Protein AF-0000000084717148 (afdb_homodimer)

Secondary structure (DSSP, 8-state):
-EEEE-TTSTHHHHHHHHHHHT---EEEE--GGGTGGGSHHHHTT-TTS-S-EEEETTEEEE-HHHHHHHHHHH-GGG-SS--TTSTTHHHHHHHHHIIIIIIHHHHHHHHHHHHS-TTTS-SS--S-HHHHHHHHHHHHHHHTT-SSSSSSS--HHHHHHHHHHHHHHHTT--TT-HHHHHHHHHHHTSHHHHHHHH-/-EEEE-TTSTHHHHHHHHHHHT---EEEE--GGGTGGGSHHHHTT-TTS-S-EEEETTEEEE-HHHHHHHHHHH-GGG-SS--TTSTTHHHHHHHHHIIIIIIHHHHHHHHHHHHS-TTTS-SS--S-HHHHHHHHHHHHHHHTT-SSSSSSS--HHHHHHHHHHHHHHHTT--TT-HHHHHHHHHHHTSHHHHHHHH-

pLDDT: mean 93.89, std 11.52, range [37.78, 98.94]

Nearest PDB structures (foldseek):
  6f05-assembly2_B  TM=8.463E-01  e=8.404E-11  Arabidopsis thaliana
  6f05-assembly2_A  TM=8.486E-01  e=1.798E-10  Arabidopsis thaliana
  6f05-assembly5_F  TM=8.360E-01  e=1.326E-10  Arabidopsis thaliana
  6tah-assembly2_B  TM=8.759E-01  e=1.174E-09  Pseudomonas aeruginosa
  4ecj-assembly1_B  TM=8.719E-01  e=1.174E-09  Pseudomonas aeruginosa PACS2

Structure (mmCIF, N/CA/C/O backbone):
data_AF-0000000084717148-model_v1
#
loop_
_entity.id
_entity.type
_entity.pdbx_description
1 polymer 'Glutathione S-transferase'
#
loop_
_atom_site.group_PDB
_atom_site.id
_atom_site.type_symbol
_atom_site.label_atom_id
_atom_site.label_alt_id
_atom_site.label_comp_id
_atom_site.label_asym_id
_atom_site.label_entity_id
_atom_site.label_seq_id
_atom_site.pdbx_PDB_ins_code
_atom_site.Cartn_x
_atom_site.Cartn_y
_atom_site.Cartn_z
_atom_site.occupancy
_atom_site.B_iso_or_equiv
_atom_site.auth_seq_id
_atom_site.auth_comp_id
_atom_site.auth_asym_id
_atom_site.auth_atom_id
_atom_site.pdbx_PDB_model_num
ATOM 1 N N . MET A 1 1 ? 19.219 -14.688 2.9 1 97.81 1 MET A N 1
ATOM 2 C CA . MET A 1 1 ? 18.516 -13.398 2.939 1 97.81 1 MET A CA 1
ATOM 3 C C . MET A 1 1 ? 19.078 -12.516 4.047 1 97.81 1 MET A C 1
ATOM 5 O O . MET A 1 1 ? 19.516 -13.008 5.086 1 97.81 1 MET A O 1
ATOM 9 N N . LYS A 1 2 ? 19.188 -11.242 3.748 1 98.62 2 LYS A N 1
ATOM 10 C CA . LYS A 1 2 ? 19.625 -10.234 4.707 1 98.62 2 LYS A CA 1
ATOM 11 C C . LYS A 1 2 ? 18.578 -9.148 4.895 1 98.62 2 LYS A C 1
ATOM 13 O O . LYS A 1 2 ? 18.031 -8.625 3.92 1 98.62 2 LYS A O 1
ATOM 18 N N . LEU A 1 3 ? 18.266 -8.867 6.133 1 98.81 3 LEU A N 1
ATOM 19 C CA . LEU A 1 3 ? 17.312 -7.809 6.445 1 98.81 3 LEU A CA 1
ATOM 20 C C . LEU A 1 3 ? 17.984 -6.66 7.184 1 98.81 3 LEU A C 1
ATOM 22 O O . LEU A 1 3 ? 18.531 -6.855 8.273 1 98.81 3 LEU A O 1
ATOM 26 N N . TYR A 1 4 ? 18.047 -5.516 6.582 1 98.88 4 TYR A N 1
ATOM 27 C CA . TYR A 1 4 ? 18.453 -4.289 7.262 1 98.88 4 TYR A CA 1
ATOM 28 C C . TYR A 1 4 ? 17.297 -3.727 8.094 1 98.88 4 TYR A C 1
ATOM 30 O O . TYR A 1 4 ? 16.203 -3.518 7.582 1 98.88 4 TYR A O 1
ATOM 38 N N . PHE A 1 5 ? 17.562 -3.518 9.367 1 98.44 5 PHE A N 1
ATOM 39 C CA . PHE A 1 5 ? 16.469 -3.15 10.266 1 98.44 5 PHE A CA 1
ATOM 40 C C . PHE A 1 5 ? 16.953 -2.191 11.344 1 98.44 5 PHE A C 1
ATOM 42 O O . PHE A 1 5 ? 18.156 -1.993 11.508 1 98.44 5 PHE A O 1
ATOM 49 N N . ALA A 1 6 ? 16.078 -1.514 11.961 1 97.62 6 ALA A N 1
ATOM 50 C C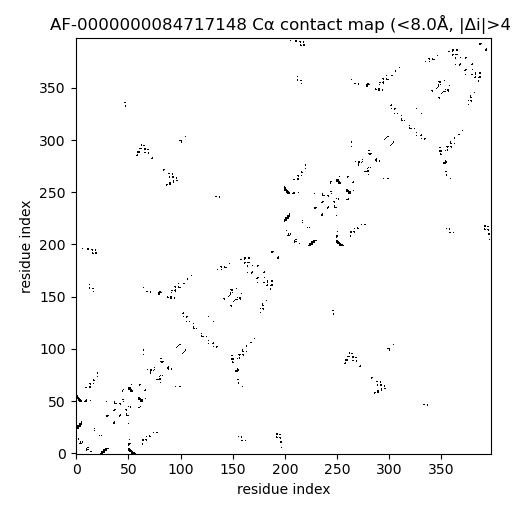A . ALA A 1 6 ? 16.234 -0.778 13.211 1 97.62 6 ALA A CA 1
ATOM 51 C C . ALA A 1 6 ? 15.078 -1.045 14.164 1 97.62 6 ALA A C 1
ATOM 53 O O . ALA A 1 6 ? 13.938 -1.224 13.727 1 97.62 6 ALA A O 1
ATOM 54 N N . PRO A 1 7 ? 15.297 -1.091 15.461 1 93.56 7 PRO A N 1
ATOM 55 C CA . PRO A 1 7 ? 14.211 -1.339 16.406 1 93.56 7 PRO A CA 1
ATOM 56 C C . PRO A 1 7 ? 13.141 -0.257 16.375 1 93.56 7 PRO A C 1
ATOM 58 O O . PRO A 1 7 ? 13.438 0.906 16.094 1 93.56 7 PRO A O 1
ATOM 61 N N . ARG A 1 8 ? 11.945 -0.657 16.609 1 91.62 8 ARG A N 1
ATOM 62 C CA . ARG A 1 8 ? 10.797 0.241 16.734 1 91.62 8 ARG A CA 1
ATOM 63 C C . ARG A 1 8 ? 10.508 0.957 15.422 1 91.62 8 ARG A C 1
ATOM 65 O O . ARG A 1 8 ? 10.266 2.166 15.406 1 91.62 8 ARG A O 1
ATOM 72 N N . THR A 1 9 ? 10.773 0.297 14.352 1 95.25 9 THR A N 1
ATOM 73 C CA . THR A 1 9 ? 10.414 0.751 13.008 1 95.25 9 THR A CA 1
ATOM 74 C C . THR A 1 9 ? 9.531 -0.273 12.312 1 95.25 9 THR A C 1
ATOM 76 O O . THR A 1 9 ? 9.25 -1.342 12.859 1 95.25 9 THR A O 1
ATOM 79 N N . ARG A 1 10 ? 9.109 0.016 11.141 1 96 10 ARG A N 1
ATOM 80 C CA . ARG A 1 10 ? 8.273 -0.882 10.352 1 96 10 ARG A CA 1
ATOM 81 C C . ARG A 1 10 ? 9.047 -2.129 9.938 1 96 10 ARG A C 1
ATOM 83 O O . ARG A 1 10 ? 8.453 -3.096 9.445 1 96 10 ARG A O 1
ATOM 90 N N . ALA A 1 11 ? 10.352 -2.102 10.195 1 98.06 11 ALA A N 1
ATOM 91 C CA . ALA A 1 11 ? 11.156 -3.281 9.883 1 98.06 11 ALA A CA 1
ATOM 92 C C . ALA A 1 11 ? 10.703 -4.484 10.711 1 98.06 11 ALA A C 1
ATOM 94 O O . ALA A 1 11 ? 11 -5.629 10.359 1 98.06 11 ALA A O 1
ATOM 95 N N . THR A 1 12 ? 10.039 -4.195 11.789 1 97.75 12 THR A N 1
ATOM 96 C CA . THR A 1 12 ? 9.5 -5.27 12.617 1 97.75 12 THR A CA 1
ATOM 97 C C . THR A 1 12 ? 8.555 -6.152 11.812 1 97.75 12 THR A C 1
ATOM 99 O O . THR A 1 12 ? 8.5 -7.367 12.016 1 97.75 12 THR A O 1
ATOM 102 N N . ARG A 1 13 ? 7.801 -5.633 10.898 1 98.44 13 ARG A N 1
ATOM 103 C CA . ARG A 1 13 ? 6.863 -6.387 10.078 1 98.44 13 ARG A CA 1
ATOM 104 C C . ARG A 1 13 ? 7.59 -7.426 9.227 1 98.44 13 ARG A C 1
ATOM 106 O O . ARG A 1 13 ? 7.199 -8.594 9.195 1 98.44 13 ARG A O 1
ATOM 113 N N . ALA A 1 14 ? 8.641 -6.938 8.547 1 98.75 14 ALA A N 1
ATOM 114 C CA . ALA A 1 14 ? 9.422 -7.836 7.707 1 98.75 14 ALA A CA 1
ATOM 115 C C . ALA A 1 14 ? 10.078 -8.938 8.539 1 98.75 14 ALA A C 1
ATOM 117 O O . ALA A 1 14 ? 10.07 -10.109 8.148 1 98.75 14 ALA A O 1
ATOM 118 N N . ARG A 1 15 ? 10.609 -8.531 9.641 1 98.69 15 ARG A N 1
ATOM 119 C CA . ARG A 1 15 ? 11.242 -9.516 10.508 1 98.69 15 ARG A CA 1
ATOM 120 C C . ARG A 1 15 ? 10.219 -10.508 11.047 1 98.69 15 ARG A C 1
ATOM 122 O O . ARG A 1 15 ? 10.484 -11.711 11.109 1 98.69 15 ARG A O 1
ATOM 129 N N . TRP A 1 16 ? 9.062 -10.008 11.531 1 98.75 16 TRP A N 1
ATOM 130 C CA . TRP A 1 16 ? 7.961 -10.852 11.984 1 98.75 16 TRP A CA 1
ATOM 131 C C . TRP A 1 16 ? 7.605 -11.898 10.93 1 98.75 16 TRP A C 1
ATOM 133 O O . TRP A 1 16 ? 7.496 -13.086 11.242 1 98.75 16 TRP A O 1
ATOM 143 N N . LEU A 1 17 ? 7.492 -11.484 9.672 1 98.88 17 LEU A N 1
ATOM 144 C CA . LEU A 1 17 ? 7.125 -12.414 8.609 1 98.88 17 LEU A CA 1
ATOM 145 C C . LEU A 1 17 ? 8.227 -13.445 8.391 1 98.88 17 LEU A C 1
ATOM 147 O O . LEU A 1 17 ? 7.938 -14.625 8.172 1 98.88 17 LEU A O 1
ATOM 151 N N . LEU A 1 18 ? 9.469 -13 8.414 1 98.81 18 LEU A N 1
ATOM 152 C CA . LEU A 1 18 ? 10.578 -13.93 8.273 1 98.81 18 LEU A CA 1
ATOM 153 C C . LEU A 1 18 ? 10.547 -14.984 9.367 1 98.81 18 LEU A C 1
ATOM 155 O O . LEU A 1 18 ? 10.82 -16.156 9.117 1 98.81 18 LEU A O 1
ATOM 159 N N . GLU A 1 19 ? 10.219 -14.531 10.555 1 98.75 19 GLU A N 1
ATOM 160 C CA . GLU A 1 19 ? 10.117 -15.469 11.672 1 98.75 19 GLU A CA 1
ATOM 161 C C . GLU A 1 19 ? 8.961 -16.438 11.477 1 98.75 19 GLU A C 1
ATOM 163 O O . GLU A 1 19 ? 9.055 -17.609 11.836 1 98.75 19 GLU A O 1
ATOM 168 N N . GLU A 1 20 ? 7.836 -15.961 10.969 1 98.81 20 GLU A N 1
ATOM 169 C CA . GLU A 1 20 ? 6.723 -16.844 10.641 1 98.81 20 GLU A CA 1
ATOM 170 C C . GLU A 1 20 ? 7.133 -17.891 9.609 1 98.81 20 GLU A C 1
ATOM 172 O O . GLU A 1 20 ? 6.652 -19.016 9.641 1 98.81 20 GLU A O 1
ATOM 177 N N . LEU A 1 21 ? 7.957 -17.484 8.688 1 98.69 21 LEU A N 1
ATOM 178 C CA . LEU A 1 21 ? 8.391 -18.359 7.602 1 98.69 21 LEU A CA 1
ATOM 179 C C . LEU A 1 21 ? 9.359 -19.422 8.109 1 98.69 21 LEU A C 1
ATOM 181 O O . LEU A 1 21 ? 9.508 -20.469 7.488 1 98.69 21 LEU A O 1
ATOM 185 N N . GLU A 1 22 ? 10.031 -19.141 9.164 1 98.12 22 GLU A N 1
ATOM 186 C CA . GLU A 1 22 ? 11.016 -20.047 9.734 1 98.12 22 GLU A CA 1
ATOM 187 C C . GLU A 1 22 ? 12.109 -20.391 8.719 1 98.12 22 GLU A C 1
ATOM 189 O O . GLU A 1 22 ? 12.453 -21.562 8.539 1 98.12 22 GLU A O 1
ATOM 194 N N . VAL A 1 23 ? 12.578 -19.438 8.07 1 97.56 23 VAL A N 1
ATOM 195 C CA . VAL A 1 23 ? 13.688 -19.578 7.133 1 97.56 23 VAL A CA 1
ATOM 196 C C . VAL A 1 23 ? 14.914 -18.859 7.676 1 97.56 23 VAL A C 1
ATOM 198 O O . VAL A 1 23 ? 14.789 -17.891 8.438 1 97.56 23 VAL A O 1
ATOM 201 N N . PRO A 1 24 ? 16.062 -19.328 7.305 1 97.44 24 PRO A N 1
ATOM 202 C CA . PRO A 1 24 ? 17.266 -18.641 7.758 1 97.44 24 PRO A CA 1
ATOM 203 C C . PRO A 1 24 ? 17.422 -17.25 7.129 1 97.44 24 PRO A C 1
ATOM 205 O O . PRO A 1 24 ? 17.109 -17.062 5.949 1 97.44 24 PRO A O 1
ATOM 208 N N . TYR A 1 25 ? 17.828 -16.328 7.914 1 98.19 25 TYR A N 1
ATOM 209 C CA . TYR A 1 25 ? 18.156 -14.984 7.453 1 98.19 25 TYR A CA 1
ATOM 210 C C . TYR A 1 25 ? 19.156 -14.32 8.391 1 98.19 25 TYR A C 1
ATOM 212 O O . TYR A 1 25 ? 19.344 -14.766 9.531 1 98.19 25 TYR A O 1
ATOM 220 N N . THR A 1 26 ? 19.812 -13.336 7.906 1 98.25 26 THR A N 1
ATOM 221 C CA . THR A 1 26 ? 20.734 -12.539 8.719 1 98.25 26 THR A CA 1
ATOM 222 C C . THR A 1 26 ? 20.188 -11.133 8.938 1 98.25 26 THR A C 1
ATOM 224 O O . THR A 1 26 ? 19.422 -10.617 8.109 1 98.25 26 THR A O 1
ATOM 227 N N . LEU A 1 27 ? 20.547 -10.547 10.078 1 97.94 27 LEU A N 1
ATOM 228 C CA . LEU A 1 27 ? 20.109 -9.195 10.43 1 97.94 27 LEU A CA 1
ATOM 229 C C . LEU A 1 27 ? 21.266 -8.211 10.336 1 97.94 27 LEU A C 1
ATOM 231 O O . LEU A 1 27 ? 22.391 -8.531 10.727 1 97.94 27 LEU A O 1
ATOM 235 N N . VAL A 1 28 ? 21.031 -7.09 9.758 1 98.25 28 VAL A N 1
ATOM 236 C CA . VAL A 1 28 ? 21.953 -5.957 9.789 1 98.25 28 VAL A CA 1
ATOM 237 C C . VAL A 1 28 ? 21.266 -4.754 10.438 1 98.25 28 VAL A C 1
ATOM 239 O O . VAL A 1 28 ? 20.375 -4.137 9.836 1 98.25 28 VAL A O 1
ATOM 242 N N . GLN A 1 29 ? 21.688 -4.43 11.586 1 97.69 29 GLN A N 1
ATOM 243 C CA . GLN A 1 29 ? 21.078 -3.307 12.281 1 97.69 29 GLN A CA 1
ATOM 244 C C . GLN A 1 29 ? 21.594 -1.976 11.742 1 97.69 29 GLN A C 1
ATOM 246 O O . GLN A 1 29 ? 22.797 -1.811 11.531 1 97.69 29 GLN A O 1
ATOM 251 N N . VAL A 1 30 ? 20.734 -1.085 11.43 1 98.19 30 VAL A N 1
ATOM 252 C CA . VAL A 1 30 ? 21.047 0.284 11.031 1 98.19 30 VAL A CA 1
ATOM 253 C C . VAL A 1 30 ? 20.734 1.241 12.18 1 98.19 30 VAL A C 1
ATOM 255 O O . VAL A 1 30 ? 19.594 1.364 12.609 1 98.19 30 VAL A O 1
ATOM 258 N N . ASP A 1 31 ? 21.734 1.918 12.742 1 97.62 31 ASP A N 1
ATOM 259 C CA . ASP A 1 31 ? 21.531 2.895 13.812 1 97.62 31 ASP A CA 1
ATOM 260 C C . ASP A 1 31 ? 21.094 4.242 13.25 1 97.62 31 ASP A C 1
ATOM 262 O O . ASP A 1 31 ? 21.938 5.078 12.898 1 97.62 31 ASP A O 1
ATOM 266 N N . LEU A 1 32 ? 19.859 4.48 13.234 1 95.38 32 LEU A N 1
ATOM 267 C CA . LEU A 1 32 ? 19.297 5.691 12.641 1 95.38 32 LEU A CA 1
ATOM 268 C C . LEU A 1 32 ? 19.672 6.922 13.461 1 95.38 32 LEU A C 1
ATOM 270 O O . LEU A 1 32 ? 19.844 8.016 12.914 1 95.38 32 LEU A O 1
ATOM 274 N N . ALA A 1 33 ? 19.812 6.738 14.742 1 94.31 33 ALA A N 1
ATOM 275 C CA . ALA A 1 33 ? 20.219 7.836 15.617 1 94.31 33 ALA A CA 1
ATOM 276 C C . ALA A 1 33 ? 21.625 8.312 15.297 1 94.31 33 ALA A C 1
ATOM 278 O O . ALA A 1 33 ? 21.938 9.5 15.422 1 94.31 33 ALA A O 1
ATOM 279 N N . LYS A 1 34 ? 22.453 7.434 14.875 1 96.38 34 LYS A N 1
ATOM 280 C CA . LYS A 1 34 ? 23.828 7.766 14.508 1 96.38 34 LYS A CA 1
ATOM 281 C C . LYS A 1 34 ? 23.938 8.086 13.023 1 96.38 34 LYS A C 1
ATOM 283 O O . LYS A 1 34 ? 25.047 8.086 12.461 1 96.38 34 LYS A O 1
ATOM 288 N N . GLN A 1 35 ? 22.891 8.125 12.328 1 95.75 35 GLN A N 1
ATOM 289 C CA . GLN A 1 35 ? 22.766 8.555 10.938 1 95.75 35 GLN A CA 1
ATOM 290 C C . GLN A 1 35 ? 23.359 7.516 9.992 1 95.75 35 GLN A C 1
ATOM 292 O O . GLN A 1 35 ? 23.828 7.855 8.906 1 95.75 35 GLN A O 1
ATOM 297 N N . GLU A 1 36 ? 23.328 6.312 10.445 1 97.19 36 GLU A N 1
ATOM 298 C CA . GLU A 1 36 ? 23.828 5.254 9.57 1 97.19 36 GLU A CA 1
ATOM 299 C C . GLU A 1 36 ? 22.938 5.086 8.344 1 97.19 36 GLU A C 1
ATOM 301 O O . GLU A 1 36 ? 23.359 4.516 7.336 1 97.19 36 GLU A O 1
ATOM 306 N N . GLY A 1 37 ? 21.672 5.508 8.461 1 96.69 37 GLY A N 1
ATOM 307 C CA . GLY A 1 37 ? 20.766 5.5 7.316 1 96.69 37 GLY A CA 1
ATOM 308 C C . GLY A 1 37 ? 21.188 6.465 6.223 1 96.69 37 GLY A C 1
ATOM 309 O O . GLY A 1 37 ? 20.719 6.363 5.09 1 96.69 37 GLY A O 1
ATOM 310 N N . ARG A 1 38 ? 22.125 7.305 6.504 1 97.06 38 ARG A N 1
ATOM 311 C CA . ARG A 1 38 ? 22.5 8.359 5.566 1 97.06 38 ARG A CA 1
ATOM 312 C C . ARG A 1 38 ? 23.844 8.07 4.922 1 97.06 38 ARG A C 1
ATOM 314 O O . ARG A 1 38 ? 24.328 8.852 4.098 1 97.06 38 ARG A O 1
ATOM 321 N N . THR A 1 39 ? 24.469 6.98 5.273 1 97.56 39 THR A N 1
ATOM 322 C CA . THR A 1 39 ? 25.719 6.602 4.633 1 97.56 39 THR A CA 1
ATOM 323 C C . THR A 1 39 ? 25.484 6.273 3.16 1 97.56 39 THR A C 1
ATOM 325 O O . THR A 1 39 ? 24.406 5.812 2.779 1 97.56 39 THR A O 1
ATOM 328 N N . PRO A 1 40 ? 26.516 6.453 2.322 1 97.5 40 PRO A N 1
ATOM 329 C CA . PRO A 1 40 ? 26.375 6.102 0.907 1 97.5 40 PRO A CA 1
ATOM 330 C C . PRO A 1 40 ? 26 4.641 0.695 1 97.5 40 PRO A C 1
ATOM 332 O O . PRO A 1 40 ? 25.203 4.328 -0.194 1 97.5 40 PRO A O 1
ATOM 335 N N . ALA A 1 41 ? 26.5 3.807 1.532 1 97.62 41 ALA A N 1
ATOM 336 C CA . ALA A 1 41 ? 26.234 2.377 1.408 1 97.62 41 ALA A CA 1
ATOM 337 C C . ALA A 1 41 ? 24.75 2.072 1.65 1 97.62 41 ALA A C 1
ATOM 339 O O . ALA A 1 41 ? 24.141 1.311 0.9 1 97.62 41 ALA A O 1
ATOM 340 N N . HIS A 1 42 ? 24.188 2.684 2.736 1 98.31 42 HIS A N 1
ATOM 341 C CA . HIS A 1 42 ? 22.781 2.42 3.021 1 98.31 42 HIS A CA 1
ATOM 342 C C . HIS A 1 42 ? 21.875 3.135 2.025 1 98.31 42 HIS A C 1
ATOM 344 O O . HIS A 1 42 ? 20.844 2.594 1.62 1 98.31 42 HIS A O 1
ATOM 350 N N . LEU A 1 43 ? 22.266 4.309 1.56 1 97.75 43 LEU A N 1
ATOM 351 C CA . LEU A 1 43 ? 21.484 5.074 0.601 1 97.75 43 LEU A CA 1
ATOM 352 C C . LEU A 1 43 ? 21.438 4.367 -0.749 1 97.75 43 LEU A C 1
ATOM 354 O O . LEU A 1 43 ? 20.484 4.555 -1.519 1 97.75 43 LEU A O 1
ATOM 358 N N . ALA A 1 44 ? 22.375 3.527 -1.033 1 97.06 44 ALA A N 1
ATOM 359 C CA . ALA A 1 44 ? 22.375 2.729 -2.256 1 97.06 44 ALA A CA 1
ATOM 360 C C . ALA A 1 44 ? 21.297 1.643 -2.195 1 97.06 44 ALA A C 1
ATOM 362 O O . ALA A 1 44 ? 20.812 1.181 -3.23 1 97.06 44 ALA A O 1
ATOM 363 N N . LEU A 1 45 ? 20.906 1.288 -0.929 1 97.44 45 LEU A N 1
ATOM 364 C CA . LEU A 1 45 ? 19.891 0.256 -0.718 1 97.44 45 LEU A CA 1
ATOM 365 C C . LEU A 1 45 ? 18.5 0.873 -0.574 1 97.44 45 LEU A C 1
ATOM 367 O O . LEU A 1 45 ? 17.531 0.334 -1.092 1 97.44 45 LEU A O 1
ATOM 371 N N . HIS A 1 46 ? 18.469 2.02 0.074 1 98.06 46 HIS A N 1
ATOM 372 C CA . HIS A 1 46 ? 17.234 2.752 0.327 1 98.06 46 HIS A CA 1
ATOM 373 C C . HIS A 1 46 ? 17.422 4.246 0.075 1 98.06 46 HIS A C 1
ATOM 375 O O . HIS A 1 46 ? 18 4.953 0.9 1 98.06 46 HIS A O 1
ATOM 381 N N . PRO A 1 47 ? 16.797 4.766 -0.918 1 97.56 47 PRO A N 1
ATOM 382 C CA . PRO A 1 47 ? 17.094 6.133 -1.356 1 97.56 47 PRO A CA 1
ATOM 383 C C . PRO A 1 47 ? 16.703 7.184 -0.324 1 97.56 47 PRO A C 1
ATOM 385 O O . PRO A 1 47 ? 17.172 8.32 -0.384 1 97.56 47 PRO A O 1
ATOM 388 N N . LEU A 1 48 ? 15.852 6.852 0.64 1 97.44 48 LEU A N 1
ATOM 389 C CA . LEU A 1 48 ? 15.453 7.801 1.67 1 97.44 48 LEU A CA 1
ATOM 390 C C . LEU A 1 48 ? 16.156 7.512 2.986 1 97.44 48 LEU A C 1
ATOM 392 O O . LEU A 1 48 ? 15.859 8.125 4.012 1 97.44 48 LEU A O 1
ATOM 396 N N . GLY A 1 49 ? 17.047 6.484 2.982 1 97.75 49 GLY A N 1
ATOM 397 C CA . GLY A 1 49 ? 17.844 6.172 4.156 1 97.75 49 GLY A CA 1
ATOM 398 C C . GLY A 1 49 ? 17.047 5.496 5.258 1 97.75 49 GLY A C 1
ATOM 399 O O . GLY A 1 49 ? 17.406 5.578 6.434 1 97.75 49 GLY A O 1
ATOM 400 N N . GLU A 1 50 ? 15.969 4.828 4.859 1 97.62 50 GLU A N 1
ATOM 401 C CA . GLU A 1 50 ? 15.078 4.215 5.836 1 97.62 50 GLU A CA 1
ATOM 402 C C . GLU A 1 50 ? 15.266 2.701 5.879 1 97.62 50 GLU A C 1
ATOM 404 O O . GLU A 1 50 ? 16.219 2.17 5.301 1 97.62 50 GLU A O 1
ATOM 409 N N . VAL A 1 51 ? 14.578 2.076 6.742 1 98.25 51 VAL A N 1
ATOM 410 C CA . VAL A 1 51 ? 14.469 0.627 6.871 1 98.25 51 VAL A CA 1
ATOM 411 C C . VAL A 1 51 ? 13 0.221 6.875 1 98.25 51 VAL A C 1
ATOM 413 O O . VAL A 1 51 ? 12.117 1.048 7.133 1 98.25 51 VAL A O 1
ATOM 416 N N . PRO A 1 52 ? 12.711 -1.024 6.516 1 98.69 52 PRO A N 1
ATOM 417 C CA . PRO A 1 52 ? 13.57 -2.174 6.234 1 98.69 52 PRO A CA 1
ATOM 418 C C . PRO A 1 52 ? 14.07 -2.199 4.793 1 98.69 52 PRO A C 1
ATOM 420 O O . PRO A 1 52 ? 13.492 -1.544 3.924 1 98.69 52 PRO A O 1
ATOM 423 N N . VAL A 1 53 ? 15.164 -2.902 4.555 1 98.88 53 VAL A N 1
ATOM 424 C CA . VAL A 1 53 ? 15.602 -3.367 3.244 1 98.88 53 VAL A CA 1
ATOM 425 C C . VAL A 1 53 ? 15.859 -4.871 3.289 1 98.88 53 VAL A C 1
ATOM 427 O O . VAL A 1 53 ? 16.531 -5.367 4.199 1 98.88 53 VAL A O 1
ATOM 430 N N . LEU A 1 54 ? 15.312 -5.594 2.41 1 98.88 54 LEU A N 1
ATOM 431 C CA . LEU A 1 54 ? 15.586 -7.02 2.25 1 98.88 54 LEU A CA 1
ATOM 432 C C . LEU A 1 54 ? 16.5 -7.266 1.053 1 98.88 54 LEU A C 1
ATOM 434 O O . LEU A 1 54 ? 16.25 -6.746 -0.038 1 98.88 54 LEU A O 1
ATOM 438 N N . VAL A 1 55 ? 17.547 -7.969 1.22 1 98.62 55 VAL A N 1
ATOM 439 C CA . VAL A 1 55 ? 18.406 -8.461 0.147 1 98.62 55 VAL A CA 1
ATOM 440 C C . VAL A 1 55 ? 18.266 -9.977 0.03 1 98.62 55 VAL A C 1
ATOM 442 O O . VAL A 1 55 ? 18.609 -10.711 0.962 1 98.62 55 VAL A O 1
ATOM 445 N N . ASP A 1 56 ? 17.719 -10.438 -1.006 1 98 56 ASP A N 1
ATOM 446 C CA . ASP A 1 56 ? 17.547 -11.852 -1.328 1 98 56 ASP A CA 1
ATOM 447 C C . ASP A 1 56 ? 18.25 -12.203 -2.639 1 98 56 ASP A C 1
ATOM 449 O O . ASP A 1 56 ? 17.609 -12.219 -3.699 1 98 56 ASP A O 1
ATOM 453 N N . GLY A 1 57 ? 19.516 -12.625 -2.564 1 95.88 57 GLY A N 1
ATOM 454 C CA . GLY A 1 57 ? 20.297 -12.812 -3.781 1 95.88 57 GLY A CA 1
ATOM 455 C C . GLY A 1 57 ? 20.406 -11.547 -4.609 1 95.88 57 GLY A C 1
ATOM 456 O O . GLY A 1 57 ? 20.891 -10.523 -4.121 1 95.88 57 GLY A O 1
ATOM 457 N N . ASP A 1 58 ? 19.875 -11.586 -5.758 1 93.94 58 ASP A N 1
ATOM 458 C CA . ASP A 1 58 ? 19.984 -10.453 -6.672 1 93.94 58 ASP A CA 1
ATOM 459 C C . ASP A 1 58 ? 18.766 -9.523 -6.535 1 93.94 58 ASP A C 1
ATOM 461 O O . ASP A 1 58 ? 18.688 -8.508 -7.223 1 93.94 58 ASP A O 1
ATOM 465 N N . VAL A 1 59 ? 17.938 -9.852 -5.629 1 96 59 VAL A N 1
ATOM 466 C CA . VAL A 1 59 ? 16.734 -9.039 -5.422 1 96 59 VAL A CA 1
ATOM 467 C C . VAL A 1 59 ? 16.906 -8.188 -4.164 1 96 59 VAL A C 1
ATOM 469 O O . VAL A 1 59 ? 17.234 -8.703 -3.094 1 96 59 VAL A O 1
ATOM 472 N N . THR A 1 60 ? 16.781 -6.926 -4.266 1 97.06 60 THR A N 1
ATOM 473 C CA . THR A 1 60 ? 16.75 -5.98 -3.156 1 97.06 60 THR A CA 1
ATOM 474 C C . THR A 1 60 ? 15.469 -5.16 -3.174 1 97.06 60 THR A C 1
ATOM 476 O O . THR A 1 60 ? 15.055 -4.668 -4.227 1 97.06 60 THR A O 1
ATOM 479 N N . LEU A 1 61 ? 14.812 -5.133 -2.078 1 97.25 61 LEU A N 1
ATOM 480 C CA . LEU A 1 61 ? 13.609 -4.301 -2.055 1 97.25 61 LEU A CA 1
ATOM 481 C C . LEU A 1 61 ? 13.391 -3.709 -0.666 1 97.25 61 LEU A C 1
ATOM 483 O O . LEU A 1 61 ? 13.859 -4.262 0.332 1 97.25 61 LEU A O 1
ATOM 487 N N . PHE A 1 62 ? 12.742 -2.592 -0.662 1 98.12 62 PHE A N 1
ATOM 488 C CA . PHE A 1 62 ? 12.297 -1.917 0.552 1 98.12 62 PHE A CA 1
ATOM 489 C C . PHE A 1 62 ? 10.789 -1.747 0.554 1 98.12 62 PHE A C 1
ATOM 491 O O . PHE A 1 62 ? 10.094 -2.301 -0.302 1 98.12 62 PHE A O 1
ATOM 498 N N . GLU A 1 63 ? 10.289 -1.006 1.546 1 98.06 63 GLU A N 1
ATOM 499 C CA . GLU A 1 63 ? 8.867 -0.958 1.893 1 98.06 63 GLU A CA 1
ATOM 500 C C . GLU A 1 63 ? 8.445 -2.217 2.641 1 98.06 63 GLU A C 1
ATOM 502 O O . GLU A 1 63 ? 8.43 -3.311 2.07 1 98.06 63 GLU A O 1
ATOM 507 N N . SER A 1 64 ? 8.055 -2.049 3.875 1 98.44 64 SER A N 1
ATOM 508 C CA . SER A 1 64 ? 7.805 -3.184 4.758 1 98.44 64 SER A CA 1
ATOM 509 C C . SER A 1 64 ? 6.707 -4.082 4.199 1 98.44 64 SER A C 1
ATOM 511 O O . SER A 1 64 ? 6.852 -5.305 4.168 1 98.44 64 SER A O 1
ATOM 513 N N . SER A 1 65 ? 5.637 -3.498 3.688 1 98.62 65 SER A N 1
ATOM 514 C CA . SER A 1 65 ? 4.527 -4.309 3.191 1 98.62 65 SER A CA 1
ATOM 515 C C . SER A 1 65 ? 4.875 -4.965 1.859 1 98.62 65 SER A C 1
ATOM 517 O O . SER A 1 65 ? 4.398 -6.059 1.559 1 98.62 65 SER A O 1
ATOM 519 N N . ALA A 1 66 ? 5.715 -4.305 1 1 98.75 66 ALA A N 1
ATOM 520 C CA . ALA A 1 66 ? 6.199 -4.934 -0.226 1 98.75 66 ALA A CA 1
ATOM 521 C C . ALA A 1 66 ? 7.039 -6.168 0.086 1 98.75 66 ALA A C 1
ATOM 523 O O . ALA A 1 66 ? 6.906 -7.203 -0.574 1 98.75 66 ALA A O 1
ATOM 524 N N . ILE A 1 67 ? 7.879 -6.023 1.114 1 98.88 67 ILE A N 1
ATOM 525 C CA . ILE A 1 67 ? 8.703 -7.145 1.546 1 98.88 67 ILE A CA 1
ATOM 526 C C . ILE A 1 67 ? 7.809 -8.289 2.016 1 98.88 67 ILE A C 1
ATOM 528 O O . ILE A 1 67 ? 8.047 -9.453 1.672 1 98.88 67 ILE A O 1
ATOM 532 N N . CYS A 1 68 ? 6.77 -7.961 2.758 1 98.88 68 CYS A N 1
ATOM 533 C CA . CYS A 1 68 ? 5.852 -8.984 3.252 1 98.88 68 CYS A CA 1
ATOM 534 C C . CYS A 1 68 ? 5.133 -9.672 2.102 1 98.88 68 CYS A C 1
ATOM 536 O O . CYS A 1 68 ? 5.012 -10.898 2.082 1 98.88 68 CYS A O 1
ATOM 538 N N . LEU A 1 69 ? 4.656 -8.914 1.122 1 98.75 69 LEU A N 1
ATOM 539 C CA . LEU A 1 69 ? 4.008 -9.492 -0.049 1 98.75 69 LEU A CA 1
ATOM 540 C C . LEU A 1 69 ? 4.965 -10.406 -0.802 1 98.75 69 LEU A C 1
ATOM 542 O O . LEU A 1 69 ? 4.594 -11.523 -1.178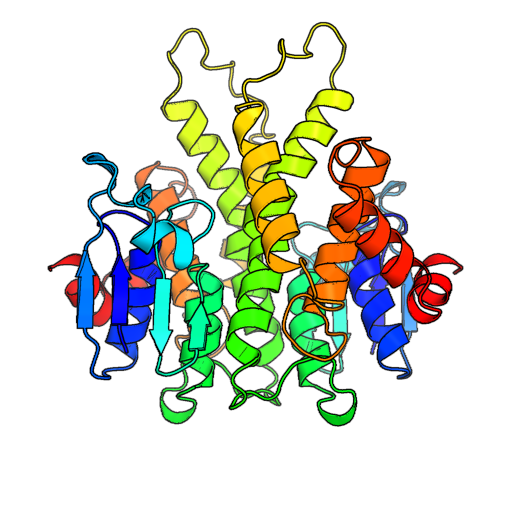 1 98.75 69 LEU A O 1
ATOM 546 N N . TYR A 1 70 ? 6.191 -9.938 -1.024 1 98.75 70 TYR A N 1
ATOM 547 C CA . TYR A 1 70 ? 7.215 -10.68 -1.753 1 98.75 70 TYR A CA 1
ATOM 548 C C . TYR A 1 70 ? 7.52 -12.008 -1.072 1 98.75 70 TYR A C 1
ATOM 550 O O . TYR A 1 70 ? 7.453 -13.062 -1.706 1 98.75 70 TYR A O 1
ATOM 558 N N . LEU A 1 71 ? 7.727 -11.953 0.236 1 98.69 71 LEU A N 1
ATOM 559 C CA . LEU A 1 71 ? 8.125 -13.133 0.996 1 98.69 71 LEU A CA 1
ATOM 560 C C . LEU A 1 71 ? 6.984 -14.141 1.092 1 98.69 71 LEU A C 1
ATOM 562 O O . LEU A 1 71 ? 7.199 -15.344 0.97 1 98.69 71 LEU A O 1
ATOM 566 N N . ALA A 1 72 ? 5.793 -13.656 1.341 1 98.69 72 ALA A N 1
ATOM 567 C CA . ALA A 1 72 ? 4.645 -14.547 1.486 1 98.69 72 ALA A CA 1
ATOM 568 C C . ALA A 1 72 ? 4.41 -15.352 0.211 1 98.69 72 ALA A C 1
ATOM 570 O O . ALA A 1 72 ? 4.039 -16.531 0.27 1 98.69 72 ALA A O 1
ATOM 571 N N . ASP A 1 73 ? 4.664 -14.734 -0.926 1 98.06 73 ASP A N 1
ATOM 572 C CA . ASP A 1 73 ? 4.449 -15.414 -2.199 1 98.06 73 ASP A CA 1
ATOM 573 C C . ASP A 1 73 ? 5.637 -16.312 -2.553 1 98.06 73 ASP A C 1
ATOM 575 O O . ASP A 1 73 ? 5.496 -17.25 -3.328 1 98.06 73 ASP A O 1
ATOM 579 N N . LEU A 1 74 ? 6.781 -15.992 -2.041 1 96.81 74 LEU A N 1
ATOM 580 C CA . LEU A 1 74 ? 7.984 -16.766 -2.324 1 96.81 74 LEU A CA 1
ATOM 581 C C . LEU A 1 74 ? 7.914 -18.141 -1.671 1 96.81 74 LEU A C 1
ATOM 583 O O . LEU A 1 74 ? 8.516 -19.094 -2.164 1 96.81 74 LEU A O 1
ATOM 587 N N . PHE A 1 75 ? 7.141 -18.266 -0.583 1 97.44 75 PHE A N 1
ATOM 588 C CA . PHE A 1 75 ? 7.004 -19.516 0.157 1 97.44 75 PHE A CA 1
ATOM 589 C C . PHE A 1 75 ? 5.539 -19.922 0.273 1 97.44 75 PHE A C 1
ATOM 591 O O . PHE A 1 75 ? 4.988 -19.969 1.375 1 97.44 75 PHE A O 1
ATOM 598 N N . PRO A 1 76 ? 5.004 -20.297 -0.87 1 96.75 76 PRO A N 1
ATOM 599 C CA . PRO A 1 76 ? 3.564 -20.562 -0.878 1 96.75 76 PRO A CA 1
ATOM 600 C C . PRO A 1 76 ? 3.17 -21.703 0.053 1 96.75 76 PRO A C 1
ATOM 602 O O . PRO A 1 76 ? 2.031 -21.766 0.525 1 96.75 76 PRO A O 1
ATOM 605 N N . GLU A 1 77 ? 4.098 -22.562 0.376 1 97.19 77 GLU A N 1
ATOM 606 C CA . GLU A 1 77 ? 3.816 -23.719 1.226 1 97.19 77 GLU A CA 1
ATOM 607 C C . GLU A 1 77 ? 3.555 -23.297 2.666 1 97.19 77 GLU A C 1
ATOM 609 O O . GLU A 1 77 ? 3.018 -24.062 3.461 1 97.19 77 GLU A O 1
ATOM 614 N N . LYS A 1 78 ? 3.873 -22.062 3.01 1 97.88 78 LYS A N 1
ATOM 615 C CA . LYS A 1 78 ? 3.701 -21.578 4.375 1 97.88 78 LYS A CA 1
ATOM 616 C C . LYS A 1 78 ? 2.338 -20.906 4.551 1 97.88 78 LYS A C 1
ATOM 618 O O . LYS A 1 78 ? 1.951 -20.562 5.672 1 97.88 78 LYS A O 1
ATOM 623 N N . HIS A 1 79 ? 1.578 -20.672 3.496 1 97.5 79 HIS A N 1
ATOM 624 C CA . HIS A 1 79 ? 0.193 -20.219 3.473 1 97.5 79 HIS A CA 1
ATOM 625 C C . HIS A 1 79 ? 0.053 -18.859 4.141 1 97.5 79 HIS A C 1
ATOM 627 O O . HIS A 1 79 ? -0.941 -18.594 4.82 1 97.5 79 HIS A O 1
ATOM 633 N N . LEU A 1 80 ? 1.106 -18.031 3.945 1 98.69 80 LEU A N 1
ATOM 634 C CA . LEU A 1 80 ? 1.051 -16.672 4.484 1 98.69 80 LEU A CA 1
ATOM 635 C C . LEU A 1 80 ? 0.449 -15.711 3.465 1 98.69 80 LEU A C 1
ATOM 637 O O . LEU A 1 80 ? 0.288 -14.523 3.75 1 98.69 80 LEU A O 1
ATOM 641 N N . ALA A 1 81 ? 0.199 -16.156 2.291 1 98.5 81 ALA A N 1
ATOM 642 C CA . ALA A 1 81 ? -0.628 -15.523 1.264 1 98.5 81 ALA A CA 1
ATOM 643 C C . ALA A 1 81 ? -1.57 -16.547 0.621 1 98.5 81 ALA A C 1
ATOM 645 O O . ALA A 1 81 ? -1.175 -17.672 0.342 1 98.5 81 ALA A O 1
ATOM 646 N N . PRO A 1 82 ? -2.82 -16.109 0.453 1 97.88 82 PRO A N 1
ATOM 647 C CA . PRO A 1 82 ? -3.676 -17 -0.327 1 97.88 82 PRO A CA 1
ATOM 648 C C . PRO A 1 82 ? -3.164 -17.219 -1.75 1 97.88 82 PRO A C 1
ATOM 650 O O . PRO A 1 82 ? -2.592 -16.297 -2.348 1 97.88 82 PRO A O 1
ATOM 653 N N . PRO A 1 83 ? -3.402 -18.469 -2.277 1 96.12 83 PRO A N 1
ATOM 654 C CA . PRO A 1 83 ? -3.029 -18.688 -3.676 1 96.12 83 PRO A CA 1
ATOM 655 C C . PRO A 1 83 ? -3.641 -17.672 -4.625 1 96.12 83 PRO A C 1
ATOM 657 O O . PRO A 1 83 ? -4.723 -17.141 -4.359 1 96.12 83 PRO A O 1
ATOM 660 N N . LEU A 1 84 ? -2.98 -17.453 -5.754 1 93.88 84 LEU A N 1
ATOM 661 C CA . LEU A 1 84 ? -3.381 -16.422 -6.707 1 93.88 84 LEU A CA 1
ATOM 662 C C . LEU A 1 84 ? -4.801 -16.672 -7.207 1 93.88 84 LEU A C 1
ATOM 664 O O . LEU A 1 84 ? -5.559 -15.719 -7.422 1 93.88 84 LEU A O 1
ATOM 668 N N . ALA A 1 85 ? -5.23 -17.891 -7.344 1 90.62 85 ALA A N 1
ATOM 669 C CA . ALA A 1 85 ? -6.516 -18.219 -7.953 1 90.62 85 ALA A CA 1
ATOM 670 C C . ALA A 1 85 ? -7.602 -18.375 -6.891 1 90.62 85 ALA A C 1
ATOM 672 O O . ALA A 1 85 ? -8.773 -18.594 -7.219 1 90.62 85 ALA A O 1
ATOM 673 N N . SER A 1 86 ? -7.195 -18.219 -5.648 1 94.94 86 SER A N 1
ATOM 674 C CA . SER A 1 86 ? -8.156 -18.391 -4.559 1 94.94 86 SER A CA 1
ATOM 675 C C . SER A 1 86 ? -9.055 -17.172 -4.41 1 94.94 86 SER A C 1
ATOM 677 O O . SER A 1 86 ? -8.633 -16.047 -4.668 1 94.94 86 SER A O 1
ATOM 679 N N . ALA A 1 87 ? -10.266 -17.406 -3.898 1 96 87 ALA A N 1
ATOM 680 C CA . ALA A 1 87 ? -11.227 -16.344 -3.65 1 96 87 ALA A CA 1
ATOM 681 C C . ALA A 1 87 ? -10.75 -15.422 -2.529 1 96 87 ALA A C 1
ATOM 683 O O . ALA A 1 87 ? -11.258 -14.312 -2.371 1 96 87 ALA A O 1
ATOM 684 N N . GLU A 1 88 ? -9.75 -15.859 -1.757 1 97.44 88 GLU A N 1
ATOM 685 C CA . GLU A 1 88 ? -9.273 -15.086 -0.615 1 97.44 88 GLU A CA 1
ATOM 686 C C . GLU A 1 88 ? -8.156 -14.133 -1.026 1 97.44 88 GLU A C 1
ATOM 688 O O . GLU A 1 88 ? -7.766 -13.258 -0.252 1 97.44 88 GLU A O 1
ATOM 693 N N . ARG A 1 89 ? -7.648 -14.273 -2.316 1 98 89 ARG A N 1
ATOM 694 C CA . ARG A 1 89 ? -6.523 -13.453 -2.756 1 98 89 ARG A CA 1
ATOM 695 C C . ARG A 1 89 ? -6.914 -11.977 -2.809 1 98 89 ARG A C 1
ATOM 697 O O . ARG A 1 89 ? -6.148 -11.109 -2.377 1 98 89 ARG A O 1
ATOM 704 N N . GLY A 1 90 ? -8.117 -11.711 -3.32 1 97.88 90 GLY A N 1
ATOM 705 C CA . GLY A 1 90 ? -8.617 -10.352 -3.383 1 97.88 90 GLY A CA 1
ATOM 706 C C . GLY A 1 90 ? -8.695 -9.68 -2.025 1 97.88 90 GLY A C 1
ATOM 707 O O . GLY A 1 90 ? -8.016 -8.68 -1.778 1 97.88 90 GLY A O 1
ATOM 708 N N . PRO A 1 91 ? -9.445 -10.305 -1.11 1 98 91 PRO A N 1
ATOM 709 C CA . PRO A 1 91 ? -9.531 -9.758 0.248 1 98 91 PRO A CA 1
ATOM 710 C C . PRO A 1 91 ? -8.164 -9.617 0.914 1 98 91 PRO A C 1
ATOM 712 O O . PRO A 1 91 ? -7.922 -8.633 1.623 1 98 91 PRO A O 1
ATOM 715 N N . TYR A 1 92 ? -7.336 -10.531 0.664 1 98.69 92 TYR A N 1
ATOM 716 C CA . TYR A 1 92 ? -5.98 -10.484 1.199 1 98.69 92 TYR A CA 1
ATOM 717 C C . TYR A 1 92 ? -5.27 -9.211 0.764 1 98.69 92 TYR A C 1
ATOM 719 O O . TYR A 1 92 ? -4.77 -8.453 1.6 1 98.69 92 TYR A O 1
ATOM 727 N N . LEU A 1 93 ? -5.273 -8.906 -0.512 1 98.75 93 LEU A N 1
ATOM 728 C CA . LEU A 1 93 ? -4.629 -7.715 -1.061 1 98.75 93 LEU A CA 1
ATOM 729 C C . LEU A 1 93 ? -5.336 -6.449 -0.597 1 98.75 93 LEU A C 1
ATOM 731 O O . LEU A 1 93 ? -4.688 -5.461 -0.243 1 98.75 93 LEU A O 1
ATOM 735 N N . GLN A 1 94 ? -6.617 -6.516 -0.544 1 98.69 94 GLN A N 1
ATOM 736 C CA . GLN A 1 94 ? -7.434 -5.375 -0.131 1 98.69 94 GLN A CA 1
ATOM 737 C C . GLN A 1 94 ? -7.07 -4.926 1.281 1 98.69 94 GLN A C 1
ATOM 739 O O . GLN A 1 94 ? -6.809 -3.744 1.514 1 98.69 94 GLN A O 1
ATOM 744 N N . TRP A 1 95 ? -7.047 -5.844 2.184 1 98.62 95 TRP A N 1
ATOM 745 C CA . TRP A 1 95 ? -6.887 -5.48 3.588 1 98.62 95 TRP A CA 1
ATOM 746 C C . TRP A 1 95 ? -5.43 -5.16 3.906 1 98.62 95 TRP A C 1
ATOM 748 O O . TRP A 1 95 ? -5.145 -4.367 4.805 1 98.62 95 TRP A O 1
ATOM 758 N N . MET A 1 96 ? -4.492 -5.754 3.109 1 98 96 MET A N 1
ATOM 759 C CA . MET A 1 96 ? -3.098 -5.328 3.168 1 98 96 MET A CA 1
ATOM 760 C C . MET A 1 96 ? -2.963 -3.854 2.809 1 98 96 MET A C 1
ATOM 762 O O . MET A 1 96 ? -2.344 -3.084 3.545 1 98 96 MET A O 1
ATOM 766 N N . LEU A 1 97 ? -3.576 -3.494 1.722 1 98.31 97 LEU A N 1
ATOM 767 C CA . LEU A 1 97 ? -3.465 -2.121 1.242 1 98.31 97 LEU A CA 1
ATOM 768 C C . LEU A 1 97 ? -4.309 -1.179 2.096 1 98.31 97 LEU A C 1
ATOM 770 O O . LEU A 1 97 ? -3.9 -0.046 2.363 1 98.31 97 LEU A O 1
ATOM 774 N N . PHE A 1 98 ? -5.512 -1.626 2.553 1 98.69 98 PHE A N 1
ATOM 775 C CA . PHE A 1 98 ? -6.355 -0.807 3.418 1 98.69 98 PHE A CA 1
ATOM 776 C C . PHE A 1 98 ? -5.602 -0.403 4.68 1 98.69 98 PHE A C 1
ATOM 778 O O . PHE A 1 98 ? -5.703 0.739 5.133 1 98.69 98 PHE A O 1
ATOM 785 N N . ALA A 1 99 ? -4.863 -1.347 5.254 1 98.56 99 ALA A N 1
ATOM 786 C CA . ALA A 1 99 ? -4.051 -1.065 6.434 1 98.56 99 ALA A CA 1
ATOM 787 C C . ALA A 1 99 ? -3.035 0.038 6.152 1 98.56 99 ALA A C 1
ATOM 789 O O . ALA A 1 99 ? -2.898 0.982 6.934 1 98.56 99 ALA A O 1
ATOM 790 N N . GLU A 1 100 ? -2.441 -0.004 4.992 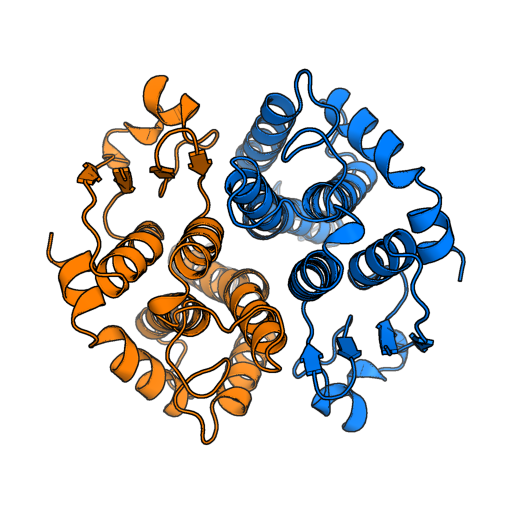1 97.19 100 GLU A N 1
ATOM 791 C CA . GLU A 1 100 ? -1.318 0.869 4.66 1 97.19 100 GLU A CA 1
ATOM 792 C C . GLU A 1 100 ? -1.803 2.234 4.188 1 97.19 100 GLU A C 1
ATOM 794 O O . GLU A 1 100 ? -1.234 3.264 4.555 1 97.19 100 GLU A O 1
ATOM 799 N N . VAL A 1 101 ? -2.871 2.232 3.396 1 96.5 101 VAL A N 1
ATOM 800 C CA . VAL A 1 101 ? -3.178 3.451 2.656 1 96.5 101 VAL A CA 1
ATOM 801 C C . VAL A 1 101 ? -4.359 4.168 3.309 1 96.5 101 VAL A C 1
ATOM 803 O O . VAL A 1 101 ? -4.562 5.363 3.092 1 96.5 101 VAL A O 1
ATOM 806 N N . THR A 1 102 ? -5.129 3.418 4.09 1 97.38 102 THR A N 1
ATOM 807 C CA . THR A 1 102 ? -6.324 3.998 4.691 1 97.38 102 THR A CA 1
ATOM 808 C C . THR A 1 102 ? -6.16 4.125 6.203 1 97.38 102 THR A C 1
ATOM 810 O O . THR A 1 102 ? -6.305 5.215 6.758 1 97.38 102 THR A O 1
ATOM 813 N N . LEU A 1 103 ? -5.723 3.096 6.891 1 98.19 103 LEU A N 1
ATOM 814 C CA . LEU A 1 103 ? -5.609 3.109 8.344 1 98.19 103 LEU A CA 1
ATOM 815 C C . LEU A 1 103 ? -4.375 3.887 8.789 1 98.19 103 LEU A C 1
ATOM 817 O O . LEU A 1 103 ? -4.465 4.766 9.648 1 98.19 103 LEU A O 1
ATOM 821 N N . GLU A 1 104 ? -3.242 3.629 8.18 1 97 104 GLU A N 1
ATOM 822 C CA . GLU A 1 104 ? -1.974 4.148 8.68 1 97 104 GLU A CA 1
ATOM 823 C C . GLU A 1 104 ? -1.953 5.676 8.648 1 97 104 GLU A C 1
ATOM 825 O O . GLU A 1 104 ? -1.551 6.316 9.617 1 97 104 GLU A O 1
ATOM 830 N N . PRO A 1 105 ? -2.4 6.316 7.543 1 93.81 105 PRO A N 1
ATOM 831 C CA . PRO A 1 105 ? -2.34 7.777 7.527 1 93.81 105 PRO A CA 1
ATOM 832 C C . PRO A 1 105 ? -3.121 8.414 8.68 1 93.81 105 PRO A C 1
ATOM 834 O O . PRO A 1 105 ? -2.674 9.406 9.258 1 93.81 105 PRO A O 1
ATOM 837 N N . VAL A 1 106 ? -4.25 7.848 9.062 1 94.12 106 VAL A N 1
ATOM 838 C CA . VAL A 1 106 ? -5.078 8.461 10.094 1 94.12 106 VAL A CA 1
ATOM 839 C C . VAL A 1 106 ? -4.465 8.195 11.469 1 94.12 106 VAL A C 1
ATOM 841 O O . VAL A 1 106 ? -4.527 9.047 12.359 1 94.12 106 VAL A O 1
ATOM 844 N N . VAL A 1 107 ? -3.873 7.043 11.641 1 95.69 107 VAL A N 1
ATOM 845 C CA . VAL A 1 107 ? -3.197 6.723 12.891 1 95.69 107 VAL A CA 1
ATOM 846 C C . VAL A 1 107 ? -1.97 7.613 13.062 1 95.69 107 VAL A C 1
ATOM 848 O O . VAL A 1 107 ? -1.735 8.164 14.141 1 95.69 107 VAL A O 1
ATOM 851 N N . LEU A 1 108 ? -1.187 7.812 11.992 1 91.88 108 LEU A N 1
ATOM 852 C CA . LEU A 1 108 ? 0.036 8.602 12.062 1 91.88 108 LEU A CA 1
ATOM 853 C C . LEU A 1 108 ? -0.285 10.078 12.273 1 91.88 108 LEU A C 1
ATOM 855 O O . LEU A 1 108 ? 0.482 10.805 12.914 1 91.88 108 LEU A O 1
ATOM 859 N N . GLU A 1 109 ? -1.354 10.516 11.648 1 88.75 109 GLU A N 1
ATOM 860 C CA . GLU A 1 109 ? -1.794 11.883 11.906 1 88.75 109 GLU A CA 1
ATOM 861 C C . GLU A 1 109 ? -2.045 12.109 13.391 1 88.75 109 GLU A C 1
ATOM 863 O O . GLU A 1 109 ? -1.668 13.148 13.938 1 88.75 109 GLU A O 1
ATOM 868 N N . HIS A 1 110 ? -2.66 11.141 14.031 1 89.94 110 HIS A N 1
ATOM 869 C CA . HIS A 1 110 ? -2.891 11.219 15.469 1 89.94 110 HIS A CA 1
ATOM 870 C C . HIS A 1 110 ? -1.574 11.195 16.234 1 89.94 110 HIS A C 1
ATOM 872 O O . HIS A 1 110 ? -1.387 11.969 17.188 1 89.94 110 HIS A O 1
ATOM 878 N N . LEU A 1 111 ? -0.708 10.32 15.812 1 89.56 111 LEU A N 1
ATOM 879 C CA . LEU A 1 111 ? 0.599 10.234 16.453 1 89.56 111 LEU A CA 1
ATOM 880 C C . LEU A 1 111 ? 1.333 11.57 16.375 1 89.56 111 LEU A C 1
ATOM 882 O O . LEU A 1 111 ? 1.903 12.023 17.375 1 89.56 111 LEU A O 1
ATOM 886 N N . ARG A 1 112 ? 1.332 12.227 15.234 1 86 112 ARG A N 1
ATOM 887 C CA . ARG A 1 112 ? 1.994 13.516 15.039 1 86 112 ARG A CA 1
ATOM 888 C C . ARG A 1 112 ? 1.395 14.578 15.953 1 86 112 ARG A C 1
ATOM 890 O O . ARG A 1 112 ? 2.119 15.414 16.5 1 86 112 ARG A O 1
ATOM 897 N N . GLN A 1 113 ? 0.122 14.523 16.062 1 82.69 113 GLN A N 1
ATOM 898 C CA . GLN A 1 113 ? -0.564 15.508 16.891 1 82.69 113 GLN A CA 1
ATOM 899 C C . GLN A 1 113 ? -0.16 15.359 18.359 1 82.69 113 GLN A C 1
ATOM 901 O O . GLN A 1 113 ? -0.059 16.344 19.078 1 82.69 113 GLN A O 1
ATOM 906 N N . THR A 1 114 ? 0.056 14.141 18.781 1 83.5 114 THR A N 1
ATOM 907 C CA . THR A 1 114 ? 0.444 13.898 20.156 1 83.5 114 THR A CA 1
ATOM 908 C C . THR A 1 114 ? 1.861 14.398 20.422 1 83.5 114 THR A C 1
ATOM 910 O O . THR A 1 114 ? 2.236 14.656 21.562 1 83.5 114 THR A O 1
ATOM 913 N N . GLN A 1 115 ? 2.645 14.531 19.375 1 81.44 115 GLN A N 1
ATOM 914 C CA . GLN A 1 115 ? 4.043 14.922 19.516 1 81.44 115 GLN A CA 1
ATOM 915 C C . GLN A 1 115 ? 4.203 16.438 19.422 1 81.44 115 GLN A C 1
ATOM 917 O O . GLN A 1 115 ? 5.277 16.969 19.719 1 81.44 115 GLN A O 1
ATOM 922 N N . LEU A 1 116 ? 3.189 17.109 18.953 1 77.44 116 LEU A N 1
ATOM 923 C CA . LEU A 1 116 ? 3.24 18.562 18.859 1 77.44 116 LEU A CA 1
ATOM 924 C C . LEU A 1 116 ? 3.121 19.203 20.234 1 77.44 116 LEU A C 1
ATOM 926 O O . LEU A 1 116 ? 2.443 18.672 21.109 1 77.44 116 LEU A O 1
ATOM 930 N N . PRO A 1 117 ? 3.988 20.344 20.312 1 73.44 117 PRO A N 1
ATOM 931 C CA . PRO A 1 117 ? 3.781 21.125 21.547 1 73.44 117 PRO A CA 1
ATOM 932 C C . PRO A 1 117 ? 2.33 21.562 21.719 1 73.44 117 PRO A C 1
ATOM 934 O O . PRO A 1 117 ? 1.598 21.719 20.734 1 73.44 117 PRO A O 1
ATOM 937 N N . ASP A 1 118 ? 1.975 21.625 22.984 1 67.56 118 ASP A N 1
ATOM 938 C CA . ASP A 1 118 ? 0.589 21.906 23.344 1 67.56 118 ASP A CA 1
ATOM 939 C C . ASP A 1 118 ? 0.057 23.109 22.578 1 67.56 118 ASP A C 1
ATOM 941 O O . ASP A 1 118 ? -1.104 23.125 22.156 1 67.56 118 ASP A O 1
ATOM 945 N N . GLU A 1 119 ? 0.896 24.156 22.312 1 67.62 119 GLU A N 1
ATOM 946 C CA . GLU A 1 119 ? 0.497 25.391 21.641 1 67.62 119 GLU A CA 1
ATOM 947 C C . GLU A 1 119 ? 0.176 25.141 20.172 1 67.62 119 GLU A C 1
ATOM 949 O O . GLU A 1 119 ? -0.533 25.922 19.531 1 67.62 119 GLU A O 1
ATOM 954 N N . GLN A 1 120 ? 0.8 24.156 19.688 1 64.81 120 GLN A N 1
ATOM 955 C CA . GLN A 1 120 ? 0.67 23.875 18.266 1 64.81 120 GLN A CA 1
ATOM 956 C C . GLN A 1 120 ? -0.354 22.781 18.016 1 64.81 120 GLN A C 1
ATOM 958 O O . GLN A 1 120 ? -0.731 22.531 16.859 1 64.81 120 GLN A O 1
ATOM 963 N N . LYS A 1 121 ? -0.422 22.312 19.234 1 60.03 121 LYS A N 1
ATOM 964 C CA . LYS A 1 121 ? -1.433 21.266 19.094 1 60.03 121 LYS A CA 1
ATOM 965 C C . LYS A 1 121 ? -2.752 21.828 18.578 1 60.03 121 LYS A C 1
ATOM 967 O O . LYS A 1 121 ? -3.191 22.891 19.031 1 60.03 121 LYS A O 1
ATOM 972 N N . LYS A 1 122 ? -2.604 21.906 17.203 1 55.28 122 LYS A N 1
ATOM 973 C CA . LYS A 1 122 ? -3.879 22.391 16.688 1 55.28 122 LYS A CA 1
ATOM 974 C C . LYS A 1 122 ? -5.043 21.875 17.516 1 55.28 122 LYS A C 1
ATOM 976 O O . LYS A 1 122 ? -4.969 20.781 18.094 1 55.28 122 LYS A O 1
ATOM 981 N N . ALA A 1 123 ? -5.84 22.75 17.922 1 47.22 123 ALA A N 1
ATOM 982 C CA . ALA A 1 123 ? -7.094 22.156 18.391 1 47.22 123 ALA A CA 1
ATOM 983 C C . ALA A 1 123 ? -7.391 20.844 17.672 1 47.22 123 ALA A C 1
ATOM 985 O O . ALA A 1 123 ? -6.898 20.609 16.562 1 47.22 123 ALA A O 1
ATOM 986 N N . GLU A 1 124 ? -7.949 19.953 18.094 1 44.53 124 GLU A N 1
ATOM 987 C CA . GLU A 1 124 ? -8.156 18.656 17.453 1 44.53 124 GLU A CA 1
ATOM 988 C C . GLU A 1 124 ? -8.039 18.781 15.938 1 44.53 124 GLU A C 1
ATOM 990 O O . GLU A 1 124 ? -8.844 19.469 15.297 1 44.53 124 GLU A O 1
ATOM 995 N N . PRO A 1 125 ? -6.926 19.203 15.383 1 42.84 125 PRO A N 1
ATOM 996 C CA . PRO A 1 125 ? -6.984 19.172 13.914 1 42.84 125 PRO A CA 1
ATOM 997 C C . PRO A 1 125 ? -8.055 18.219 13.391 1 42.84 125 PRO A C 1
ATOM 999 O O . PRO A 1 125 ? -8.266 17.141 13.961 1 42.84 125 PRO A O 1
ATOM 1002 N 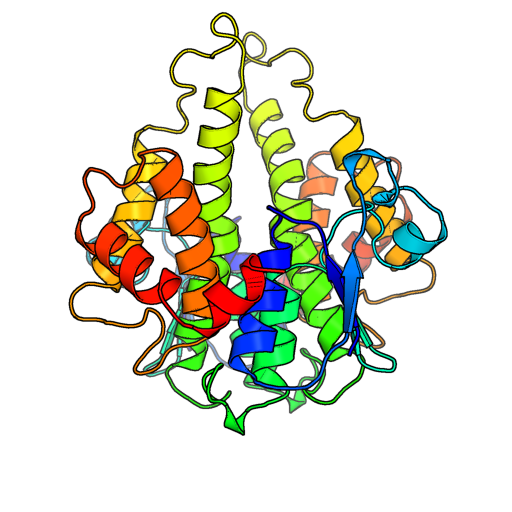N . ALA A 1 126 ? -9.016 18.812 12.805 1 37.97 126 ALA A N 1
ATOM 1003 C CA . ALA A 1 126 ? -10.203 18.094 12.352 1 37.97 126 ALA A CA 1
ATOM 1004 C C . ALA A 1 126 ? -9.82 16.875 11.523 1 37.97 126 ALA A C 1
ATOM 1006 O O . ALA A 1 126 ? -9.656 16.953 10.305 1 37.97 126 ALA A O 1
ATOM 1007 N N . ALA A 1 127 ? -8.617 16.328 11.484 1 45.5 127 ALA A N 1
ATOM 1008 C CA . ALA A 1 127 ? -9.031 15.023 10.969 1 45.5 127 ALA A CA 1
ATOM 1009 C C . ALA A 1 127 ? -10.406 14.633 11.508 1 45.5 127 ALA A C 1
ATOM 1011 O O . ALA A 1 127 ? -10.648 14.695 12.711 1 45.5 127 ALA A O 1
ATOM 1012 N N . ARG A 1 128 ? -11.359 14.812 10.773 1 48.53 128 ARG A N 1
ATOM 1013 C CA . ARG A 1 128 ? -12.742 14.695 11.242 1 48.53 128 ARG A CA 1
ATOM 1014 C C . ARG A 1 128 ? -12.875 13.57 12.266 1 48.53 128 ARG A C 1
ATOM 1016 O O . ARG A 1 128 ? -12.602 12.406 11.953 1 48.53 128 ARG A O 1
ATOM 1023 N N . PRO A 1 129 ? -12.555 13.797 13.742 1 55.81 129 PRO A N 1
ATOM 1024 C CA . PRO A 1 129 ? -12.891 12.734 14.695 1 55.81 129 PRO A CA 1
ATOM 1025 C C . PRO A 1 129 ? -13.742 11.633 14.078 1 55.81 129 PRO A C 1
ATOM 1027 O O . PRO A 1 129 ? -13.602 10.461 14.43 1 55.81 129 PRO A O 1
ATOM 1030 N N . GLY A 1 130 ? -13.984 11.961 12.898 1 84.38 130 GLY A N 1
ATOM 1031 C CA . GLY A 1 130 ? -14.961 11.094 12.25 1 84.38 130 GLY A CA 1
ATOM 1032 C C . GLY A 1 130 ? -14.328 10.086 11.305 1 84.38 130 GLY A C 1
ATOM 1033 O O . GLY A 1 130 ? -14.758 8.938 11.242 1 84.38 130 GLY A O 1
ATOM 1034 N N . ARG A 1 131 ? -12.977 10.453 10.852 1 92 131 ARG A N 1
ATOM 1035 C CA . ARG A 1 131 ? -12.453 9.539 9.852 1 92 131 ARG A CA 1
ATOM 1036 C C . ARG A 1 131 ? -11.836 8.305 10.5 1 92 131 ARG A C 1
ATOM 1038 O O . ARG A 1 131 ? -12.023 7.184 10.016 1 92 131 ARG A O 1
ATOM 1045 N N . LEU A 1 132 ? -11.07 8.57 11.609 1 95.38 132 LEU A N 1
ATOM 1046 C CA . LEU A 1 132 ? -10.477 7.449 12.328 1 95.38 132 LEU A CA 1
ATOM 1047 C C . LEU A 1 132 ? -11.555 6.465 12.781 1 95.38 132 LEU A C 1
ATOM 1049 O O . LEU A 1 132 ? -11.414 5.254 12.602 1 95.38 132 LEU A O 1
ATOM 1053 N N . ASP A 1 133 ? -12.617 7.012 13.32 1 96.44 133 ASP A N 1
ATOM 1054 C CA . ASP A 1 133 ? -13.703 6.156 13.789 1 96.44 133 ASP A CA 1
ATOM 1055 C C . ASP A 1 133 ? -14.328 5.375 12.633 1 96.44 133 ASP A C 1
ATOM 1057 O O . ASP A 1 133 ? -14.641 4.191 12.773 1 96.44 133 ASP A O 1
ATOM 1061 N N . ASP A 1 134 ? -14.523 6.023 11.5 1 97.31 134 ASP A N 1
ATOM 1062 C CA . ASP A 1 134 ? -15.055 5.352 10.312 1 97.31 134 ASP A CA 1
ATOM 1063 C C . ASP A 1 134 ? -14.164 4.188 9.891 1 97.31 134 ASP A C 1
ATOM 1065 O O . ASP A 1 134 ? -14.656 3.104 9.578 1 97.31 134 ASP A O 1
ATOM 1069 N N . VAL A 1 135 ? -12.883 4.426 9.906 1 98.44 135 VAL A N 1
ATOM 1070 C CA . VAL A 1 135 ? -11.906 3.438 9.461 1 98.44 135 VAL A CA 1
ATOM 1071 C C . VAL A 1 135 ? -11.867 2.266 10.438 1 98.44 135 VAL A C 1
ATOM 1073 O O . VAL A 1 135 ? -11.906 1.104 10.023 1 98.44 135 VAL A O 1
ATOM 1076 N N . LEU A 1 136 ? -11.844 2.561 11.742 1 98.62 136 LEU A N 1
ATOM 1077 C CA . LEU A 1 136 ? -11.812 1.509 12.758 1 98.62 136 LEU A CA 1
ATOM 1078 C C . LEU A 1 136 ? -13.109 0.714 12.75 1 98.62 136 LEU A C 1
ATOM 1080 O O . LEU A 1 136 ? -13.102 -0.5 12.961 1 98.62 136 LEU A O 1
ATOM 1084 N N . THR A 1 137 ? -14.203 1.373 12.492 1 98.44 137 THR A N 1
ATOM 1085 C CA . THR A 1 137 ? -15.492 0.697 12.406 1 98.44 137 THR A CA 1
ATOM 1086 C C . THR A 1 137 ? -15.523 -0.268 11.227 1 98.44 137 THR A C 1
ATOM 1088 O O . THR A 1 137 ? -16.062 -1.373 11.336 1 98.44 137 THR A O 1
ATOM 1091 N N . ALA A 1 138 ? -14.969 0.149 10.133 1 98.5 138 ALA A N 1
ATOM 1092 C CA . ALA A 1 138 ? -14.891 -0.714 8.953 1 98.5 138 ALA A CA 1
ATOM 1093 C C . ALA A 1 138 ? -14.133 -2.002 9.273 1 98.5 138 ALA A C 1
ATOM 1095 O O . ALA A 1 138 ? -14.57 -3.094 8.898 1 98.5 138 ALA A O 1
ATOM 1096 N N . ILE A 1 139 ? -13.016 -1.878 9.953 1 98.81 139 ILE A N 1
ATOM 1097 C CA . ILE A 1 139 ? -12.203 -3.037 10.312 1 98.81 139 ILE A CA 1
ATOM 1098 C C . ILE A 1 139 ? -12.945 -3.898 11.328 1 98.81 139 ILE A C 1
ATOM 1100 O O . ILE A 1 139 ? -12.945 -5.129 11.227 1 98.81 139 ILE A O 1
ATOM 1104 N N . ASP A 1 140 ? -13.562 -3.242 12.297 1 98.75 140 ASP A N 1
ATOM 1105 C CA . ASP A 1 140 ? -14.336 -3.945 13.32 1 98.75 140 ASP A CA 1
ATOM 1106 C C . ASP A 1 140 ? -15.422 -4.805 12.68 1 98.75 140 ASP A C 1
ATOM 1108 O O . ASP A 1 140 ? -15.617 -5.961 13.062 1 98.75 140 ASP A O 1
ATOM 1112 N N . LYS A 1 141 ? -16.109 -4.242 11.703 1 98.12 141 LYS A N 1
ATOM 1113 C CA . LYS A 1 141 ? -17.156 -4.965 10.992 1 98.12 141 LYS A CA 1
ATOM 1114 C C . LYS A 1 141 ? -16.578 -6.152 10.219 1 98.12 141 LYS A C 1
ATOM 1116 O O . LYS A 1 141 ? -17.156 -7.242 10.227 1 98.12 141 LYS A O 1
ATOM 1121 N N . ARG A 1 142 ? -15.453 -5.965 9.57 1 98.19 142 ARG A N 1
ATOM 1122 C CA . ARG A 1 142 ? -14.797 -7.023 8.805 1 98.19 142 ARG A CA 1
ATOM 1123 C C . ARG A 1 142 ? -14.414 -8.195 9.703 1 98.19 142 ARG A C 1
ATOM 1125 O O . ARG A 1 142 ? -14.477 -9.352 9.281 1 98.19 142 ARG A O 1
ATOM 1132 N N . LEU A 1 143 ? -14.047 -7.906 10.914 1 98.5 143 LEU A N 1
ATOM 1133 C CA . LEU A 1 143 ? -13.492 -8.93 11.797 1 98.5 143 LEU A CA 1
ATOM 1134 C C . LEU A 1 143 ? -14.586 -9.586 12.625 1 98.5 143 LEU A C 1
ATOM 1136 O O . LEU A 1 143 ? -14.32 -10.516 13.398 1 98.5 143 LEU A O 1
ATOM 1140 N N . HIS A 1 144 ? -15.805 -9.055 12.492 1 97.75 144 HIS A N 1
ATOM 1141 C CA . HIS A 1 144 ? -16.906 -9.695 13.203 1 97.75 144 HIS A CA 1
ATOM 1142 C C . HIS A 1 144 ? -17.062 -11.148 12.773 1 97.75 144 HIS A C 1
ATOM 1144 O O . HIS A 1 144 ? -17.312 -11.43 11.602 1 97.75 144 HIS A O 1
ATOM 1150 N N . GLY A 1 145 ? -16.812 -12.086 13.711 1 97.06 145 GLY A N 1
ATOM 1151 C CA . GLY A 1 145 ? -16.953 -13.508 13.438 1 97.06 145 GLY A CA 1
ATOM 1152 C C . GLY A 1 145 ? -15.742 -14.094 12.719 1 97.06 145 GLY A C 1
ATOM 1153 O O . GLY A 1 145 ? -15.797 -15.219 12.219 1 97.06 145 GLY A O 1
ATOM 1154 N N . ARG A 1 146 ? -14.688 -13.297 12.617 1 97.56 146 ARG A N 1
ATOM 1155 C CA . ARG A 1 146 ? -13.5 -13.75 11.906 1 97.56 146 ARG A CA 1
ATOM 1156 C C . ARG A 1 146 ? -12.266 -13.664 12.797 1 97.56 146 ARG A C 1
ATOM 1158 O O . ARG A 1 146 ? -12.086 -12.68 13.523 1 97.56 146 ARG A O 1
ATOM 1165 N N . GLU A 1 147 ? -11.5 -14.664 12.711 1 97.75 147 GLU A N 1
ATOM 1166 C CA . GLU A 1 147 ? -10.219 -14.648 13.414 1 97.75 147 GLU A CA 1
ATOM 1167 C C . GLU A 1 147 ? -9.148 -13.938 12.594 1 97.75 147 GLU A C 1
ATOM 1169 O O . GLU A 1 147 ? -8.25 -13.305 13.148 1 97.75 147 GLU A O 1
ATOM 1174 N N . PHE A 1 148 ? -9.25 -14.086 11.297 1 98.69 148 PHE A N 1
ATOM 1175 C CA . PHE A 1 148 ? -8.289 -13.516 10.367 1 98.69 148 PHE A CA 1
ATOM 1176 C C . PHE A 1 148 ? -8.984 -12.602 9.359 1 98.69 148 PHE A C 1
ATOM 1178 O O . PHE A 1 148 ? -10.164 -12.789 9.055 1 98.69 148 PHE A O 1
ATOM 1185 N N . VAL A 1 149 ? -8.312 -11.617 8.836 1 98.62 149 VAL A N 1
ATOM 1186 C CA . VAL A 1 149 ? -8.953 -10.531 8.117 1 98.62 149 VAL A CA 1
ATOM 1187 C C . VAL A 1 149 ? -9.242 -10.961 6.676 1 98.62 149 VAL A C 1
ATOM 1189 O O . VAL A 1 149 ? -10.234 -10.539 6.082 1 98.62 149 VAL A O 1
ATOM 1192 N N . ALA A 1 150 ? -8.414 -11.789 6.074 1 96.94 150 ALA A N 1
ATOM 1193 C CA . ALA A 1 150 ? -8.539 -12.102 4.652 1 96.94 150 ALA A CA 1
ATOM 1194 C C . ALA A 1 150 ? -9.367 -13.359 4.434 1 96.94 150 ALA A C 1
ATOM 1196 O O . ALA A 1 150 ? -9.977 -13.539 3.375 1 96.94 150 ALA A O 1
ATOM 1197 N N . GLY A 1 151 ? -9.297 -14.305 5.367 1 94.88 151 GLY A N 1
ATOM 1198 C CA . GLY A 1 151 ? -9.945 -15.594 5.23 1 94.88 151 GLY A CA 1
ATOM 1199 C C . GLY A 1 151 ? -9.75 -16.5 6.434 1 94.88 151 GLY A C 1
ATOM 1200 O O . GLY A 1 151 ? -9.891 -16.047 7.578 1 94.88 151 GLY A O 1
ATOM 1201 N N . GLY A 1 152 ? -9.453 -17.75 6.055 1 95.44 152 GLY A N 1
ATOM 1202 C CA . GLY A 1 152 ? -9.5 -18.75 7.102 1 95.44 152 GLY A CA 1
ATOM 1203 C C . GLY A 1 152 ? -8.156 -18.969 7.777 1 95.44 152 GLY A C 1
ATOM 1204 O O . GLY A 1 152 ? -8.055 -19.75 8.727 1 95.44 152 GLY A O 1
ATOM 1205 N N . THR A 1 153 ? -7.141 -18.312 7.344 1 97.12 153 THR A N 1
ATOM 1206 C CA . THR A 1 153 ? -5.82 -18.531 7.93 1 97.12 153 THR A CA 1
ATOM 1207 C C . THR A 1 153 ? -5.105 -17.203 8.148 1 97.12 153 THR A C 1
ATOM 1209 O O . THR A 1 153 ? -5.508 -16.172 7.602 1 97.12 153 THR A O 1
ATOM 1212 N N . PHE A 1 154 ? -4.094 -17.25 9.031 1 98.62 154 PHE A N 1
ATOM 1213 C CA . PHE A 1 154 ? -3.219 -16.094 9.25 1 98.62 154 PHE A CA 1
ATOM 1214 C C . PHE A 1 154 ? -2.395 -15.797 8.008 1 98.62 154 PHE A C 1
ATOM 1216 O O . PHE A 1 154 ? -1.815 -16.703 7.406 1 98.62 154 PHE A O 1
ATOM 1223 N N . THR A 1 155 ? -2.391 -14.602 7.586 1 98.81 155 THR A N 1
ATOM 1224 C CA . THR A 1 155 ? -1.605 -14.203 6.426 1 98.81 155 THR A CA 1
ATOM 1225 C C . THR A 1 155 ? -0.812 -12.938 6.719 1 98.81 155 THR A C 1
ATOM 1227 O O . THR A 1 155 ? -0.934 -12.359 7.805 1 98.81 155 THR A O 1
ATOM 1230 N N . ALA A 1 156 ? -0.041 -12.477 5.758 1 98.88 156 ALA A N 1
ATOM 1231 C CA . ALA A 1 156 ? 0.704 -11.227 5.855 1 98.88 156 ALA A CA 1
ATOM 1232 C C . ALA A 1 156 ? -0.238 -10.039 6.055 1 98.88 156 ALA A C 1
ATOM 1234 O O . ALA A 1 156 ? 0.146 -9.023 6.641 1 98.88 156 ALA A O 1
ATOM 1235 N N . ALA A 1 157 ? -1.505 -10.141 5.574 1 98.88 157 ALA A N 1
ATOM 1236 C CA . ALA A 1 157 ? -2.475 -9.07 5.797 1 98.88 157 ALA A CA 1
ATOM 1237 C C . ALA A 1 157 ? -2.773 -8.898 7.281 1 98.88 157 ALA A C 1
ATOM 1239 O O . ALA A 1 157 ? -2.879 -7.77 7.773 1 98.88 157 ALA A O 1
ATOM 1240 N N . ASP A 1 158 ? -2.914 -10.023 7.973 1 98.94 158 ASP A N 1
ATOM 1241 C CA . ASP A 1 158 ? -3.121 -9.961 9.414 1 98.94 158 ASP A CA 1
ATOM 1242 C C . ASP A 1 158 ? -1.914 -9.344 10.117 1 98.94 158 ASP A C 1
ATOM 1244 O O . ASP A 1 158 ? -2.068 -8.562 11.062 1 98.94 158 ASP A O 1
ATOM 1248 N N . LEU A 1 159 ? -0.78 -9.742 9.695 1 98.81 159 LEU A N 1
ATOM 1249 C CA . LEU A 1 159 ? 0.465 -9.258 10.281 1 98.81 159 LEU A CA 1
ATOM 1250 C C . LEU A 1 159 ? 0.561 -7.738 10.188 1 98.81 159 LEU A C 1
ATOM 1252 O O . LEU A 1 159 ? 0.788 -7.059 11.188 1 98.81 159 LEU A O 1
ATOM 1256 N N . VAL A 1 160 ? 0.38 -7.164 9.031 1 98.75 160 VAL A N 1
ATOM 1257 C CA . VAL A 1 160 ? 0.492 -5.727 8.805 1 98.75 160 VAL A CA 1
ATOM 1258 C C . VAL A 1 160 ? -0.626 -4.996 9.547 1 98.75 160 VAL A C 1
ATOM 1260 O O . VAL A 1 160 ? -0.381 -3.994 10.219 1 98.75 160 VAL A O 1
ATOM 1263 N N . LEU A 1 161 ? -1.854 -5.547 9.453 1 98.88 161 LEU A N 1
ATOM 1264 C CA . LEU A 1 161 ? -2.996 -4.926 10.117 1 98.88 161 LEU A CA 1
ATOM 1265 C C . LEU A 1 161 ? -2.816 -4.926 11.625 1 98.88 161 LEU A C 1
ATOM 1267 O O . LEU A 1 161 ? -3.023 -3.902 12.281 1 98.88 161 LEU A O 1
ATOM 1271 N N . ALA A 1 162 ? -2.398 -6.043 12.18 1 98.81 162 ALA A N 1
ATOM 1272 C CA . ALA A 1 162 ? -2.197 -6.148 13.617 1 98.81 162 ALA A CA 1
ATOM 1273 C C . ALA A 1 162 ? -1.096 -5.203 14.094 1 98.81 162 ALA A C 1
ATOM 1275 O O . ALA A 1 162 ? -1.195 -4.613 15.172 1 98.81 162 ALA A O 1
ATOM 1276 N N . SER A 1 163 ? -0.052 -5.109 13.312 1 98.38 163 SER A N 1
ATOM 1277 C CA . SER A 1 163 ? 1.042 -4.207 13.656 1 98.38 163 SER A CA 1
ATOM 1278 C C . SER A 1 163 ? 0.558 -2.764 13.758 1 98.38 163 SER A C 1
ATOM 1280 O O . SER A 1 163 ? 0.9 -2.059 14.711 1 98.38 163 SER A O 1
ATOM 1282 N N . LEU A 1 164 ? -0.254 -2.334 12.852 1 98.25 164 LEU A N 1
ATOM 1283 C CA . LEU A 1 164 ? -0.753 -0.962 12.828 1 98.25 164 LEU A CA 1
ATOM 1284 C C . LEU A 1 164 ? -1.782 -0.742 13.93 1 98.25 164 LEU A C 1
ATOM 1286 O O . LEU A 1 164 ? -1.786 0.305 14.586 1 98.25 164 LEU A O 1
ATOM 1290 N N . LEU A 1 165 ? -2.648 -1.736 14.102 1 98.75 165 LEU A N 1
ATOM 1291 C CA . LEU A 1 165 ? -3.639 -1.632 15.172 1 98.75 165 LEU A CA 1
ATOM 1292 C C . LEU A 1 165 ? -2.967 -1.641 16.547 1 98.75 165 LEU A C 1
ATOM 1294 O O . LEU A 1 165 ? -3.455 -1.012 17.484 1 98.75 165 LEU A O 1
ATOM 1298 N N . HIS A 1 166 ? -1.861 -2.34 16.625 1 98.31 166 HIS A N 1
ATOM 1299 C CA . HIS A 1 166 ? -1.091 -2.299 17.859 1 98.31 166 HIS A CA 1
ATOM 1300 C C . HIS A 1 166 ? -0.615 -0.882 18.172 1 98.31 166 HIS A C 1
ATOM 1302 O O . HIS A 1 166 ? -0.72 -0.419 19.312 1 98.31 166 HIS A O 1
ATOM 1308 N N . LEU A 1 167 ? -0.077 -0.204 17.172 1 97.12 167 LEU A N 1
ATOM 1309 C CA . LEU A 1 167 ? 0.301 1.194 17.344 1 97.12 167 LEU A CA 1
ATOM 1310 C C . LEU A 1 167 ? -0.897 2.033 17.781 1 97.12 167 LEU A C 1
ATOM 1312 O O . LEU A 1 167 ? -0.797 2.83 18.703 1 97.12 167 LEU A O 1
ATOM 1316 N N . ALA A 1 168 ? -2.023 1.827 17.109 1 98.06 168 ALA A N 1
ATOM 1317 C CA . ALA A 1 168 ? -3.244 2.547 17.469 1 98.06 168 ALA A CA 1
ATOM 1318 C C . ALA A 1 168 ? -3.627 2.293 18.922 1 98.06 168 ALA A C 1
ATOM 1320 O O . ALA A 1 168 ? -4.062 3.207 19.625 1 98.06 168 ALA A O 1
ATOM 1321 N N . ASN A 1 169 ? -3.461 1.072 19.312 1 98 169 ASN A N 1
ATOM 1322 C CA . ASN A 1 169 ? -3.777 0.703 20.688 1 98 169 ASN A CA 1
ATOM 1323 C C . ASN A 1 169 ? -2.855 1.404 21.688 1 98 169 ASN A C 1
ATOM 1325 O O . ASN A 1 169 ? -3.307 1.874 22.734 1 98 169 ASN A O 1
ATOM 1329 N N . THR A 1 170 ? -1.601 1.482 21.375 1 96 170 THR A N 1
ATOM 1330 C CA . THR A 1 170 ? -0.641 2.164 22.234 1 96 170 THR A CA 1
ATOM 1331 C C . THR A 1 170 ? -0.983 3.646 22.359 1 96 170 THR A C 1
ATOM 1333 O O . THR A 1 170 ? -0.683 4.277 23.375 1 96 170 THR A O 1
ATOM 1336 N N . LEU A 1 171 ? -1.661 4.207 21.359 1 95.25 171 LEU A N 1
ATOM 1337 C CA . LEU A 1 171 ? -2.076 5.605 21.344 1 95.25 171 LEU A CA 1
ATOM 1338 C C . LEU A 1 171 ? -3.461 5.77 21.953 1 95.25 171 LEU A C 1
ATOM 1340 O O . LEU A 1 171 ? -4.059 6.844 21.875 1 95.25 171 LEU A O 1
ATOM 1344 N N . LYS A 1 172 ? -4.043 4.629 22.438 1 96.19 172 LYS A N 1
ATOM 1345 C CA . LYS A 1 172 ? -5.328 4.602 23.125 1 96.19 172 LYS A CA 1
ATOM 1346 C C . LYS A 1 172 ? -6.473 4.941 22.172 1 96.19 172 LYS A C 1
ATOM 1348 O O . LYS A 1 172 ? -7.477 5.527 22.578 1 96.19 172 LYS A O 1
ATOM 1353 N N . LEU A 1 173 ? -6.305 4.547 20.938 1 97.12 173 LEU A N 1
ATOM 1354 C CA . LEU A 1 173 ? -7.301 4.875 19.922 1 97.12 173 LEU A CA 1
ATOM 1355 C C . LEU A 1 173 ? -8.336 3.758 19.797 1 97.12 173 LEU A C 1
ATOM 1357 O O . LEU A 1 173 ? -9.359 3.924 19.141 1 97.12 173 LEU A O 1
ATOM 1361 N N . LEU A 1 174 ? -8.102 2.58 20.469 1 98.25 174 LEU A N 1
ATOM 1362 C CA . LEU A 1 174 ? -8.961 1.423 20.25 1 98.25 174 LEU A CA 1
ATOM 1363 C C . LEU A 1 174 ? -9.906 1.206 21.422 1 98.25 174 LEU A C 1
ATOM 1365 O O . LEU A 1 174 ? -10.555 0.164 21.516 1 98.25 174 LEU A O 1
ATOM 1369 N N . GLU A 1 175 ? -10.023 2.102 22.328 1 97.19 175 GLU A N 1
ATOM 1370 C CA . GLU A 1 175 ? -10.758 1.956 23.578 1 97.19 175 GLU A CA 1
ATOM 1371 C C . GLU A 1 175 ? -12.219 1.579 23.312 1 97.19 175 GLU A C 1
ATOM 1373 O O . GLU A 1 175 ? -12.812 0.822 24.094 1 97.19 175 GLU A O 1
ATOM 1378 N N . ARG A 1 176 ? -12.82 2.043 22.266 1 97.31 176 ARG A N 1
ATOM 1379 C CA . ARG A 1 176 ? -14.227 1.78 21.953 1 97.31 176 ARG A CA 1
ATOM 1380 C C . ARG A 1 176 ? -14.367 0.565 21.031 1 97.31 176 ARG A C 1
ATOM 1382 O O . ARG A 1 176 ? -15.461 0.257 20.578 1 97.31 176 ARG A O 1
ATOM 1389 N N . TYR A 1 177 ? -13.289 -0.138 20.797 1 98.44 177 TYR A N 1
ATOM 1390 C CA . TYR A 1 177 ? -13.281 -1.256 19.859 1 98.44 177 TYR A CA 1
ATOM 1391 C C . TYR A 1 177 ? -12.664 -2.496 20.5 1 98.44 177 TYR A C 1
ATOM 1393 O O . TYR A 1 177 ? -11.594 -2.943 20.078 1 98.44 177 TYR A O 1
ATOM 1401 N N . PRO A 1 178 ? -13.375 -3.164 21.406 1 98.44 178 PRO A N 1
ATOM 1402 C CA . PRO A 1 178 ? -12.82 -4.312 22.125 1 98.44 178 PRO A CA 1
ATOM 1403 C C . PRO A 1 178 ? -12.414 -5.453 21.188 1 98.44 178 PRO A C 1
ATOM 1405 O O . PRO A 1 178 ? -11.438 -6.16 21.453 1 98.44 178 PRO A O 1
ATOM 1408 N N . ARG A 1 179 ? -13.141 -5.645 20.109 1 98.69 179 ARG A N 1
ATOM 1409 C CA . ARG A 1 179 ? -12.812 -6.703 19.172 1 98.69 179 ARG A CA 1
ATOM 1410 C C . ARG A 1 179 ? -11.445 -6.453 18.531 1 98.69 179 ARG A C 1
ATOM 1412 O O . ARG A 1 179 ? -10.688 -7.395 18.281 1 98.69 179 ARG A O 1
ATOM 1419 N N . LEU A 1 180 ? -11.164 -5.195 18.234 1 98.88 180 LEU A N 1
ATOM 1420 C CA . LEU A 1 180 ? -9.875 -4.863 17.641 1 98.88 180 LEU A CA 1
ATOM 1421 C C . LEU A 1 180 ? -8.75 -5.059 18.641 1 98.88 180 LEU A C 1
ATOM 1423 O O . LEU A 1 180 ? -7.648 -5.48 18.281 1 98.88 180 LEU A O 1
ATOM 1427 N N . VAL A 1 181 ? -8.992 -4.707 19.891 1 98.75 181 VAL A N 1
ATOM 1428 C CA . VAL A 1 181 ? -8.008 -4.953 20.938 1 98.75 181 VAL A CA 1
ATOM 1429 C C . VAL A 1 181 ? -7.719 -6.449 21.047 1 98.75 181 VAL A C 1
ATOM 1431 O O . VAL A 1 181 ? -6.559 -6.859 21.094 1 98.75 181 VAL A O 1
ATOM 1434 N N . GLU A 1 182 ? -8.742 -7.234 21.031 1 98.69 182 GLU A N 1
ATOM 1435 C CA . GLU A 1 182 ? -8.578 -8.68 21.094 1 98.69 182 GLU A CA 1
ATOM 1436 C C . GLU A 1 182 ? -7.777 -9.195 19.891 1 98.69 182 GLU A C 1
ATOM 1438 O O . GLU A 1 182 ? -6.926 -10.07 20.031 1 98.69 182 GLU A O 1
ATOM 1443 N N . TYR A 1 183 ? -8.117 -8.68 18.734 1 98.81 183 TYR A N 1
ATOM 1444 C CA . TYR A 1 183 ? -7.406 -9.023 17.516 1 98.81 183 TYR A CA 1
ATOM 1445 C C . TYR A 1 183 ? -5.918 -8.727 17.641 1 98.81 183 TYR A C 1
ATOM 1447 O O . TYR A 1 183 ? -5.078 -9.555 17.281 1 98.81 183 TYR A O 1
ATOM 1455 N N . VAL A 1 184 ? -5.586 -7.555 18.188 1 98.62 184 VAL A N 1
ATOM 1456 C CA . VAL A 1 184 ? -4.203 -7.129 18.375 1 98.62 184 VAL A CA 1
ATOM 1457 C C . VAL A 1 184 ? -3.51 -8.062 19.375 1 98.62 184 VAL A C 1
ATOM 1459 O O . VAL A 1 184 ? -2.424 -8.578 19.094 1 98.62 184 VAL A O 1
ATOM 1462 N N . VAL A 1 185 ? -4.133 -8.328 20.469 1 98.19 185 VAL A N 1
ATOM 1463 C CA . VAL A 1 185 ? -3.551 -9.164 21.516 1 98.19 185 VAL A CA 1
ATOM 1464 C C . VAL A 1 185 ? -3.301 -10.57 20.984 1 98.19 185 VAL A C 1
ATOM 1466 O O . VAL A 1 185 ? -2.229 -11.141 21.203 1 98.19 185 VAL A O 1
ATOM 1469 N N . ARG A 1 186 ? -4.227 -11.094 20.266 1 98.06 186 ARG A N 1
ATOM 1470 C CA . ARG A 1 186 ? -4.129 -12.438 19.703 1 98.06 186 ARG A CA 1
ATOM 1471 C C . ARG A 1 186 ? -2.926 -12.562 18.781 1 98.06 186 ARG A C 1
ATOM 1473 O O . ARG A 1 186 ? -2.131 -13.492 18.906 1 98.06 186 ARG A O 1
ATOM 1480 N N . HIS A 1 187 ? -2.768 -11.594 17.922 1 98.31 187 HIS A N 1
ATOM 1481 C CA . HIS A 1 187 ? -1.76 -11.742 16.875 1 98.31 187 HIS A CA 1
ATOM 1482 C C . HIS A 1 187 ? -0.385 -11.305 17.375 1 98.31 187 HIS A C 1
ATOM 1484 O O . HIS A 1 187 ? 0.636 -11.828 16.922 1 98.31 187 HIS A O 1
ATOM 1490 N N . THR A 1 188 ? -0.357 -10.359 18.344 1 96.81 188 THR A N 1
ATOM 1491 C CA . THR A 1 188 ? 0.935 -9.891 18.844 1 96.81 188 THR A CA 1
ATOM 1492 C C . THR A 1 188 ? 1.508 -10.875 19.859 1 96.81 188 THR A C 1
ATOM 1494 O O . THR A 1 188 ? 2.65 -10.727 20.297 1 96.81 188 THR A O 1
ATOM 1497 N N . ARG A 1 189 ? 0.775 -11.883 20.219 1 97.25 189 ARG A N 1
ATOM 1498 C CA . ARG A 1 189 ? 1.257 -12.922 21.125 1 97.25 189 ARG A CA 1
ATOM 1499 C C . ARG A 1 189 ? 1.875 -14.078 20.359 1 97.25 189 ARG A C 1
ATOM 1501 O O . ARG A 1 189 ? 2.42 -15.008 20.953 1 97.25 189 ARG A O 1
ATOM 1508 N N . ARG A 1 190 ? 1.806 -14.062 19.094 1 98.06 190 ARG A N 1
ATOM 1509 C CA . ARG A 1 190 ? 2.408 -15.117 18.297 1 98.06 190 ARG A CA 1
ATOM 1510 C C . ARG A 1 190 ? 3.902 -15.242 18.578 1 98.06 190 ARG A C 1
ATOM 1512 O O . ARG A 1 190 ? 4.605 -14.234 18.656 1 98.06 190 ARG A O 1
ATOM 1519 N N . PRO A 1 191 ? 4.422 -16.438 18.641 1 98.06 191 PRO A N 1
ATOM 1520 C CA . PRO A 1 191 ? 5.836 -16.656 18.969 1 98.06 191 PRO A CA 1
ATOM 1521 C C . PRO A 1 191 ? 6.777 -15.984 17.969 1 98.06 191 PRO A C 1
ATOM 1523 O O . PRO A 1 191 ? 7.848 -15.5 18.359 1 98.06 191 PRO A O 1
ATOM 1526 N N . ALA A 1 192 ? 6.387 -15.953 16.781 1 98.44 192 ALA A N 1
ATOM 1527 C CA . ALA A 1 192 ? 7.223 -15.359 15.742 1 98.44 192 ALA A CA 1
ATOM 1528 C C . ALA A 1 192 ? 7.48 -13.883 16.016 1 98.44 192 ALA A C 1
ATOM 1530 O O . ALA A 1 192 ? 8.594 -13.391 15.82 1 98.44 192 ALA A O 1
ATOM 1531 N N . LEU A 1 193 ? 6.434 -13.125 16.438 1 98.12 193 LEU A N 1
ATOM 1532 C CA . LEU A 1 193 ? 6.633 -11.719 16.75 1 98.12 193 LEU A CA 1
ATOM 1533 C C . LEU A 1 193 ? 7.543 -11.547 17.969 1 98.12 193 LEU A C 1
ATOM 1535 O O . LEU A 1 193 ? 8.391 -10.656 17.984 1 98.12 193 LEU A O 1
ATOM 1539 N N . LYS A 1 194 ? 7.379 -12.375 18.938 1 96.62 194 LYS A N 1
ATOM 1540 C CA . LYS A 1 194 ? 8.258 -12.328 20.094 1 96.62 194 LYS A CA 1
ATOM 1541 C C . LYS A 1 194 ? 9.719 -12.477 19.688 1 96.62 194 LYS A C 1
ATOM 1543 O O . LYS A 1 194 ? 10.578 -11.734 20.172 1 96.62 194 LYS A O 1
ATOM 1548 N N . ARG A 1 195 ? 9.977 -13.398 18.812 1 96.56 195 ARG A N 1
ATOM 1549 C CA . ARG A 1 195 ? 11.336 -13.602 18.328 1 96.56 195 ARG A CA 1
ATOM 1550 C C . ARG A 1 195 ? 11.82 -12.383 17.547 1 96.56 195 ARG A C 1
ATOM 1552 O O . ARG A 1 195 ? 12.992 -12.023 17.609 1 96.56 195 ARG A O 1
ATOM 1559 N N . ALA A 1 196 ? 10.883 -11.742 16.828 1 96.81 196 ALA A N 1
ATOM 1560 C CA . ALA A 1 196 ? 11.227 -10.625 15.969 1 96.81 196 ALA A CA 1
ATOM 1561 C C . ALA A 1 196 ? 11.609 -9.391 16.781 1 96.81 196 ALA A C 1
ATOM 1563 O O . ALA A 1 196 ? 12.414 -8.57 16.344 1 96.81 196 ALA A O 1
ATOM 1564 N N . VAL A 1 197 ? 11.047 -9.258 18.031 1 93.69 197 VAL A N 1
ATOM 1565 C CA . VAL A 1 197 ? 11.258 -8.031 18.781 1 93.69 197 VAL A CA 1
ATOM 1566 C C . VAL A 1 197 ? 12.258 -8.289 19.906 1 93.69 197 VAL A C 1
ATOM 1568 O O . VAL A 1 197 ? 12.648 -7.363 20.625 1 93.69 197 VAL A O 1
ATOM 1571 N N . SER A 1 198 ? 12.586 -9.531 20.406 1 82.12 198 SER A N 1
ATOM 1572 C CA . SER A 1 198 ? 13.5 -9.867 21.484 1 82.12 198 SER A CA 1
ATOM 1573 C C . SER A 1 198 ? 14.953 -9.625 21.078 1 82.12 198 SER A C 1
ATOM 1575 O O . SER A 1 198 ? 15.82 -9.414 21.938 1 82.12 198 SER A O 1
ATOM 1577 N N . GLY A 1 199 ? 15.375 -9.492 19.844 1 59.81 199 GLY A N 1
ATOM 1578 C CA . GLY A 1 199 ? 16.781 -9.383 19.5 1 59.81 199 GLY A CA 1
ATOM 1579 C C . GLY A 1 199 ? 17.156 -8.016 18.969 1 59.81 199 GLY A C 1
ATOM 1580 O O . GLY A 1 199 ? 16.297 -7.258 18.516 1 59.81 199 GLY A O 1
ATOM 1581 N N . MET B 1 1 ? -16.781 -9.172 -15.031 1 97.81 1 MET B N 1
ATOM 1582 C CA . MET B 1 1 ? -16.297 -8.266 -13.992 1 97.81 1 MET B CA 1
ATOM 1583 C C . MET B 1 1 ? -17.062 -6.949 -14.016 1 97.81 1 MET B C 1
ATOM 1585 O O . MET B 1 1 ? -17.484 -6.496 -15.078 1 97.81 1 MET B O 1
ATOM 1589 N N . LYS B 1 2 ? -17.312 -6.441 -12.844 1 98.62 2 LYS B N 1
ATOM 1590 C CA . LYS B 1 2 ? -17.984 -5.152 -12.672 1 98.62 2 LYS B CA 1
ATOM 1591 C C . LYS B 1 2 ? -17.125 -4.195 -11.859 1 98.62 2 LYS B C 1
ATOM 1593 O O . LYS B 1 2 ? -16.594 -4.566 -10.805 1 98.62 2 LYS B O 1
ATOM 1598 N N . LEU B 1 3 ? -16.953 -3.006 -12.375 1 98.81 3 LEU B N 1
ATOM 1599 C CA . LEU B 1 3 ? -16.188 -1.986 -11.664 1 98.81 3 LEU B CA 1
ATOM 1600 C C . LEU B 1 3 ? -17.078 -0.816 -11.266 1 98.81 3 LEU B C 1
ATOM 1602 O O . LEU B 1 3 ? -17.672 -0.161 -12.125 1 98.81 3 LEU B O 1
ATOM 1606 N N . TYR B 1 4 ? -17.266 -0.609 -10 1 98.88 4 TYR B N 1
ATOM 1607 C CA . TYR B 1 4 ? -17.891 0.602 -9.484 1 98.88 4 TYR B CA 1
ATOM 1608 C C . TYR B 1 4 ? -16.891 1.762 -9.469 1 98.88 4 TYR B C 1
ATOM 1610 O O . TYR B 1 4 ? -15.805 1.647 -8.906 1 98.88 4 TYR B O 1
ATOM 1618 N N . PHE B 1 5 ? -17.281 2.855 -10.102 1 98.44 5 PHE B N 1
ATOM 1619 C CA . PHE B 1 5 ? -16.328 3.939 -10.281 1 98.44 5 PHE B CA 1
ATOM 1620 C C . PHE B 1 5 ? -17.016 5.293 -10.219 1 98.44 5 PHE B C 1
ATOM 1622 O O . PHE B 1 5 ? -18.25 5.367 -10.25 1 98.44 5 PHE B O 1
ATOM 1629 N N . ALA B 1 6 ? -16.281 6.309 -10.008 1 97.69 6 ALA B N 1
ATOM 1630 C CA . ALA B 1 6 ? -16.656 7.711 -10.203 1 97.69 6 ALA B CA 1
ATOM 1631 C C . ALA B 1 6 ? -15.531 8.469 -10.914 1 97.69 6 ALA B C 1
ATOM 1633 O O . ALA B 1 6 ? -14.352 8.18 -10.719 1 97.69 6 ALA B O 1
ATOM 1634 N N . PRO B 1 7 ? -15.852 9.43 -11.758 1 93.62 7 PRO B N 1
ATOM 1635 C CA . PRO B 1 7 ? -14.812 10.188 -12.453 1 93.62 7 PRO B CA 1
ATOM 1636 C C . PRO B 1 7 ? -13.906 10.961 -11.5 1 93.62 7 PRO B C 1
ATOM 1638 O O . PRO B 1 7 ? -14.344 11.383 -10.43 1 93.62 7 PRO B O 1
ATOM 1641 N N . ARG B 1 8 ? -12.68 11.086 -11.883 1 91.69 8 ARG B N 1
ATOM 1642 C CA . ARG B 1 8 ? -11.695 11.898 -11.164 1 91.69 8 ARG B CA 1
ATOM 1643 C C . ARG B 1 8 ? -11.43 11.328 -9.781 1 91.69 8 ARG B C 1
ATOM 1645 O O . ARG B 1 8 ? -11.367 12.078 -8.797 1 91.69 8 ARG B O 1
ATOM 1652 N N . THR B 1 9 ? -11.508 10.055 -9.656 1 95.31 9 THR B N 1
ATOM 1653 C CA . THR B 1 9 ? -11.125 9.328 -8.453 1 95.31 9 THR B CA 1
ATOM 1654 C C . THR B 1 9 ? -10.047 8.297 -8.766 1 95.31 9 THR B C 1
ATOM 1656 O O . THR B 1 9 ? -9.656 8.125 -9.922 1 95.31 9 THR B O 1
ATOM 1659 N N . ARG B 1 10 ? -9.594 7.605 -7.789 1 96.12 10 ARG B N 1
ATOM 1660 C CA . ARG B 1 10 ? -8.578 6.57 -7.953 1 96.12 10 ARG B CA 1
ATOM 1661 C C . ARG B 1 10 ? -9.125 5.383 -8.734 1 96.12 10 ARG B C 1
ATOM 1663 O O . ARG B 1 10 ? -8.367 4.504 -9.148 1 96.12 10 ARG B O 1
ATOM 1670 N N . ALA B 1 11 ? -10.438 5.414 -8.969 1 98.06 11 ALA B N 1
ATOM 1671 C CA . ALA B 1 11 ? -11.031 4.348 -9.766 1 98.06 11 ALA B CA 1
ATOM 1672 C C . ALA B 1 11 ? -10.469 4.344 -11.18 1 98.06 11 ALA B C 1
ATOM 1674 O O . ALA B 1 11 ? -10.562 3.34 -11.891 1 98.06 11 ALA B O 1
ATOM 1675 N N . THR B 1 12 ? -9.93 5.457 -11.57 1 97.75 12 THR B N 1
ATOM 1676 C CA . THR B 1 12 ? -9.305 5.551 -12.875 1 97.75 12 THR B CA 1
ATOM 1677 C C . THR B 1 12 ? -8.18 4.527 -13.008 1 97.75 12 THR B C 1
ATOM 1679 O O . THR B 1 12 ? -7.961 3.973 -14.086 1 97.75 12 THR B O 1
ATOM 1682 N N . ARG B 1 13 ? -7.445 4.234 -11.992 1 98.5 13 ARG B N 1
ATOM 1683 C CA . ARG B 1 13 ? -6.352 3.273 -12.016 1 98.5 13 ARG B CA 1
ATOM 1684 C C . ARG B 1 13 ? -6.855 1.877 -12.359 1 98.5 13 ARG B C 1
ATOM 1686 O O . ARG B 1 13 ? -6.293 1.21 -13.234 1 98.5 13 ARG B O 1
ATOM 1693 N N . ALA B 1 14 ? -7.902 1.474 -11.641 1 98.75 14 ALA B N 1
ATOM 1694 C CA . ALA B 1 14 ? -8.477 0.154 -11.891 1 98.75 14 ALA B CA 1
ATOM 1695 C C . ALA B 1 14 ? -9.023 0.05 -13.312 1 98.75 14 ALA B C 1
ATOM 1697 O O . ALA B 1 14 ? -8.812 -0.957 -13.992 1 98.75 14 ALA B O 1
ATOM 1698 N N . ARG B 1 15 ? -9.688 1.091 -13.711 1 98.69 15 ARG B N 1
ATOM 1699 C CA . ARG B 1 15 ? -10.234 1.084 -15.062 1 98.69 15 ARG B CA 1
ATOM 1700 C C . ARG B 1 15 ? -9.117 1.063 -16.094 1 98.69 15 ARG B C 1
ATOM 1702 O O . ARG B 1 15 ? -9.203 0.352 -17.109 1 98.69 15 ARG B O 1
ATOM 1709 N N . TRP B 1 16 ? -8.086 1.907 -15.922 1 98.75 16 TRP B N 1
ATOM 1710 C CA . TRP B 1 16 ? -6.91 1.923 -16.781 1 98.75 16 TRP B CA 1
ATOM 1711 C C . TRP B 1 16 ? -6.328 0.522 -16.938 1 98.75 16 TRP B C 1
ATOM 1713 O O . TRP B 1 16 ? -6.066 0.066 -18.047 1 98.75 16 TRP B O 1
ATOM 1723 N N . LEU B 1 17 ? -6.184 -0.197 -15.82 1 98.88 17 LEU B N 1
ATOM 1724 C CA . LEU B 1 17 ? -5.605 -1.536 -15.875 1 98.88 17 LEU B CA 1
ATOM 1725 C C . LEU B 1 17 ? -6.52 -2.49 -16.641 1 98.88 17 LEU B C 1
ATOM 1727 O O . LEU B 1 17 ? -6.047 -3.326 -17.406 1 98.88 17 LEU B O 1
ATOM 1731 N N . LEU B 1 18 ? -7.812 -2.387 -16.391 1 98.81 18 LEU B N 1
ATOM 1732 C CA . LEU B 1 18 ? -8.766 -3.219 -17.109 1 98.81 18 LEU B CA 1
ATOM 1733 C C . LEU B 1 18 ? -8.656 -2.984 -18.625 1 98.81 18 LEU B C 1
ATOM 1735 O O . LEU B 1 18 ? -8.727 -3.932 -19.406 1 98.81 18 LEU B O 1
ATOM 1739 N N . GLU B 1 19 ? -8.492 -1.738 -18.969 1 98.75 19 GLU B N 1
ATOM 1740 C CA . GLU B 1 19 ? -8.336 -1.402 -20.375 1 98.75 19 GLU B CA 1
ATOM 1741 C C . GLU B 1 19 ? -7.035 -1.971 -20.938 1 98.75 19 GLU B C 1
ATOM 1743 O O . GLU B 1 19 ? -6.984 -2.402 -22.094 1 98.75 19 GLU B O 1
ATOM 1748 N N . GLU B 1 20 ? -5.961 -1.913 -20.172 1 98.81 20 GLU B N 1
ATOM 1749 C CA . GLU B 1 20 ? -4.707 -2.537 -20.578 1 98.81 20 GLU B CA 1
ATOM 1750 C C . GLU B 1 20 ? -4.883 -4.035 -20.797 1 98.81 20 GLU B C 1
ATOM 1752 O O . GLU B 1 20 ? -4.238 -4.621 -21.672 1 98.81 20 GLU B O 1
ATOM 1757 N N . LEU B 1 21 ? -5.691 -4.637 -19.984 1 98.62 21 LEU B N 1
ATOM 1758 C CA . LEU B 1 21 ? -5.91 -6.078 -20.031 1 98.62 21 LEU B CA 1
ATOM 1759 C C . LEU B 1 21 ? -6.746 -6.461 -21.234 1 98.62 21 LEU B C 1
ATOM 1761 O O . LEU B 1 21 ? -6.699 -7.605 -21.703 1 98.62 21 LEU B O 1
ATOM 1765 N N . GLU B 1 22 ? -7.516 -5.57 -21.719 1 98.12 22 GLU B N 1
ATOM 1766 C CA . GLU B 1 22 ? -8.398 -5.812 -22.859 1 98.12 22 GLU B CA 1
ATOM 1767 C C . GLU B 1 22 ? -9.352 -6.973 -22.578 1 98.12 22 GLU B C 1
ATOM 1769 O O . GLU B 1 22 ? -9.5 -7.871 -23.406 1 98.12 22 GLU B O 1
ATOM 1774 N N . VAL B 1 23 ? -9.906 -6.98 -21.469 1 97.56 23 VAL B N 1
ATOM 1775 C CA . VAL B 1 23 ? -10.914 -7.969 -21.078 1 97.56 23 VAL B CA 1
ATOM 1776 C C . VAL B 1 23 ? -12.273 -7.285 -20.938 1 97.56 23 VAL B C 1
ATOM 1778 O O . VAL B 1 23 ? -12.344 -6.09 -20.641 1 97.56 23 VAL B O 1
ATOM 1781 N N . PRO B 1 24 ? -13.312 -8.039 -21.156 1 97.44 24 PRO B N 1
ATOM 1782 C CA . PRO B 1 24 ? -14.633 -7.445 -20.969 1 97.44 24 PRO B CA 1
ATOM 1783 C C . PRO B 1 24 ? -14.945 -7.133 -19.516 1 97.44 24 PRO B C 1
ATOM 1785 O O . PRO B 1 24 ? -14.57 -7.898 -18.625 1 97.44 24 PRO B O 1
ATOM 1788 N N . TYR B 1 25 ? -15.523 -6.016 -19.297 1 98.19 25 TYR B N 1
ATOM 1789 C CA . TYR B 1 25 ? -16.016 -5.617 -17.984 1 98.19 25 TYR B CA 1
ATOM 1790 C C . TYR B 1 25 ? -17.172 -4.633 -18.109 1 98.19 25 TYR B C 1
ATOM 1792 O O . TYR B 1 25 ? -17.375 -4.031 -19.172 1 98.19 25 TYR B O 1
ATOM 1800 N N . THR B 1 26 ? -17.938 -4.512 -17.078 1 98.25 26 THR B N 1
ATOM 1801 C CA . THR B 1 26 ? -19.016 -3.535 -17.031 1 98.25 26 THR B CA 1
ATOM 1802 C C . THR B 1 26 ? -18.703 -2.439 -16.016 1 98.25 26 THR B C 1
ATOM 1804 O O . THR B 1 26 ? -17.969 -2.672 -15.047 1 98.25 26 THR B O 1
ATOM 1807 N N . LEU B 1 27 ? -19.219 -1.247 -16.281 1 97.88 27 LEU B N 1
ATOM 1808 C CA . LEU B 1 27 ? -19.031 -0.098 -15.398 1 97.88 27 LEU B CA 1
ATOM 1809 C C . LEU B 1 27 ? -20.312 0.246 -14.648 1 97.88 27 LEU B C 1
ATOM 1811 O O . LEU B 1 27 ? -21.391 0.196 -15.219 1 97.88 27 LEU B O 1
ATOM 1815 N N . VAL B 1 28 ? -20.188 0.507 -13.398 1 98.25 28 VAL B N 1
ATOM 1816 C CA . VAL B 1 28 ? -21.266 1.074 -12.594 1 98.25 28 VAL B CA 1
ATOM 1817 C C . VAL B 1 28 ? -20.812 2.406 -11.992 1 98.25 28 VAL B C 1
ATOM 1819 O O . VAL B 1 28 ? -19.984 2.436 -11.078 1 98.25 28 VAL B O 1
ATOM 1822 N N . GLN B 1 29 ? -21.375 3.439 -12.477 1 97.75 29 GLN B N 1
ATOM 1823 C CA . GLN B 1 29 ? -20.984 4.754 -11.977 1 97.75 29 GLN B CA 1
ATOM 1824 C C . GLN B 1 29 ? -21.656 5.051 -10.641 1 97.75 29 GLN B C 1
ATOM 1826 O O . GLN B 1 29 ? -22.859 4.809 -10.469 1 97.75 29 GLN B O 1
ATOM 1831 N N . VAL B 1 30 ? -20.922 5.465 -9.688 1 98.19 30 VAL B N 1
ATOM 1832 C CA . VAL B 1 30 ? -21.391 5.926 -8.383 1 98.19 30 VAL B CA 1
ATOM 1833 C C . VAL B 1 30 ? -21.312 7.449 -8.312 1 98.19 30 VAL B C 1
ATOM 1835 O O . VAL B 1 30 ? -20.234 8.023 -8.398 1 98.19 30 VAL B O 1
ATOM 1838 N N . ASP B 1 31 ? -22.422 8.148 -8.195 1 97.62 31 ASP B N 1
ATOM 1839 C CA . ASP B 1 31 ? -22.453 9.609 -8.062 1 97.62 31 ASP B CA 1
ATOM 1840 C C . ASP B 1 31 ? -22.188 10.039 -6.625 1 97.62 31 ASP B C 1
ATOM 1842 O O . ASP B 1 31 ? -23.109 10.133 -5.816 1 97.62 31 ASP B O 1
ATOM 1846 N N . LEU B 1 32 ? -21 10.352 -6.344 1 95.44 32 LEU B N 1
ATOM 1847 C CA . LEU B 1 32 ? -20.594 10.688 -4.984 1 95.44 32 LEU B CA 1
ATOM 1848 C C . LEU B 1 32 ? -21.203 12.016 -4.551 1 95.44 32 LEU B C 1
ATOM 1850 O O . LEU B 1 32 ? -21.484 12.219 -3.367 1 95.44 32 LEU B O 1
ATOM 1854 N N . ALA B 1 33 ? -21.406 12.891 -5.484 1 94.38 33 ALA B N 1
ATOM 1855 C CA . ALA B 1 33 ? -22.016 14.18 -5.184 1 94.38 33 ALA B CA 1
ATOM 1856 C C . ALA B 1 33 ? -23.469 14 -4.715 1 94.38 33 ALA B C 1
ATOM 1858 O O . ALA B 1 33 ? -23.953 14.766 -3.881 1 94.38 33 ALA B O 1
ATOM 1859 N N . LYS B 1 34 ? -24.125 13.023 -5.207 1 96.44 34 LYS B N 1
ATOM 1860 C CA . LYS B 1 34 ? -25.5 12.727 -4.82 1 96.44 34 LYS B CA 1
ATOM 1861 C C . LYS B 1 34 ? -25.547 11.727 -3.668 1 96.44 34 LYS B C 1
ATOM 1863 O O . LYS B 1 34 ? -26.594 11.125 -3.406 1 96.44 34 LYS B O 1
ATOM 1868 N N . GLN B 1 35 ? -24.469 11.367 -3.135 1 95.81 35 GLN B N 1
ATOM 1869 C CA . GLN B 1 35 ? -24.312 10.539 -1.941 1 95.81 35 GLN B CA 1
ATOM 1870 C C . GLN B 1 35 ? -24.672 9.086 -2.225 1 95.81 35 GLN B C 1
ATOM 1872 O O . GLN B 1 35 ? -25.125 8.367 -1.328 1 95.81 35 GLN B O 1
ATOM 1877 N N . GLU B 1 36 ? -24.5 8.727 -3.443 1 97.19 36 GLU B N 1
ATOM 1878 C CA . GLU B 1 36 ? -24.766 7.332 -3.779 1 97.19 36 GLU B CA 1
ATOM 1879 C C . GLU B 1 36 ? -23.781 6.398 -3.096 1 97.19 36 GLU B C 1
ATOM 1881 O O . GLU B 1 36 ? -24.031 5.199 -2.959 1 97.19 36 GLU B O 1
ATOM 1886 N N . GLY B 1 37 ? -22.609 6.938 -2.742 1 96.75 37 GLY B N 1
ATOM 1887 C CA . GLY B 1 37 ? -21.625 6.168 -1.983 1 96.75 37 GLY B CA 1
ATOM 1888 C C . GLY B 1 37 ? -22.109 5.82 -0.584 1 96.75 37 GLY B C 1
ATOM 1889 O O . GLY B 1 37 ? -21.547 4.938 0.067 1 96.75 37 GLY B O 1
ATOM 1890 N N . ARG B 1 38 ? -23.172 6.395 -0.151 1 97.12 38 ARG B N 1
ATOM 1891 C CA . ARG B 1 38 ? -23.625 6.234 1.227 1 97.12 38 ARG B CA 1
ATOM 1892 C C . ARG B 1 38 ? -24.875 5.352 1.295 1 97.12 38 ARG B C 1
ATOM 1894 O O . ARG B 1 38 ? -25.391 5.094 2.379 1 97.12 38 ARG B O 1
ATOM 1901 N N . THR B 1 39 ? -25.344 4.895 0.173 1 97.56 39 THR B N 1
ATOM 1902 C CA . THR B 1 39 ? -26.469 3.977 0.179 1 97.56 39 THR B CA 1
ATOM 1903 C C . THR B 1 39 ? -26.094 2.654 0.841 1 97.56 39 THR B C 1
ATOM 1905 O O . THR B 1 39 ? -24.938 2.242 0.795 1 97.56 39 THR B O 1
ATOM 1908 N N . PRO B 1 40 ? -27.078 1.946 1.419 1 97.56 40 PRO B N 1
ATOM 1909 C CA . PRO B 1 40 ? -26.797 0.642 2.02 1 97.56 40 PRO B CA 1
ATOM 1910 C C . PRO B 1 40 ? -26.172 -0.343 1.025 1 97.56 40 PRO B C 1
ATOM 1912 O O . PRO B 1 40 ? -25.281 -1.109 1.384 1 97.56 40 PRO B O 1
ATOM 1915 N N . ALA B 1 41 ? -26.609 -0.25 -0.174 1 97.62 41 ALA B N 1
ATOM 1916 C CA . ALA B 1 41 ? -26.109 -1.163 -1.204 1 97.62 41 ALA B CA 1
ATOM 1917 C C . ALA B 1 41 ? -24.625 -0.936 -1.482 1 97.62 41 ALA B C 1
ATOM 1919 O O . ALA B 1 41 ? -23.859 -1.891 -1.575 1 97.62 41 ALA B O 1
ATOM 1920 N N . HIS B 1 42 ? -24.25 0.365 -1.629 1 98.31 42 HIS B N 1
ATOM 1921 C CA . HIS B 1 42 ? -22.844 0.64 -1.908 1 98.31 42 HIS B CA 1
ATOM 1922 C C . HIS B 1 42 ? -21.984 0.417 -0.67 1 98.31 42 HIS B C 1
ATOM 1924 O O . HIS B 1 42 ? -20.844 -0.071 -0.773 1 98.31 42 HIS B O 1
ATOM 1930 N N . LEU B 1 43 ? -22.516 0.699 0.506 1 97.81 43 LEU B N 1
ATOM 1931 C CA . LEU B 1 43 ? -21.781 0.519 1.753 1 97.81 43 LEU B CA 1
ATOM 1932 C C . LEU B 1 43 ? -21.531 -0.96 2.025 1 97.81 43 LEU B C 1
ATOM 1934 O O . LEU B 1 43 ? -20.562 -1.313 2.715 1 97.81 43 LEU B O 1
ATOM 1938 N N . ALA B 1 44 ? -22.312 -1.825 1.475 1 97.12 44 ALA B N 1
ATOM 1939 C CA . ALA B 1 44 ? -22.094 -3.266 1.593 1 97.12 44 ALA B CA 1
ATOM 1940 C C . ALA B 1 44 ? -20.891 -3.709 0.778 1 97.12 44 ALA B C 1
ATOM 1942 O O . ALA B 1 44 ? -20.266 -4.727 1.085 1 97.12 44 ALA B O 1
ATOM 1943 N N . LEU B 1 45 ? -20.531 -2.865 -0.256 1 97.5 45 LEU B N 1
ATOM 1944 C CA . LEU B 1 45 ? -19.406 -3.17 -1.126 1 97.5 45 LEU B CA 1
ATOM 1945 C C . LEU B 1 45 ? -18.141 -2.482 -0.63 1 97.5 45 LEU B C 1
ATOM 1947 O O . LEU B 1 45 ? -17.062 -3.066 -0.669 1 97.5 45 LEU B O 1
ATOM 1951 N N . HIS B 1 46 ? -18.312 -1.277 -0.111 1 98.12 46 HIS B N 1
ATOM 1952 C CA . HIS B 1 46 ? -17.234 -0.458 0.403 1 98.12 46 HIS B CA 1
ATOM 1953 C C . HIS B 1 46 ? -17.609 0.206 1.721 1 98.12 46 HIS B C 1
ATOM 1955 O O . HIS B 1 46 ? -18.359 1.19 1.732 1 98.12 46 HIS B O 1
ATOM 1961 N N . PRO B 1 47 ? -17 -0.178 2.775 1 97.62 47 PRO B N 1
ATOM 1962 C CA . PRO B 1 47 ? -17.469 0.247 4.098 1 97.62 47 PRO B CA 1
ATOM 1963 C C . PRO B 1 47 ? -17.297 1.749 4.324 1 97.62 47 PRO B C 1
ATOM 1965 O O . PRO B 1 47 ? -17.938 2.311 5.223 1 97.62 47 PRO B O 1
ATOM 1968 N N . LEU B 1 48 ? -16.5 2.434 3.541 1 97.44 48 LEU B N 1
ATOM 1969 C CA . LEU B 1 48 ? -16.328 3.873 3.689 1 97.44 48 LEU B CA 1
ATOM 1970 C C . LEU B 1 48 ? -17.078 4.629 2.602 1 97.44 48 LEU B C 1
ATOM 1972 O O . LEU B 1 48 ? -16.953 5.852 2.484 1 97.44 48 LEU B O 1
ATOM 1976 N N . GLY B 1 49 ? -17.781 3.883 1.72 1 97.75 49 GLY B N 1
ATOM 1977 C CA . GLY B 1 49 ? -18.609 4.5 0.695 1 97.75 49 GLY B CA 1
ATOM 1978 C C . GLY B 1 49 ? -17.812 5.082 -0.452 1 97.75 49 GLY B C 1
ATOM 1979 O O . GLY B 1 49 ? -18.266 6.004 -1.13 1 97.75 49 GLY B O 1
ATOM 1980 N N . GLU B 1 50 ? -16.609 4.527 -0.653 1 97.62 50 GLU B N 1
ATOM 1981 C CA . GLU B 1 50 ? -15.719 5.062 -1.67 1 97.62 50 GLU B CA 1
ATOM 1982 C C . GLU B 1 50 ? -15.68 4.164 -2.902 1 97.62 50 GLU B C 1
ATOM 1984 O O . GLU B 1 50 ? -16.5 3.25 -3.035 1 97.62 50 GLU B O 1
ATOM 1989 N N . VAL B 1 51 ? -14.977 4.578 -3.869 1 98.25 51 VAL B N 1
ATOM 1990 C CA . VAL B 1 51 ? -14.656 3.828 -5.078 1 98.25 51 VAL B CA 1
ATOM 1991 C C . VAL B 1 51 ? -13.148 3.812 -5.297 1 98.25 51 VAL B C 1
ATOM 1993 O O . VAL B 1 51 ? -12.43 4.648 -4.746 1 98.25 51 VAL B O 1
ATOM 1996 N N . PRO B 1 52 ? -12.656 2.822 -6.035 1 98.69 52 PRO B N 1
ATOM 1997 C CA . PRO B 1 52 ? -13.312 1.783 -6.832 1 98.69 52 PRO B CA 1
ATOM 1998 C C . PRO B 1 52 ? -13.695 0.561 -6 1 98.69 52 PRO B C 1
ATOM 2000 O O . PRO B 1 52 ? -13.164 0.36 -4.906 1 98.69 52 PRO B O 1
ATOM 2003 N N . VAL B 1 53 ? -14.656 -0.217 -6.492 1 98.88 53 VAL B N 1
ATOM 2004 C CA . VAL B 1 53 ? -14.93 -1.592 -6.086 1 98.88 53 VAL B CA 1
ATOM 2005 C C . VAL B 1 53 ? -14.969 -2.498 -7.312 1 98.88 53 VAL B C 1
ATOM 2007 O O . VAL B 1 53 ? -15.617 -2.176 -8.312 1 98.88 53 VAL B O 1
ATOM 2010 N N . LEU B 1 54 ? -14.258 -3.541 -7.305 1 98.88 54 LEU B N 1
ATOM 2011 C CA . LEU B 1 54 ? -14.305 -4.559 -8.352 1 98.88 54 LEU B CA 1
ATOM 2012 C C . LEU B 1 54 ? -15.078 -5.785 -7.875 1 98.88 54 LEU B C 1
ATOM 2014 O O . LEU B 1 54 ? -14.836 -6.297 -6.781 1 98.88 54 LEU B O 1
ATOM 2018 N N . VAL B 1 55 ? -16.016 -6.23 -8.609 1 98.62 55 VAL B N 1
ATOM 2019 C CA . VAL B 1 55 ? -16.719 -7.496 -8.398 1 98.62 55 VAL B CA 1
ATOM 2020 C C . VAL B 1 55 ? -16.344 -8.477 -9.508 1 98.62 55 VAL B C 1
ATOM 2022 O O . VAL B 1 55 ? -16.641 -8.234 -10.68 1 98.62 55 VAL B O 1
ATOM 2025 N N . ASP B 1 56 ? -15.664 -9.484 -9.195 1 98 56 ASP B N 1
ATOM 2026 C CA . ASP B 1 56 ? -15.25 -10.562 -10.094 1 98 56 ASP B CA 1
ATOM 2027 C C . ASP B 1 56 ? -15.797 -11.906 -9.625 1 98 56 ASP B C 1
ATOM 2029 O O . ASP B 1 56 ? -15.102 -12.656 -8.938 1 98 56 ASP B O 1
ATOM 2033 N N . GLY B 1 57 ? -17 -12.297 -10.086 1 95.88 57 GLY B N 1
ATOM 2034 C CA . GLY B 1 57 ? -17.656 -13.477 -9.539 1 95.88 57 GLY B CA 1
ATOM 2035 C C . GLY B 1 57 ? -17.891 -13.391 -8.047 1 95.88 57 GLY B C 1
ATOM 2036 O O . GLY B 1 57 ? -18.547 -12.461 -7.57 1 95.88 57 GLY B O 1
ATOM 2037 N N . ASP B 1 58 ? -17.266 -14.242 -7.348 1 93.94 58 ASP B N 1
ATOM 2038 C CA . ASP B 1 58 ? -17.469 -14.297 -5.902 1 93.94 58 ASP B CA 1
ATOM 2039 C C . ASP B 1 58 ? -16.422 -13.453 -5.172 1 93.94 58 ASP B C 1
ATOM 2041 O O . ASP B 1 58 ? -16.453 -13.359 -3.941 1 93.94 58 ASP B O 1
ATOM 2045 N N . VAL B 1 59 ? -15.617 -12.812 -5.918 1 96 59 VAL B N 1
ATOM 2046 C CA . VAL B 1 59 ? -14.57 -11.984 -5.32 1 96 59 VAL B CA 1
ATOM 2047 C C . VAL B 1 59 ? -14.961 -10.508 -5.434 1 96 59 VAL B C 1
ATOM 2049 O O . VAL B 1 59 ? -15.289 -10.023 -6.52 1 96 59 VAL B O 1
ATOM 2052 N N . THR B 1 60 ? -15.023 -9.82 -4.359 1 97.12 60 THR B N 1
ATOM 2053 C CA . THR B 1 60 ? -15.219 -8.375 -4.293 1 97.12 60 THR B CA 1
ATOM 2054 C C . THR B 1 60 ? -14.07 -7.703 -3.545 1 97.12 60 THR B C 1
ATOM 2056 O O . THR B 1 60 ? -13.656 -8.172 -2.484 1 97.12 60 THR B O 1
ATOM 2059 N N . LEU B 1 61 ? -13.5 -6.727 -4.152 1 97.31 61 LEU B N 1
ATOM 2060 C CA . LEU B 1 61 ? -12.445 -6.035 -3.426 1 97.31 61 LEU B CA 1
ATOM 2061 C C . LEU B 1 61 ? -12.406 -4.555 -3.795 1 97.31 61 LEU B C 1
ATOM 2063 O O . LEU B 1 61 ? -12.867 -4.168 -4.871 1 97.31 61 LEU B O 1
ATOM 2067 N N . PHE B 1 62 ? -11.938 -3.779 -2.875 1 98.12 62 PHE B N 1
ATOM 2068 C CA . PHE B 1 62 ? -11.695 -2.354 -3.053 1 98.12 62 PHE B CA 1
ATOM 2069 C C . PHE B 1 62 ? -10.227 -2.02 -2.82 1 98.12 62 PHE B C 1
ATOM 2071 O O . PHE B 1 62 ? -9.398 -2.92 -2.689 1 98.12 62 PHE B O 1
ATOM 2078 N N . GLU B 1 63 ? -9.914 -0.728 -2.799 1 98.06 63 GLU B N 1
ATOM 2079 C CA . GLU B 1 63 ? -8.555 -0.216 -2.873 1 98.06 63 GLU B CA 1
ATOM 2080 C C . GLU B 1 63 ? -8 -0.317 -4.293 1 98.06 63 GLU B C 1
ATOM 2082 O O . GLU B 1 63 ? -7.785 -1.419 -4.805 1 98.06 63 GLU B O 1
ATOM 2087 N N . SER B 1 64 ? -7.719 0.811 -4.891 1 98.44 64 SER B N 1
ATOM 2088 C CA . SER B 1 64 ? -7.363 0.866 -6.305 1 98.44 64 SER B CA 1
ATOM 2089 C C . SER B 1 64 ? -6.105 0.051 -6.59 1 98.44 64 SER B C 1
ATOM 2091 O O . SER B 1 64 ? -6.066 -0.723 -7.547 1 98.44 64 SER B O 1
ATOM 2093 N N . SER B 1 65 ? -5.105 0.155 -5.734 1 98.62 65 SER B N 1
ATOM 2094 C CA . SER B 1 65 ? -3.855 -0.557 -5.984 1 98.62 65 SER B CA 1
ATOM 2095 C C . SER B 1 65 ? -4.004 -2.051 -5.711 1 98.62 65 SER B C 1
ATOM 2097 O O . SER B 1 65 ? -3.355 -2.873 -6.359 1 98.62 65 SER B O 1
ATOM 2099 N N . ALA B 1 66 ? -4.871 -2.463 -4.727 1 98.75 66 ALA B N 1
ATOM 2100 C CA . ALA B 1 66 ? -5.164 -3.875 -4.512 1 98.75 66 ALA B CA 1
ATOM 2101 C C . ALA B 1 66 ? -5.832 -4.492 -5.738 1 98.75 66 ALA B C 1
ATOM 2103 O O . ALA B 1 66 ? -5.5 -5.609 -6.137 1 98.75 66 ALA B O 1
ATOM 2104 N N . ILE B 1 67 ? -6.762 -3.723 -6.309 1 98.88 67 ILE B N 1
ATOM 2105 C CA . ILE B 1 67 ? -7.441 -4.176 -7.516 1 98.88 67 ILE B CA 1
ATOM 2106 C C . ILE B 1 67 ? -6.426 -4.359 -8.641 1 98.88 67 ILE B C 1
ATOM 2108 O O . ILE B 1 67 ? -6.461 -5.359 -9.359 1 98.88 67 ILE B O 1
ATOM 2112 N N . CYS B 1 68 ? -5.496 -3.424 -8.766 1 98.88 68 CYS B N 1
ATOM 2113 C CA . CYS B 1 68 ? -4.48 -3.51 -9.805 1 98.88 68 CYS B CA 1
ATOM 2114 C C . CYS B 1 68 ? -3.582 -4.723 -9.594 1 98.88 68 CYS B C 1
ATOM 2116 O O . CYS B 1 68 ? -3.281 -5.453 -10.539 1 98.88 68 CYS B O 1
ATOM 2118 N N . LEU B 1 69 ? -3.156 -4.961 -8.344 1 98.75 69 LEU B N 1
ATOM 2119 C CA . LEU B 1 69 ? -2.346 -6.133 -8.039 1 98.75 69 LEU B CA 1
ATOM 2120 C C . LEU B 1 69 ? -3.098 -7.418 -8.375 1 98.75 69 LEU B C 1
ATOM 2122 O O . LEU B 1 69 ? -2.541 -8.328 -8.992 1 98.75 69 LEU B O 1
ATOM 2126 N N . TYR B 1 70 ? -4.355 -7.492 -7.965 1 98.75 70 TYR B N 1
ATOM 2127 C CA . TYR B 1 70 ? -5.203 -8.664 -8.172 1 98.75 70 TYR B CA 1
ATOM 2128 C C . TYR B 1 70 ? -5.355 -8.969 -9.664 1 98.75 70 TYR B C 1
ATOM 2130 O O . TYR B 1 70 ? -5.09 -10.086 -10.102 1 98.75 70 TYR B O 1
ATOM 2138 N N . LEU B 1 71 ? -5.66 -7.938 -10.438 1 98.69 71 LEU B N 1
ATOM 2139 C CA . LEU B 1 71 ? -5.945 -8.102 -11.859 1 98.69 71 LEU B CA 1
ATOM 2140 C C . LEU B 1 71 ? -4.676 -8.461 -12.625 1 98.69 71 LEU B C 1
ATOM 2142 O O . LEU B 1 71 ? -4.703 -9.312 -13.516 1 98.69 71 LEU B O 1
ATOM 2146 N N . ALA B 1 72 ? -3.594 -7.801 -12.312 1 98.69 72 ALA B N 1
ATOM 2147 C CA . ALA B 1 72 ? -2.34 -8.047 -13.023 1 98.69 72 ALA B CA 1
ATOM 2148 C C . ALA B 1 72 ? -1.896 -9.5 -12.852 1 98.69 72 ALA B C 1
ATOM 2150 O O . ALA B 1 72 ? -1.363 -10.102 -13.789 1 98.69 72 ALA B O 1
ATOM 2151 N N . ASP B 1 73 ? -2.15 -10.055 -11.688 1 98.06 73 ASP B N 1
ATOM 2152 C CA . ASP B 1 73 ? -1.744 -11.438 -11.422 1 98.06 73 ASP B CA 1
ATOM 2153 C C . ASP B 1 73 ? -2.756 -12.422 -12 1 98.06 73 ASP B C 1
ATOM 2155 O O . ASP B 1 73 ? -2.422 -13.586 -12.258 1 98.06 73 ASP B O 1
ATOM 2159 N N . LEU B 1 74 ? -3.973 -12.008 -12.148 1 96.88 74 LEU B N 1
ATOM 2160 C CA . LEU B 1 74 ? -5.023 -12.867 -12.672 1 96.88 74 LEU B CA 1
ATOM 2161 C C . LEU B 1 74 ? -4.801 -13.172 -14.148 1 96.88 74 LEU B C 1
ATOM 2163 O O . LEU B 1 74 ? -5.215 -14.219 -14.641 1 96.88 74 LEU B O 1
ATOM 2167 N N . PHE B 1 75 ? -4.098 -12.273 -14.852 1 97.44 75 PHE B N 1
ATOM 2168 C CA . PHE B 1 75 ? -3.834 -12.422 -16.281 1 97.44 75 PHE B CA 1
ATOM 2169 C C . PHE B 1 75 ? -2.338 -12.352 -16.562 1 97.44 75 PHE B C 1
ATOM 2171 O O . PHE B 1 75 ? -1.868 -11.438 -17.234 1 97.44 75 PHE B O 1
ATOM 2178 N N . PRO B 1 76 ? -1.674 -13.406 -16.141 1 96.75 76 PRO B N 1
ATOM 2179 C CA . PRO B 1 76 ? -0.213 -13.359 -16.234 1 96.75 76 PRO B CA 1
ATOM 2180 C C . PRO B 1 76 ? 0.278 -13.25 -17.672 1 96.75 76 PRO B C 1
ATOM 2182 O O . PRO B 1 76 ? 1.376 -12.742 -17.922 1 96.75 76 PRO B O 1
ATOM 2185 N N . GLU B 1 77 ? -0.535 -13.641 -18.625 1 97.12 77 GLU B N 1
ATOM 2186 C CA . GLU B 1 77 ? -0.146 -13.625 -20.031 1 97.12 77 GLU B CA 1
ATOM 2187 C C . GLU B 1 77 ? -0.053 -12.195 -20.547 1 97.12 77 GLU B C 1
ATOM 2189 O O . GLU B 1 77 ? 0.535 -11.953 -21.609 1 97.12 77 GLU B O 1
ATOM 2194 N N . LYS B 1 78 ? -0.574 -11.242 -19.812 1 97.88 78 LYS B N 1
ATOM 2195 C CA . LYS B 1 78 ? -0.575 -9.844 -20.25 1 97.88 78 LYS B CA 1
ATOM 2196 C C . LYS B 1 78 ? 0.659 -9.109 -19.734 1 97.88 78 LYS B C 1
ATOM 2198 O O . LYS B 1 78 ? 0.908 -7.961 -20.109 1 97.88 78 LYS B O 1
ATOM 2203 N N . HIS B 1 79 ? 1.447 -9.688 -18.844 1 97.5 79 HIS B N 1
ATOM 2204 C CA . HIS B 1 79 ? 2.748 -9.227 -18.359 1 97.5 79 HIS B CA 1
ATOM 2205 C C . HIS B 1 79 ? 2.637 -7.863 -17.688 1 97.5 79 HIS B C 1
ATOM 2207 O O . HIS B 1 79 ? 3.529 -7.023 -17.812 1 97.5 79 HIS B O 1
ATOM 2213 N N . LEU B 1 80 ? 1.487 -7.68 -17 1 98.69 80 LEU B N 1
ATOM 2214 C CA . LEU B 1 80 ? 1.302 -6.438 -16.25 1 98.69 80 LEU B CA 1
ATOM 2215 C C . LEU B 1 80 ? 1.827 -6.57 -14.828 1 98.69 80 LEU B C 1
ATOM 2217 O O . LEU B 1 80 ? 1.794 -5.609 -14.055 1 98.69 80 LEU B O 1
ATOM 2221 N N . ALA B 1 81 ? 2.217 -7.727 -14.438 1 98.5 81 ALA B N 1
ATOM 2222 C CA . ALA B 1 81 ? 3.016 -8.031 -13.25 1 98.5 81 ALA B CA 1
ATOM 2223 C C . ALA B 1 81 ? 4.141 -9.008 -13.586 1 98.5 81 ALA B C 1
ATOM 2225 O O . ALA B 1 81 ? 3.936 -9.969 -14.328 1 98.5 81 ALA B O 1
ATOM 2226 N N . PRO B 1 82 ? 5.328 -8.695 -13.062 1 97.88 82 PRO B N 1
ATOM 2227 C CA . PRO B 1 82 ? 6.363 -9.719 -13.234 1 97.88 82 PRO B CA 1
ATOM 2228 C C . PRO B 1 82 ? 5.992 -11.039 -12.562 1 97.88 82 PRO B C 1
ATOM 2230 O O . PRO B 1 82 ? 5.344 -11.047 -11.516 1 97.88 82 PRO B O 1
ATOM 2233 N N . PRO B 1 83 ? 6.445 -12.172 -13.211 1 96.12 83 PRO B N 1
ATOM 2234 C CA . PRO B 1 83 ? 6.211 -13.461 -12.562 1 96.12 83 PRO B CA 1
ATOM 2235 C C . PRO B 1 83 ? 6.738 -13.516 -11.133 1 96.12 83 PRO B C 1
ATOM 2237 O O . PRO B 1 83 ? 7.711 -12.836 -10.805 1 96.12 83 PRO B O 1
ATOM 2240 N N . LEU B 1 84 ? 6.133 -14.383 -10.312 1 93.94 84 LEU B N 1
ATOM 2241 C CA . LEU B 1 84 ? 6.445 -14.461 -8.891 1 93.94 84 LEU B CA 1
ATOM 2242 C C . LEU B 1 84 ? 7.918 -14.789 -8.68 1 93.94 84 LEU B C 1
ATOM 2244 O O . LEU B 1 84 ? 8.539 -14.289 -7.738 1 93.94 84 LEU B O 1
ATOM 2248 N N . ALA B 1 85 ? 8.539 -15.555 -9.516 1 90.5 85 ALA B N 1
ATOM 2249 C CA . ALA B 1 85 ? 9.898 -16.047 -9.32 1 90.5 85 ALA B CA 1
ATOM 2250 C C . ALA B 1 85 ? 10.914 -15.148 -10.016 1 90.5 85 ALA B C 1
ATOM 2252 O O . ALA B 1 85 ? 12.125 -15.359 -9.898 1 90.5 85 ALA B O 1
ATOM 2253 N N . SER B 1 86 ? 10.406 -14.117 -10.672 1 95 86 SER B N 1
ATOM 2254 C CA . SER B 1 86 ? 11.297 -13.227 -11.406 1 95 86 SER B CA 1
ATOM 2255 C C . SER B 1 86 ? 12 -12.25 -10.477 1 95 86 SER B C 1
ATOM 2257 O O . SER B 1 86 ? 11.43 -11.844 -9.453 1 95 86 SER B O 1
ATOM 2259 N N . ALA B 1 87 ? 13.188 -11.805 -10.891 1 96.06 87 ALA B N 1
ATOM 2260 C CA . ALA B 1 87 ? 13.961 -10.828 -10.125 1 96.06 87 ALA B CA 1
ATOM 2261 C C . ALA B 1 87 ? 13.273 -9.461 -10.125 1 96.06 87 ALA B C 1
ATOM 2263 O O . ALA B 1 87 ? 13.594 -8.602 -9.305 1 96.06 87 ALA B O 1
ATOM 2264 N N . GLU B 1 88 ? 12.305 -9.258 -11.008 1 97.5 88 GLU B N 1
ATOM 2265 C CA . GLU B 1 88 ? 11.633 -7.969 -11.141 1 97.5 88 GLU B CA 1
ATOM 2266 C C . GLU B 1 88 ? 10.414 -7.887 -10.219 1 97.5 88 GLU B C 1
ATOM 2268 O O . GLU B 1 88 ? 9.844 -6.809 -10.023 1 97.5 88 GLU B O 1
ATOM 2273 N N . ARG B 1 89 ? 10.031 -9.062 -9.578 1 98 89 ARG B N 1
ATOM 2274 C CA . ARG B 1 89 ? 8.828 -9.086 -8.742 1 98 89 ARG B CA 1
ATOM 2275 C C . ARG B 1 89 ? 9 -8.188 -7.523 1 98 89 ARG B C 1
ATOM 2277 O O . ARG B 1 89 ? 8.086 -7.445 -7.16 1 98 89 ARG B O 1
ATOM 2284 N N . GLY B 1 90 ? 10.18 -8.266 -6.914 1 97.94 90 GLY B N 1
ATOM 2285 C CA . GLY B 1 90 ? 10.477 -7.426 -5.766 1 97.94 90 GLY B CA 1
ATOM 2286 C C . GLY B 1 90 ? 10.359 -5.941 -6.059 1 97.94 90 GLY B C 1
ATOM 2287 O O . GLY B 1 90 ? 9.523 -5.254 -5.473 1 97.94 90 GLY B O 1
ATOM 2288 N N . PRO B 1 91 ? 11.125 -5.48 -7.055 1 98 91 PRO B N 1
ATOM 2289 C CA . PRO B 1 91 ? 11.031 -4.07 -7.449 1 98 91 PRO B CA 1
ATOM 2290 C C . PRO B 1 91 ? 9.617 -3.66 -7.844 1 98 91 PRO B C 1
ATOM 2292 O O . PRO B 1 91 ? 9.18 -2.553 -7.52 1 98 91 PRO B O 1
ATOM 2295 N N . TYR B 1 92 ? 8.953 -4.527 -8.469 1 98.69 92 TYR B N 1
ATOM 2296 C CA . TYR B 1 92 ? 7.566 -4.273 -8.859 1 98.69 92 TYR B CA 1
ATOM 2297 C C . TYR B 1 92 ? 6.707 -3.961 -7.641 1 98.69 92 TYR B C 1
ATOM 2299 O O . TYR B 1 92 ? 6.039 -2.924 -7.594 1 98.69 92 TYR B O 1
ATOM 2307 N N . LEU B 1 93 ? 6.754 -4.781 -6.621 1 98.75 93 LEU B N 1
ATOM 2308 C CA . LEU B 1 93 ? 5.98 -4.598 -5.398 1 98.75 93 LEU B CA 1
ATOM 2309 C C . LEU B 1 93 ? 6.461 -3.369 -4.633 1 98.75 93 LEU B C 1
ATOM 2311 O O . LEU B 1 93 ? 5.648 -2.596 -4.121 1 98.75 93 LEU B O 1
ATOM 2315 N N . GLN B 1 94 ? 7.738 -3.18 -4.625 1 98.69 94 GLN B N 1
ATOM 2316 C CA . GLN B 1 94 ? 8.344 -2.051 -3.926 1 98.69 94 GLN B CA 1
ATOM 2317 C C . GLN B 1 94 ? 7.82 -0.724 -4.465 1 98.69 94 GLN B C 1
ATOM 2319 O O . GLN B 1 94 ? 7.367 0.128 -3.695 1 98.69 94 GLN B O 1
ATOM 2324 N N . TRP B 1 95 ? 7.863 -0.561 -5.738 1 98.62 95 TRP B N 1
ATOM 2325 C CA . TRP B 1 95 ? 7.547 0.739 -6.324 1 98.62 95 TRP B CA 1
ATOM 2326 C C . TRP B 1 95 ? 6.039 0.962 -6.375 1 98.62 95 TRP B C 1
ATOM 2328 O O . TRP B 1 95 ? 5.574 2.104 -6.32 1 98.62 95 TRP B O 1
ATOM 2338 N N . MET B 1 96 ? 5.262 -0.166 -6.422 1 98 96 MET B N 1
ATOM 2339 C CA . MET B 1 96 ? 3.818 -0.076 -6.227 1 98 96 MET B CA 1
ATOM 2340 C C . MET B 1 96 ? 3.49 0.506 -4.855 1 98 96 MET B C 1
ATOM 2342 O O . MET B 1 96 ? 2.713 1.456 -4.75 1 98 96 MET B O 1
ATOM 2346 N N . LEU B 1 97 ? 4.117 -0.038 -3.857 1 98.31 97 LEU B N 1
ATOM 2347 C CA . LEU B 1 97 ? 3.834 0.391 -2.492 1 98.31 97 LEU B CA 1
ATOM 2348 C C . LEU B 1 97 ? 4.465 1.75 -2.209 1 98.31 97 LEU B C 1
ATOM 2350 O O . LEU B 1 97 ? 3.875 2.576 -1.507 1 98.31 97 LEU B O 1
ATOM 2354 N N . PHE B 1 98 ? 5.691 2.018 -2.752 1 98.69 98 PHE B N 1
ATOM 2355 C CA . PHE B 1 98 ? 6.34 3.312 -2.574 1 98.69 98 PHE B CA 1
ATOM 2356 C C . PHE B 1 98 ? 5.445 4.438 -3.086 1 98.69 98 PHE B C 1
ATOM 2358 O O . PHE B 1 98 ? 5.344 5.492 -2.455 1 98.69 98 PHE B O 1
ATOM 2365 N N . ALA B 1 99 ? 4.809 4.219 -4.234 1 98.56 99 ALA B N 1
ATOM 2366 C CA . ALA B 1 99 ? 3.883 5.195 -4.797 1 98.56 99 ALA B CA 1
ATOM 2367 C C . ALA B 1 99 ? 2.738 5.484 -3.834 1 98.56 99 ALA B C 1
ATOM 2369 O O . ALA B 1 99 ? 2.406 6.648 -3.582 1 98.56 99 ALA B O 1
ATOM 2370 N N . GLU B 1 100 ? 2.236 4.461 -3.197 1 97.19 100 GLU B N 1
ATOM 2371 C CA . GLU B 1 100 ? 1.024 4.562 -2.393 1 97.19 100 GLU B CA 1
ATOM 2372 C C . GLU B 1 100 ? 1.334 5.074 -0.988 1 97.19 100 GLU B C 1
ATOM 2374 O O . GLU B 1 100 ? 0.593 5.895 -0.443 1 97.19 100 GLU B O 1
ATOM 2379 N N . VAL B 1 101 ? 2.447 4.609 -0.43 1 96.44 101 VAL B N 1
ATOM 2380 C CA . VAL B 1 101 ? 2.627 4.801 1.005 1 96.44 101 VAL B CA 1
ATOM 2381 C C . VAL B 1 101 ? 3.635 5.918 1.257 1 96.44 101 VAL B C 1
ATOM 2383 O O . VAL B 1 101 ? 3.664 6.508 2.34 1 96.44 101 VAL B O 1
ATOM 2386 N N . THR B 1 102 ? 4.453 6.191 0.251 1 97.38 102 THR B N 1
ATOM 2387 C CA . THR B 1 102 ? 5.5 7.191 0.425 1 97.38 102 THR B CA 1
ATOM 2388 C C . THR B 1 102 ? 5.211 8.43 -0.413 1 97.38 102 THR B C 1
ATOM 2390 O O . THR B 1 102 ? 5.156 9.547 0.115 1 97.38 102 THR B O 1
ATOM 2393 N N . LEU B 1 103 ? 4.883 8.289 -1.673 1 98.19 103 LEU B N 1
ATOM 2394 C CA . LEU B 1 103 ? 4.664 9.422 -2.562 1 98.19 103 LEU B CA 1
ATOM 2395 C C . LEU B 1 103 ? 3.301 10.055 -2.311 1 98.19 103 LEU B C 1
ATOM 2397 O O . LEU B 1 103 ? 3.201 11.273 -2.137 1 98.19 103 LEU B O 1
ATOM 2401 N N . GLU B 1 104 ? 2.266 9.266 -2.227 1 97 104 GLU B N 1
ATOM 2402 C CA . GLU B 1 104 ? 0.903 9.789 -2.221 1 97 104 GLU B CA 1
ATOM 2403 C C . GLU B 1 104 ? 0.657 10.68 -1.004 1 97 104 GLU B C 1
ATOM 2405 O O . GLU B 1 104 ? 0.095 11.766 -1.127 1 97 104 GLU B O 1
ATOM 2410 N N . PRO B 1 105 ? 1.077 10.258 0.204 1 93.81 105 PRO B N 1
ATOM 2411 C CA . PRO B 1 105 ? 0.803 11.109 1.36 1 93.81 105 PRO B CA 1
ATOM 2412 C C . PRO B 1 105 ? 1.4 12.508 1.214 1 93.81 105 PRO B C 1
ATOM 2414 O O . PRO B 1 105 ? 0.772 13.5 1.603 1 93.81 105 PRO B O 1
ATOM 2417 N N . VAL B 1 106 ? 2.568 12.633 0.624 1 94.12 106 VAL B N 1
ATOM 2418 C CA . VAL B 1 106 ? 3.223 13.938 0.527 1 94.12 106 VAL B CA 1
ATOM 2419 C C . VAL B 1 106 ? 2.559 14.766 -0.566 1 94.12 106 VAL B C 1
ATOM 2421 O O . VAL B 1 106 ? 2.432 15.992 -0.436 1 94.12 106 VAL B O 1
ATOM 2424 N N . VAL B 1 107 ? 2.139 14.125 -1.618 1 95.69 107 VAL B N 1
ATOM 2425 C CA . VAL B 1 107 ? 1.432 14.828 -2.689 1 95.69 107 VAL B CA 1
ATOM 2426 C C . VAL B 1 107 ? 0.077 15.312 -2.182 1 95.69 107 VAL B C 1
ATOM 2428 O O . VAL B 1 107 ? -0.309 16.453 -2.43 1 95.69 107 VAL B O 1
ATOM 2431 N N . LEU B 1 108 ? -0.647 14.477 -1.432 1 91.94 108 LEU B N 1
ATOM 2432 C CA . LEU B 1 108 ? -1.975 14.828 -0.941 1 91.94 108 LEU B CA 1
ATOM 2433 C C . LEU B 1 108 ? -1.89 15.93 0.114 1 91.94 108 LEU B C 1
ATOM 2435 O O . LEU B 1 108 ? -2.795 16.75 0.228 1 91.94 108 LEU B O 1
ATOM 2439 N N . GLU B 1 109 ? -0.854 15.852 0.919 1 88.69 109 GLU B N 1
ATOM 2440 C CA . GLU B 1 109 ? -0.64 16.938 1.872 1 88.69 109 GLU B CA 1
ATOM 2441 C C . GLU B 1 109 ? -0.527 18.281 1.159 1 88.69 109 GLU B C 1
ATOM 2443 O O . GLU B 1 109 ? -1.088 19.281 1.616 1 88.69 109 GLU B O 1
ATOM 2448 N N . HIS B 1 110 ? 0.18 18.297 0.048 1 89.81 110 HIS B N 1
ATOM 2449 C CA . HIS B 1 110 ? 0.295 19.5 -0.75 1 89.81 110 HIS B CA 1
ATOM 2450 C C . HIS B 1 110 ? -1.053 19.906 -1.339 1 89.81 110 HIS B C 1
ATOM 2452 O O . HIS B 1 110 ? -1.416 21.094 -1.322 1 89.81 110 HIS B O 1
ATOM 2458 N N . LEU B 1 111 ? -1.751 18.922 -1.829 1 89.5 111 LEU B N 1
ATOM 2459 C CA . LEU B 1 111 ? -3.072 19.188 -2.387 1 89.5 111 LEU B CA 1
ATOM 2460 C C . LEU B 1 111 ? -3.984 19.828 -1.343 1 89.5 111 LEU B C 1
ATOM 2462 O O . LEU B 1 111 ? -4.68 20.797 -1.631 1 89.5 111 LEU B O 1
ATOM 2466 N N . ARG B 1 112 ? -4 19.312 -0.12 1 86 112 ARG B N 1
ATOM 2467 C CA . ARG B 1 112 ? -4.824 19.844 0.964 1 86 112 ARG B CA 1
ATOM 2468 C C . ARG B 1 112 ? -4.453 21.281 1.287 1 86 112 ARG B C 1
ATOM 2470 O O . ARG B 1 112 ? -5.328 22.109 1.543 1 86 112 ARG B O 1
ATOM 2477 N N . GLN B 1 113 ? -3.195 21.516 1.268 1 82.69 113 GLN B N 1
ATOM 2478 C CA . GLN B 1 113 ? -2.719 22.859 1.575 1 82.69 113 GLN B CA 1
ATOM 2479 C C . GLN B 1 113 ? -3.201 23.859 0.534 1 82.69 113 GLN B C 1
ATOM 2481 O O . GLN B 1 113 ? -3.496 25.016 0.864 1 82.69 113 GLN B O 1
ATOM 2486 N N . THR B 1 114 ? -3.27 23.438 -0.694 1 83.38 114 THR B N 1
ATOM 2487 C CA . THR B 1 114 ? -3.715 24.328 -1.758 1 83.38 114 THR B CA 1
ATOM 2488 C C . THR B 1 114 ? -5.203 24.625 -1.622 1 83.38 114 THR B C 1
ATOM 2490 O O . THR B 1 114 ? -5.691 25.625 -2.162 1 83.38 114 THR B O 1
ATOM 2493 N N . GLN B 1 115 ? -5.926 23.75 -0.932 1 81.5 115 GLN B N 1
ATOM 2494 C CA . GLN B 1 115 ? -7.371 23.906 -0.812 1 81.5 115 GLN B CA 1
ATOM 2495 C C . GLN B 1 115 ? -7.746 24.719 0.421 1 81.5 115 GLN B C 1
ATOM 2497 O O . GLN B 1 115 ? -8.906 25.109 0.591 1 81.5 115 GLN B O 1
ATOM 2502 N N . LEU B 1 116 ? -6.797 24.8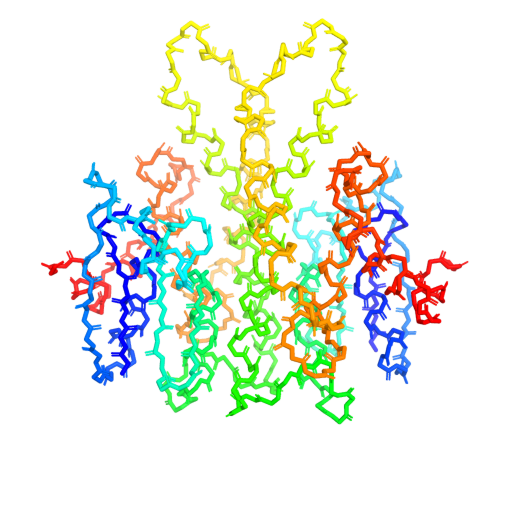91 1.305 1 77.25 116 LEU B N 1
ATOM 2503 C CA . LEU B 1 116 ? -7.051 25.688 2.51 1 77.25 116 LEU B CA 1
ATOM 2504 C C . LEU B 1 116 ? -7.125 27.172 2.186 1 77.25 116 LEU B C 1
ATOM 2506 O O . LEU B 1 116 ? -6.445 27.641 1.271 1 77.25 116 LEU B O 1
ATOM 2510 N N . PRO B 1 117 ? -8.156 27.797 2.961 1 73.69 117 PRO B N 1
ATOM 2511 C CA . PRO B 1 117 ? -8.148 29.25 2.848 1 73.69 117 PRO B CA 1
ATOM 2512 C C . PRO B 1 117 ? -6.793 29.859 3.191 1 73.69 117 PRO B C 1
ATOM 2514 O O . PRO B 1 117 ? -6.027 29.281 3.967 1 73.69 117 PRO B O 1
ATOM 2517 N N . ASP B 1 118 ? -6.539 30.938 2.49 1 67.62 118 ASP B N 1
ATOM 2518 C CA . ASP B 1 118 ? -5.238 31.594 2.6 1 67.62 118 ASP B CA 1
ATOM 2519 C C . ASP B 1 118 ? -4.84 31.781 4.062 1 67.62 118 ASP B C 1
ATOM 2521 O O . ASP B 1 118 ? -3.668 31.625 4.414 1 67.62 118 ASP B O 1
ATOM 2525 N N . GLU B 1 119 ? -5.809 32.094 4.988 1 67.75 119 GLU B N 1
ATOM 2526 C CA . GLU B 1 119 ? -5.547 32.344 6.398 1 67.75 119 GLU B CA 1
ATOM 2527 C C . GLU B 1 119 ? -5.09 31.078 7.121 1 67.75 119 GLU B C 1
ATOM 2529 O O . GLU B 1 119 ? -4.461 31.156 8.18 1 67.75 119 GLU B O 1
ATOM 2534 N N . GLN B 1 120 ? -5.531 30.031 6.57 1 65.19 120 GLN B N 1
ATOM 2535 C CA . GLN B 1 120 ? -5.266 28.75 7.238 1 65.19 120 GLN B CA 1
ATOM 2536 C C . GLN B 1 120 ? -4.07 28.047 6.605 1 65.19 120 GLN B C 1
ATOM 2538 O O . GLN B 1 120 ? -3.582 27.047 7.137 1 65.19 120 GLN B O 1
ATOM 2543 N N . LYS B 1 121 ? -4 28.75 5.496 1 60.31 121 LYS B N 1
ATOM 2544 C CA . LYS B 1 121 ? -2.842 28.156 4.824 1 60.31 121 LYS B CA 1
ATOM 2545 C C . LYS B 1 121 ? -1.587 28.281 5.684 1 60.31 121 LYS B C 1
ATOM 2547 O O . LYS B 1 121 ? -1.34 29.328 6.281 1 60.31 121 LYS B O 1
ATOM 2552 N N . LYS B 1 122 ? -1.621 27.172 6.559 1 55.38 122 LYS B N 1
ATOM 2553 C CA . LYS B 1 122 ? -0.397 27.25 7.352 1 55.38 122 LYS B CA 1
ATOM 2554 C C . LYS B 1 122 ? 0.757 27.828 6.527 1 55.38 122 LYS B C 1
ATOM 2556 O O . LYS B 1 122 ? 0.812 27.625 5.309 1 55.38 122 LYS B O 1
ATOM 2561 N N . ALA B 1 123 ? 1.366 28.797 7.047 1 47.25 123 ALA B N 1
ATOM 2562 C CA . ALA B 1 123 ? 2.646 29.047 6.387 1 47.25 123 ALA B CA 1
ATOM 2563 C C . ALA B 1 123 ? 3.213 27.766 5.789 1 47.25 123 ALA B C 1
ATOM 2565 O O . ALA B 1 123 ? 2.859 26.656 6.215 1 47.25 123 ALA B O 1
ATOM 2566 N N . GLU B 1 124 ? 3.932 27.688 4.891 1 44.41 124 GLU B N 1
ATOM 2567 C CA . GLU B 1 124 ? 4.395 26.438 4.27 1 44.41 124 GLU B CA 1
ATOM 2568 C C . GLU B 1 124 ? 4.336 25.281 5.254 1 44.41 124 GLU B C 1
ATOM 2570 O O . GLU B 1 124 ? 5.051 25.266 6.258 1 44.41 124 GLU B O 1
ATOM 2575 N N . PRO B 1 125 ? 3.197 24.922 5.785 1 42.59 125 PRO B N 1
ATOM 2576 C CA . PRO B 1 125 ? 3.316 23.734 6.645 1 42.59 125 PRO B CA 1
ATOM 2577 C C . PRO B 1 125 ? 4.562 22.906 6.336 1 42.59 125 PRO B C 1
ATOM 2579 O O . PRO B 1 125 ? 4.934 22.766 5.172 1 42.59 125 PRO B O 1
ATOM 2582 N N . ALA B 1 126 ? 5.414 22.906 7.27 1 37.78 126 ALA B N 1
ATOM 2583 C CA . ALA B 1 126 ? 6.711 22.25 7.125 1 37.78 126 ALA B CA 1
ATOM 2584 C C . ALA B 1 126 ? 6.551 20.828 6.602 1 37.78 126 ALA B C 1
ATOM 2586 O O . ALA B 1 126 ? 6.445 19.875 7.383 1 37.78 126 ALA B O 1
ATOM 2587 N N . ALA B 1 127 ? 5.457 20.328 6.094 1 45.12 127 ALA B N 1
ATOM 2588 C CA . ALA B 1 127 ? 6.047 19.188 5.387 1 45.12 127 ALA B CA 1
ATOM 2589 C C . ALA B 1 127 ? 7.43 19.547 4.848 1 45.12 127 ALA B C 1
ATOM 2591 O O . ALA B 1 127 ? 7.605 20.562 4.188 1 45.12 127 ALA B O 1
ATOM 2592 N N . ARG B 1 128 ? 8.398 19.219 5.531 1 48.22 128 ARG B N 1
ATOM 2593 C CA . ARG B 1 128 ? 9.75 19.688 5.258 1 48.22 128 ARG B CA 1
ATOM 2594 C C . ARG B 1 128 ? 9.992 19.844 3.76 1 48.22 128 ARG B C 1
ATOM 2596 O O . ARG B 1 128 ? 9.922 18.859 3.016 1 48.22 128 ARG B O 1
ATOM 2603 N N . PRO B 1 129 ? 9.539 21.078 2.992 1 56.09 129 PRO B N 1
ATOM 2604 C CA . PRO B 1 129 ? 9.977 21.234 1.601 1 56.09 129 PRO B CA 1
ATOM 2605 C C . PRO B 1 129 ? 11.031 20.219 1.194 1 56.09 129 PRO B C 1
ATOM 2607 O O . PRO B 1 129 ? 11.055 19.766 0.046 1 56.09 129 PRO B O 1
ATOM 2610 N N . GLY B 1 130 ? 11.305 19.531 2.209 1 84.38 130 GLY B N 1
ATOM 2611 C CA . GLY B 1 130 ? 12.445 18.641 2.002 1 84.38 130 GLY B CA 1
ATOM 2612 C C . GLY B 1 130 ? 12.047 17.203 1.747 1 84.38 130 GLY B C 1
ATOM 2613 O O . GLY B 1 130 ? 12.648 16.531 0.913 1 84.38 130 GLY B O 1
ATOM 2614 N N . ARG B 1 131 ? 10.688 16.875 2.211 1 91.94 131 ARG B N 1
ATOM 2615 C CA . ARG B 1 131 ? 10.375 15.461 2.07 1 91.94 131 ARG B CA 1
ATOM 2616 C C . ARG B 1 131 ? 9.898 15.148 0.656 1 91.94 131 ARG B C 1
ATOM 2618 O O . ARG B 1 131 ? 10.281 14.125 0.08 1 91.94 131 ARG B O 1
ATOM 2625 N N . LEU B 1 132 ? 9.023 16.062 0.134 1 95.38 132 LEU B N 1
ATOM 2626 C CA . LEU B 1 132 ? 8.555 15.875 -1.233 1 95.38 132 LEU B CA 1
ATOM 2627 C C . LEU B 1 132 ? 9.727 15.805 -2.207 1 95.38 132 LEU B C 1
ATOM 2629 O O . LEU B 1 132 ? 9.773 14.914 -3.062 1 95.38 132 LEU B O 1
ATOM 2633 N N . ASP B 1 133 ? 10.656 16.703 -2.029 1 96.38 133 ASP B N 1
ATOM 2634 C CA . ASP B 1 133 ? 11.82 16.719 -2.91 1 96.38 133 ASP B CA 1
ATOM 2635 C C . ASP B 1 133 ? 12.625 15.438 -2.775 1 96.38 133 ASP B C 1
ATOM 2637 O O . ASP B 1 133 ? 13.102 14.883 -3.771 1 96.38 133 ASP B O 1
ATOM 2641 N N . ASP B 1 134 ? 12.812 14.961 -1.55 1 97.25 134 ASP B N 1
ATOM 2642 C CA . ASP B 1 134 ? 13.523 13.703 -1.318 1 97.25 134 ASP B CA 1
ATOM 2643 C C . ASP B 1 134 ? 12.844 12.547 -2.039 1 97.25 134 ASP B C 1
ATOM 2645 O O . ASP B 1 134 ? 13.508 11.719 -2.666 1 97.25 134 ASP B O 1
ATOM 2649 N N . VAL B 1 135 ? 11.539 12.508 -1.954 1 98.44 135 VAL B N 1
ATOM 2650 C CA . VAL B 1 135 ? 10.75 11.422 -2.527 1 98.44 135 VAL B CA 1
ATOM 2651 C C . VAL B 1 135 ? 10.82 11.484 -4.051 1 98.44 135 VAL B C 1
ATOM 2653 O O . VAL B 1 135 ? 11.055 10.477 -4.711 1 98.44 135 VAL B O 1
ATOM 2656 N N . LEU B 1 136 ? 10.648 12.688 -4.621 1 98.62 136 LEU B N 1
ATOM 2657 C CA . LEU B 1 136 ? 10.703 12.852 -6.07 1 98.62 136 LEU B CA 1
ATOM 2658 C C . LEU B 1 136 ? 12.102 12.562 -6.602 1 98.62 136 LEU B C 1
ATOM 2660 O O . LEU B 1 136 ? 12.258 12 -7.688 1 98.62 136 LEU B O 1
ATOM 2664 N N . THR B 1 137 ? 13.102 12.922 -5.852 1 98.44 137 THR B N 1
ATOM 2665 C CA . THR B 1 137 ? 14.484 12.633 -6.242 1 98.44 137 THR B CA 1
ATOM 2666 C C . THR B 1 137 ? 14.734 11.133 -6.273 1 98.44 137 THR B C 1
ATOM 2668 O O . THR B 1 137 ? 15.422 10.633 -7.168 1 98.44 137 THR B O 1
ATOM 2671 N N . ALA B 1 138 ? 14.211 10.438 -5.309 1 98.5 138 ALA B N 1
ATOM 2672 C CA . ALA B 1 138 ? 14.344 8.984 -5.273 1 98.5 138 ALA B CA 1
ATOM 2673 C C . ALA B 1 138 ? 13.766 8.352 -6.535 1 98.5 138 ALA B C 1
ATOM 2675 O O . ALA B 1 138 ? 14.383 7.469 -7.133 1 98.5 138 ALA B O 1
ATOM 2676 N N . ILE B 1 139 ? 12.602 8.797 -6.941 1 98.81 139 ILE B N 1
ATOM 2677 C CA . ILE B 1 139 ? 11.945 8.266 -8.125 1 98.81 139 ILE B CA 1
ATOM 2678 C C . ILE B 1 139 ? 12.727 8.664 -9.375 1 98.81 139 ILE B C 1
ATOM 2680 O O . ILE B 1 139 ? 12.922 7.848 -10.281 1 98.81 139 ILE B O 1
ATOM 2684 N N . ASP B 1 140 ? 13.164 9.906 -9.406 1 98.75 140 ASP B N 1
ATOM 2685 C CA . ASP B 1 140 ? 13.953 10.398 -10.531 1 98.75 140 ASP B CA 1
ATOM 2686 C C . ASP B 1 140 ? 15.203 9.547 -10.742 1 98.75 140 ASP B C 1
ATOM 2688 O O . ASP B 1 140 ? 15.531 9.18 -11.875 1 98.75 140 ASP B O 1
ATOM 2692 N N . LYS B 1 141 ? 15.875 9.219 -9.648 1 98.12 141 LYS B N 1
ATOM 2693 C CA . LYS B 1 141 ? 17.062 8.375 -9.711 1 98.12 141 LYS B CA 1
ATOM 2694 C C . LYS B 1 141 ? 16.719 6.98 -10.219 1 98.12 141 LYS B C 1
ATOM 2696 O O . LYS B 1 141 ? 17.453 6.414 -11.039 1 98.12 141 LYS B O 1
ATOM 2701 N N . ARG B 1 142 ? 15.633 6.41 -9.742 1 98.25 142 ARG B N 1
ATOM 2702 C CA . ARG B 1 142 ? 15.195 5.082 -10.156 1 98.25 142 ARG B CA 1
ATOM 2703 C C . ARG B 1 142 ? 14.93 5.035 -11.656 1 98.25 142 ARG B C 1
ATOM 2705 O O . ARG B 1 142 ? 15.188 4.02 -12.305 1 98.25 142 ARG B O 1
ATOM 2712 N N . LEU B 1 143 ? 14.43 6.105 -12.203 1 98.5 143 LEU B N 1
ATOM 2713 C CA . LEU B 1 143 ? 13.969 6.109 -13.586 1 98.5 143 LEU B CA 1
ATOM 2714 C C . LEU B 1 143 ? 15.094 6.523 -14.539 1 98.5 143 LEU B C 1
ATOM 2716 O O . LEU B 1 143 ? 14.906 6.543 -15.758 1 98.5 143 LEU B O 1
ATOM 2720 N N . HIS B 1 144 ? 16.219 6.922 -13.953 1 97.81 144 HIS B N 1
ATOM 2721 C CA . HIS B 1 144 ? 17.344 7.258 -14.812 1 97.81 144 HIS B CA 1
ATOM 2722 C C . HIS B 1 144 ? 17.75 6.074 -15.688 1 97.81 144 HIS B C 1
ATOM 2724 O O . HIS B 1 144 ? 18.141 5.02 -15.172 1 97.81 144 HIS B O 1
ATOM 2730 N N . GLY B 1 145 ? 17.578 6.211 -17 1 97.06 145 GLY B N 1
ATOM 2731 C CA . GLY B 1 145 ? 17.938 5.164 -17.953 1 97.06 145 GLY B CA 1
ATOM 2732 C C . GLY B 1 145 ? 16.891 4.07 -18.062 1 97.06 145 GLY B C 1
ATOM 2733 O O . GLY B 1 145 ? 17.141 3.014 -18.641 1 97.06 145 GLY B O 1
ATOM 2734 N N . ARG B 1 146 ? 15.734 4.316 -17.453 1 97.56 146 ARG B N 1
ATOM 2735 C CA . ARG B 1 146 ? 14.68 3.311 -17.453 1 97.56 146 ARG B CA 1
ATOM 2736 C C . ARG B 1 146 ? 13.383 3.883 -18.016 1 97.56 146 ARG B C 1
ATOM 2738 O O . ARG B 1 146 ? 13.008 5.012 -17.703 1 97.56 146 ARG B O 1
ATOM 2745 N N . GLU B 1 147 ? 12.781 3.102 -18.797 1 97.75 147 GLU B N 1
ATOM 2746 C CA . GLU B 1 147 ? 11.469 3.477 -19.312 1 97.75 147 GLU B CA 1
ATOM 2747 C C . GLU B 1 147 ? 10.367 3.094 -18.328 1 97.75 147 GLU B C 1
ATOM 2749 O O . GLU B 1 147 ? 9.344 3.777 -18.234 1 97.75 147 GLU B O 1
ATOM 2754 N N . PHE B 1 148 ? 10.586 2.004 -17.641 1 98.69 148 PHE B N 1
ATOM 2755 C CA . PHE B 1 148 ? 9.625 1.465 -16.703 1 98.69 148 PHE B CA 1
ATOM 2756 C C . PHE B 1 148 ? 10.242 1.328 -15.312 1 98.69 148 PHE B C 1
ATOM 2758 O O . PHE B 1 148 ? 11.461 1.152 -15.188 1 98.69 148 PHE B O 1
ATOM 2765 N N . VAL B 1 149 ? 9.469 1.404 -14.273 1 98.62 149 VAL B N 1
ATOM 2766 C CA . VAL B 1 149 ? 10 1.583 -12.922 1 98.62 149 VAL B CA 1
ATOM 2767 C C . VAL B 1 149 ? 10.453 0.236 -12.359 1 98.62 149 VAL B C 1
ATOM 2769 O O . VAL B 1 149 ? 11.414 0.167 -11.594 1 98.62 149 VAL B O 1
ATOM 2772 N N . ALA B 1 150 ? 9.797 -0.861 -12.703 1 97 150 ALA B N 1
ATOM 2773 C CA . ALA B 1 150 ? 10.07 -2.146 -12.062 1 97 150 ALA B CA 1
ATOM 2774 C C . ALA B 1 150 ? 11.094 -2.945 -12.859 1 97 150 ALA B C 1
ATOM 2776 O O . ALA B 1 150 ? 11.812 -3.781 -12.305 1 97 150 ALA B O 1
ATOM 2777 N N . GLY B 1 151 ? 11.094 -2.801 -14.188 1 94.81 151 GLY B N 1
ATOM 2778 C CA . GLY B 1 151 ? 11.938 -3.588 -15.07 1 94.81 151 GLY B CA 1
ATOM 2779 C C . GLY B 1 151 ? 11.789 -3.205 -16.531 1 94.81 151 GLY B C 1
ATOM 2780 O O . GLY B 1 151 ? 11.773 -2.02 -16.875 1 94.81 151 GLY B O 1
ATOM 2781 N N . GLY B 1 152 ? 11.719 -4.285 -17.297 1 95.44 152 GLY B N 1
ATOM 2782 C CA . GLY B 1 152 ? 11.836 -4.062 -18.734 1 95.44 152 GLY B CA 1
ATOM 2783 C C . GLY B 1 152 ? 10.5 -3.863 -19.422 1 95.44 152 GLY B C 1
ATOM 2784 O O . GLY B 1 152 ? 10.445 -3.607 -20.625 1 95.44 152 GLY B O 1
ATOM 2785 N N . THR B 1 153 ? 9.43 -3.959 -18.703 1 97.12 153 THR B N 1
ATOM 2786 C CA . THR B 1 153 ? 8.117 -3.822 -19.328 1 97.12 153 THR B CA 1
ATOM 2787 C C . THR B 1 153 ? 7.195 -2.959 -18.469 1 97.12 153 THR B C 1
ATOM 2789 O O . THR B 1 153 ? 7.484 -2.711 -17.297 1 97.12 153 THR B O 1
ATOM 2792 N N . PHE B 1 154 ? 6.141 -2.436 -19.125 1 98.62 154 PHE B N 1
ATOM 2793 C CA . PHE B 1 154 ? 5.09 -1.708 -18.422 1 98.62 154 PHE B CA 1
ATOM 279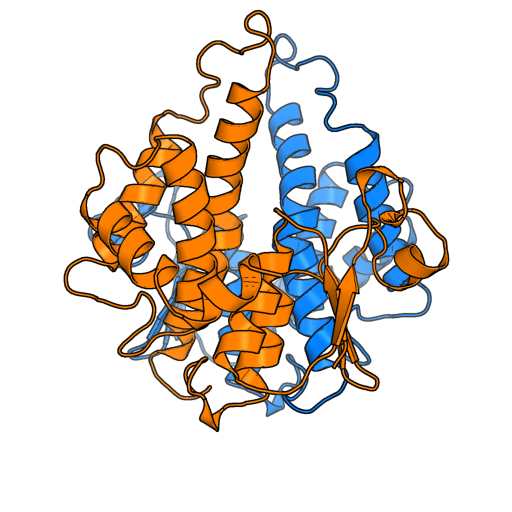4 C C . PHE B 1 154 ? 4.328 -2.635 -17.484 1 98.62 154 PHE B C 1
ATOM 2796 O O . PHE B 1 154 ? 3.934 -3.734 -17.859 1 98.62 154 PHE B O 1
ATOM 2803 N N . THR B 1 155 ? 4.172 -2.258 -16.281 1 98.81 155 THR B N 1
ATOM 2804 C CA . THR B 1 155 ? 3.422 -3.045 -15.312 1 98.81 155 THR B CA 1
ATOM 2805 C C . THR B 1 155 ? 2.432 -2.17 -14.555 1 98.81 155 THR B C 1
ATOM 2807 O O . THR B 1 155 ? 2.389 -0.954 -14.75 1 98.81 155 THR B O 1
ATOM 2810 N N . ALA B 1 156 ? 1.678 -2.762 -13.656 1 98.88 156 ALA B N 1
ATOM 2811 C CA . ALA B 1 156 ? 0.75 -2.045 -12.789 1 98.88 156 ALA B CA 1
ATOM 2812 C C . ALA B 1 156 ? 1.488 -1.038 -11.906 1 98.88 156 ALA B C 1
ATOM 2814 O O . ALA B 1 156 ? 0.916 -0.025 -11.5 1 98.88 156 ALA B O 1
ATOM 2815 N N . ALA B 1 157 ? 2.787 -1.288 -11.602 1 98.88 157 ALA B N 1
ATOM 2816 C CA . ALA B 1 157 ? 3.568 -0.329 -10.82 1 98.88 157 ALA B CA 1
ATOM 2817 C C . ALA B 1 157 ? 3.727 0.988 -11.578 1 98.88 157 ALA B C 1
ATOM 2819 O O . ALA B 1 157 ? 3.627 2.064 -10.984 1 98.88 157 ALA B O 1
ATOM 2820 N N . ASP B 1 158 ? 3.982 0.877 -12.875 1 98.94 158 ASP B N 1
ATOM 2821 C CA . ASP B 1 158 ? 4.074 2.082 -13.695 1 98.94 158 ASP B CA 1
ATOM 2822 C C . ASP B 1 158 ? 2.738 2.824 -13.727 1 98.94 158 ASP B C 1
ATOM 2824 O O . ASP B 1 158 ? 2.705 4.055 -13.68 1 98.94 158 ASP B O 1
ATOM 2828 N N . LEU B 1 159 ? 1.709 2.088 -13.859 1 98.81 159 LEU B N 1
ATOM 2829 C CA . LEU B 1 159 ? 0.366 2.654 -13.93 1 98.81 159 LEU B CA 1
ATOM 2830 C C . LEU B 1 159 ? 0.054 3.473 -12.688 1 98.81 159 LEU B C 1
ATOM 2832 O O . LEU B 1 159 ? -0.343 4.637 -12.781 1 98.81 159 LEU B O 1
ATOM 2836 N N . VAL B 1 160 ? 0.23 2.941 -11.508 1 98.75 160 VAL B N 1
ATOM 2837 C CA . VAL B 1 160 ? -0.078 3.607 -10.25 1 98.75 160 VAL B CA 1
ATOM 2838 C C . VAL B 1 160 ? 0.863 4.793 -10.047 1 98.75 160 VAL B C 1
ATOM 2840 O O . VAL B 1 160 ? 0.425 5.887 -9.688 1 98.75 160 VAL B O 1
ATOM 2843 N N . LEU B 1 161 ? 2.162 4.574 -10.32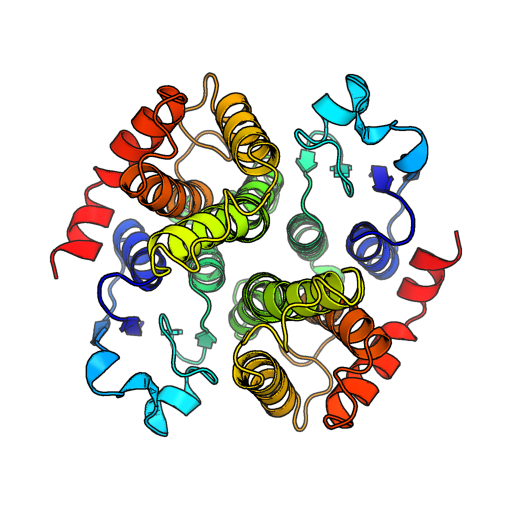8 1 98.88 161 LEU B N 1
ATOM 2844 C CA . LEU B 1 161 ? 3.148 5.633 -10.156 1 98.88 161 LEU B CA 1
ATOM 2845 C C . LEU B 1 161 ? 2.865 6.797 -11.102 1 98.88 161 LEU B C 1
ATOM 2847 O O . LEU B 1 161 ? 2.873 7.957 -10.68 1 98.88 161 LEU B O 1
ATOM 2851 N N . ALA B 1 162 ? 2.58 6.496 -12.352 1 98.81 162 ALA B N 1
ATOM 2852 C CA . ALA B 1 162 ? 2.295 7.539 -13.336 1 98.81 162 ALA B CA 1
ATOM 2853 C C . ALA B 1 162 ? 1.034 8.312 -12.961 1 98.81 162 ALA B C 1
ATOM 2855 O O . ALA B 1 162 ? 0.966 9.531 -13.156 1 98.81 162 ALA B O 1
ATOM 2856 N N . SER B 1 163 ? 0.047 7.602 -12.492 1 98.38 163 SER B N 1
ATOM 2857 C CA . SER B 1 163 ? -1.192 8.25 -12.07 1 98.38 163 SER B CA 1
ATOM 2858 C C . SER B 1 163 ? -0.937 9.273 -10.961 1 98.38 163 SER B C 1
ATOM 2860 O O . SER B 1 163 ? -1.448 10.391 -11.016 1 98.38 163 SER B O 1
ATOM 2862 N N . LEU B 1 164 ? -0.139 8.93 -10.008 1 98.31 164 LEU B N 1
ATOM 2863 C CA . LEU B 1 164 ? 0.151 9.805 -8.883 1 98.31 164 LEU B CA 1
ATOM 2864 C C . LEU B 1 164 ? 1.055 10.961 -9.305 1 98.31 164 LEU B C 1
ATOM 2866 O O . LEU B 1 164 ? 0.854 12.102 -8.883 1 98.31 164 LEU B O 1
ATOM 2870 N N . LEU B 1 165 ? 2.045 10.625 -10.125 1 98.75 165 LEU B N 1
ATOM 2871 C CA . LEU B 1 165 ? 2.93 11.672 -10.625 1 98.75 165 LEU B CA 1
ATOM 2872 C C . LEU B 1 165 ? 2.17 12.648 -11.516 1 98.75 165 LEU B C 1
ATOM 2874 O O . LEU B 1 165 ? 2.492 13.836 -11.562 1 98.75 165 LEU B O 1
ATOM 2878 N N . HIS B 1 166 ? 1.179 12.133 -12.203 1 98.31 166 HIS B N 1
ATOM 2879 C CA . HIS B 1 166 ? 0.322 13.023 -12.984 1 98.31 166 HIS B CA 1
ATOM 2880 C C . HIS B 1 166 ? -0.377 14.039 -12.094 1 98.31 166 HIS B C 1
ATOM 2882 O O . HIS B 1 166 ? -0.421 15.227 -12.422 1 98.31 166 HIS B O 1
ATOM 2888 N N . LEU B 1 167 ? -0.937 13.586 -10.992 1 97.12 167 LEU B N 1
ATOM 2889 C CA . LEU B 1 167 ? -1.53 14.5 -10.031 1 97.12 167 LEU B CA 1
ATOM 2890 C C . LEU B 1 167 ? -0.503 15.523 -9.539 1 97.12 167 LEU B C 1
ATOM 2892 O O . LEU B 1 167 ? -0.785 16.719 -9.492 1 97.12 167 LEU B O 1
ATOM 2896 N N . ALA B 1 168 ? 0.684 15.039 -9.211 1 98.06 168 ALA B N 1
ATOM 2897 C CA . ALA B 1 168 ? 1.755 15.93 -8.773 1 98.06 168 ALA B CA 1
ATOM 2898 C C . ALA B 1 168 ? 2.066 16.984 -9.836 1 98.06 168 ALA B C 1
ATOM 2900 O O . ALA B 1 168 ? 2.311 18.141 -9.516 1 98.06 168 ALA B O 1
ATOM 2901 N N . ASN B 1 169 ? 2.057 16.531 -11.047 1 98 169 ASN B N 1
ATOM 2902 C CA . ASN B 1 169 ? 2.324 17.453 -12.156 1 98 169 ASN B CA 1
ATOM 2903 C C . ASN B 1 169 ? 1.24 18.516 -12.281 1 98 169 ASN B C 1
ATOM 2905 O O . ASN B 1 169 ? 1.541 19.688 -12.523 1 98 169 ASN B O 1
ATOM 2909 N N . THR B 1 170 ? 0.011 18.141 -12.133 1 96 170 THR B N 1
ATOM 2910 C CA . THR B 1 170 ? -1.096 19.078 -12.188 1 96 170 THR B CA 1
ATOM 2911 C C . THR B 1 170 ? -0.985 20.109 -11.07 1 96 170 THR B C 1
ATOM 2913 O O . THR B 1 170 ? -1.446 21.25 -11.219 1 96 170 THR B O 1
ATOM 2916 N N . LEU B 1 171 ? -0.327 19.766 -9.969 1 95.25 171 LEU B N 1
ATOM 2917 C CA . LEU B 1 171 ? -0.119 20.641 -8.828 1 95.25 171 LEU B CA 1
ATOM 2918 C C . LEU B 1 171 ? 1.179 21.438 -8.984 1 95.25 171 LEU B C 1
ATOM 2920 O O . LEU B 1 171 ? 1.617 22.109 -8.047 1 95.25 171 LEU B O 1
ATOM 2924 N N . LYS B 1 172 ? 1.883 21.219 -10.125 1 96.12 172 LYS B N 1
ATOM 2925 C CA . LYS B 1 172 ? 3.107 21.922 -10.484 1 96.12 172 LYS B CA 1
ATOM 2926 C C . LYS B 1 172 ? 4.25 21.547 -9.547 1 96.12 172 LYS B C 1
ATOM 2928 O O . LYS B 1 172 ? 5.125 22.375 -9.258 1 96.12 172 LYS B O 1
ATOM 2933 N N . LEU B 1 173 ? 4.23 20.312 -9.117 1 97.06 173 LEU B N 1
ATOM 2934 C CA . LEU B 1 173 ? 5.242 19.859 -8.172 1 97.06 173 LEU B CA 1
ATOM 2935 C C . LEU B 1 173 ? 6.434 19.25 -8.891 1 97.06 173 LEU B C 1
ATOM 2937 O O . LEU B 1 173 ? 7.465 18.969 -8.281 1 97.06 173 LEU B O 1
ATOM 2941 N N . LEU B 1 174 ? 6.336 19.016 -10.242 1 98.31 174 LEU B N 1
ATOM 2942 C CA . LEU B 1 174 ? 7.371 18.281 -10.945 1 98.31 174 LEU B CA 1
ATOM 2943 C C . LEU B 1 174 ? 8.242 19.219 -11.781 1 98.31 174 LEU B C 1
ATOM 2945 O O . LEU B 1 174 ? 9.031 18.766 -12.609 1 98.31 174 LEU B O 1
ATOM 2949 N N . GLU B 1 175 ? 8.164 20.469 -11.625 1 97.19 175 GLU B N 1
ATOM 2950 C CA . GLU B 1 175 ? 8.82 21.484 -12.453 1 97.19 175 GLU B CA 1
ATOM 2951 C C . GLU B 1 175 ? 10.328 21.281 -12.484 1 97.19 175 GLU B C 1
ATOM 2953 O O . GLU B 1 175 ? 10.977 21.516 -13.508 1 97.19 175 GLU B O 1
ATOM 2958 N N . ARG B 1 176 ? 10.922 20.812 -11.422 1 97.31 176 ARG B N 1
ATOM 2959 C CA . ARG B 1 176 ? 12.367 20.609 -11.328 1 97.31 176 ARG B CA 1
ATOM 2960 C C . ARG B 1 176 ? 12.75 19.188 -11.719 1 97.31 176 ARG B C 1
ATOM 2962 O O . ARG B 1 176 ? 13.914 18.797 -11.586 1 97.31 176 ARG B O 1
ATOM 2969 N N . TYR B 1 177 ? 11.812 18.422 -12.203 1 98.44 177 TYR B N 1
ATOM 2970 C CA . TYR B 1 177 ? 12.039 17.016 -12.508 1 98.44 177 TYR B CA 1
ATOM 2971 C C . TYR B 1 177 ? 11.57 16.672 -13.914 1 98.44 177 TYR B C 1
ATOM 2973 O O . TYR B 1 177 ? 10.609 15.922 -14.094 1 98.44 177 TYR B O 1
ATOM 2981 N N . PRO B 1 178 ? 12.305 17.094 -14.945 1 98.44 178 PRO B N 1
ATOM 2982 C CA . PRO B 1 178 ? 11.875 16.891 -16.328 1 98.44 178 PRO B CA 1
ATOM 2983 C C . PRO B 1 178 ? 11.719 15.414 -16.688 1 98.44 178 PRO B C 1
ATOM 2985 O O . PRO B 1 178 ? 10.836 15.062 -17.484 1 98.44 178 PRO B O 1
ATOM 2988 N N . ARG B 1 179 ? 12.531 14.562 -16.125 1 98.69 179 ARG B N 1
ATOM 2989 C CA . ARG B 1 179 ? 12.43 13.133 -16.391 1 98.69 179 ARG B CA 1
ATOM 2990 C C . ARG B 1 179 ? 11.102 12.578 -15.906 1 98.69 179 ARG B C 1
ATOM 2992 O O . ARG B 1 179 ? 10.508 11.711 -16.547 1 98.69 179 ARG B O 1
ATOM 2999 N N . LEU B 1 180 ? 10.656 13.062 -14.758 1 98.88 180 LEU B N 1
ATOM 3000 C CA . LEU B 1 180 ? 9.375 12.602 -14.227 1 98.88 180 LEU B CA 1
ATOM 3001 C C . LEU B 1 180 ? 8.219 13.109 -15.086 1 98.88 180 LEU B C 1
ATOM 3003 O O . LEU B 1 180 ? 7.227 12.406 -15.273 1 98.88 180 LEU B O 1
ATOM 3007 N N . VAL B 1 181 ? 8.328 14.336 -15.555 1 98.75 181 VAL B N 1
ATOM 3008 C CA . VAL B 1 181 ? 7.316 14.867 -16.469 1 98.75 181 VAL B CA 1
ATOM 3009 C C . VAL B 1 181 ? 7.242 14.008 -17.719 1 98.75 181 VAL B C 1
ATOM 3011 O O . VAL B 1 181 ? 6.156 13.633 -18.172 1 98.75 181 VAL B O 1
ATOM 3014 N N . GLU B 1 182 ? 8.375 13.68 -18.266 1 98.75 182 GLU B N 1
ATOM 3015 C CA . GLU B 1 182 ? 8.422 12.828 -19.453 1 98.75 182 GLU B CA 1
ATOM 3016 C C . GLU B 1 182 ? 7.793 11.461 -19.172 1 98.75 182 GLU B C 1
ATOM 3018 O O . GLU B 1 182 ? 7.074 10.922 -20.016 1 98.75 182 GLU B O 1
ATOM 3023 N N . TYR B 1 183 ? 8.125 10.914 -18.031 1 98.81 183 TYR B N 1
ATOM 3024 C CA . TYR B 1 183 ? 7.562 9.641 -17.609 1 98.81 183 TYR B CA 1
ATOM 3025 C C . TYR B 1 183 ? 6.039 9.703 -17.562 1 98.81 183 TYR B C 1
ATOM 3027 O O . TYR B 1 183 ? 5.359 8.805 -18.062 1 98.81 183 TYR B O 1
ATOM 3035 N N . VAL B 1 184 ? 5.504 10.781 -16.984 1 98.62 184 VAL B N 1
ATOM 3036 C CA . VAL B 1 184 ? 4.062 10.992 -16.875 1 98.62 184 VAL B CA 1
ATOM 3037 C C . VAL B 1 184 ? 3.447 11.109 -18.266 1 98.62 184 VAL B C 1
ATOM 3039 O O . VAL B 1 184 ? 2.473 10.422 -18.578 1 98.62 184 VAL B O 1
ATOM 3042 N N . VAL B 1 185 ? 4.027 11.906 -19.109 1 98.19 185 VAL B N 1
ATOM 3043 C CA . VAL B 1 185 ? 3.5 12.148 -20.453 1 98.19 185 VAL B CA 1
ATOM 3044 C C . VAL B 1 185 ? 3.5 10.852 -21.25 1 98.19 185 VAL B C 1
ATOM 3046 O O . VAL B 1 185 ? 2.51 10.516 -21.906 1 98.19 185 VAL B O 1
ATOM 3049 N N . ARG B 1 186 ? 4.539 10.102 -21.156 1 98.06 186 ARG B N 1
ATOM 3050 C CA . ARG B 1 186 ? 4.68 8.836 -21.875 1 98.06 186 ARG B CA 1
ATOM 3051 C C . ARG B 1 186 ? 3.578 7.859 -21.5 1 98.06 186 ARG B C 1
ATOM 3053 O O . ARG B 1 186 ? 2.924 7.277 -22.359 1 98.06 186 ARG B O 1
ATOM 3060 N N . HIS B 1 187 ? 3.344 7.746 -20.219 1 98.31 187 HIS B N 1
ATOM 3061 C CA . HIS B 1 187 ? 2.449 6.688 -19.766 1 98.31 187 HIS B CA 1
ATOM 3062 C C . HIS B 1 187 ? 0.993 7.137 -19.828 1 98.31 187 HIS B C 1
ATOM 3064 O O . HIS B 1 187 ? 0.095 6.316 -20.047 1 98.31 187 HIS B O 1
ATOM 3070 N N . THR B 1 188 ? 0.748 8.461 -19.672 1 96.81 188 THR B N 1
ATOM 3071 C CA . THR B 1 188 ? -0.631 8.938 -19.719 1 96.81 188 THR B CA 1
ATOM 3072 C C . THR B 1 188 ? -1.125 9.062 -21.156 1 96.81 188 THR B C 1
ATOM 3074 O O . THR B 1 188 ? -2.307 9.32 -21.391 1 96.81 188 THR B O 1
ATOM 3077 N N . ARG B 1 189 ? -0.272 8.859 -22.109 1 97.25 189 ARG B N 1
ATOM 3078 C CA . ARG B 1 189 ? -0.657 8.875 -23.516 1 97.25 189 ARG B CA 1
ATOM 3079 C C . ARG B 1 189 ? -1.037 7.484 -24 1 97.25 189 ARG B C 1
ATOM 3081 O O . ARG B 1 189 ? -1.483 7.316 -25.141 1 97.25 189 ARG B O 1
ATOM 3088 N N . ARG B 1 190 ? -0.872 6.512 -23.219 1 98.06 190 ARG B N 1
ATOM 3089 C CA . ARG B 1 190 ? -1.253 5.156 -23.594 1 98.06 190 ARG B CA 1
ATOM 3090 C C . ARG B 1 190 ? -2.729 5.09 -23.969 1 98.06 190 ARG B C 1
ATOM 3092 O O . ARG B 1 190 ? -3.578 5.656 -23.281 1 98.06 190 ARG B O 1
ATOM 3099 N N . PRO B 1 191 ? -3.068 4.355 -25 1 98.06 191 PRO B N 1
ATOM 3100 C CA . PRO B 1 191 ? -4.453 4.281 -25.469 1 98.06 191 PRO B CA 1
ATOM 3101 C C . PRO B 1 191 ? -5.41 3.754 -24.406 1 98.06 191 PRO B C 1
ATOM 3103 O O . PRO B 1 191 ? -6.562 4.18 -24.328 1 98.06 191 PRO B O 1
ATOM 3106 N N . ALA B 1 192 ? -4.941 2.893 -23.625 1 98.44 192 ALA B N 1
ATOM 3107 C CA . ALA B 1 192 ? -5.777 2.303 -22.578 1 98.44 192 ALA B CA 1
ATOM 3108 C C . ALA B 1 192 ? -6.27 3.367 -21.594 1 98.44 192 ALA B C 1
ATOM 3110 O O . ALA B 1 192 ? -7.426 3.338 -21.172 1 98.44 192 ALA B O 1
ATOM 3111 N N . LEU B 1 193 ? -5.387 4.301 -21.188 1 98.12 193 LEU B N 1
ATOM 3112 C CA . LEU B 1 193 ? -5.816 5.359 -20.281 1 98.12 193 LEU B CA 1
ATOM 3113 C C . LEU B 1 193 ? -6.828 6.277 -20.953 1 98.12 193 LEU B C 1
ATOM 3115 O O . LEU B 1 193 ? -7.801 6.707 -20.328 1 98.12 193 LEU B O 1
ATOM 3119 N N . LYS B 1 194 ? -6.617 6.57 -22.188 1 96.62 194 LYS B N 1
ATOM 3120 C CA . LYS B 1 194 ? -7.574 7.387 -22.922 1 96.62 194 LYS B CA 1
ATOM 3121 C C . LYS B 1 194 ? -8.969 6.762 -22.891 1 96.62 194 LYS B C 1
ATOM 3123 O O . LYS B 1 194 ? -9.961 7.457 -22.672 1 96.62 194 LYS B O 1
ATOM 3128 N N . ARG B 1 195 ? -9.008 5.488 -23.109 1 96.56 195 ARG B N 1
ATOM 3129 C CA . ARG B 1 195 ? -10.281 4.777 -23.062 1 96.56 195 ARG B CA 1
ATOM 3130 C C . ARG B 1 195 ? -10.883 4.82 -21.656 1 96.56 195 ARG B C 1
ATOM 3132 O O . ARG B 1 195 ? -12.102 4.918 -21.5 1 96.56 195 ARG B O 1
ATOM 3139 N N . ALA B 1 196 ? -10.008 4.781 -20.656 1 96.81 196 ALA B N 1
ATOM 3140 C CA . ALA B 1 196 ? -10.445 4.719 -19.266 1 96.81 196 ALA B CA 1
ATOM 3141 C C . ALA B 1 196 ? -11.062 6.043 -18.828 1 96.81 196 ALA B C 1
ATOM 3143 O O . ALA B 1 196 ? -11.945 6.066 -17.969 1 96.81 196 ALA B O 1
ATOM 3144 N N . VAL B 1 197 ? -10.625 7.176 -19.453 1 93.75 197 VAL B N 1
ATOM 3145 C CA . VAL B 1 197 ? -11.078 8.477 -18.969 1 93.75 197 VAL B CA 1
ATOM 3146 C C . VAL B 1 197 ? -12.109 9.055 -19.922 1 93.75 197 VAL B C 1
ATOM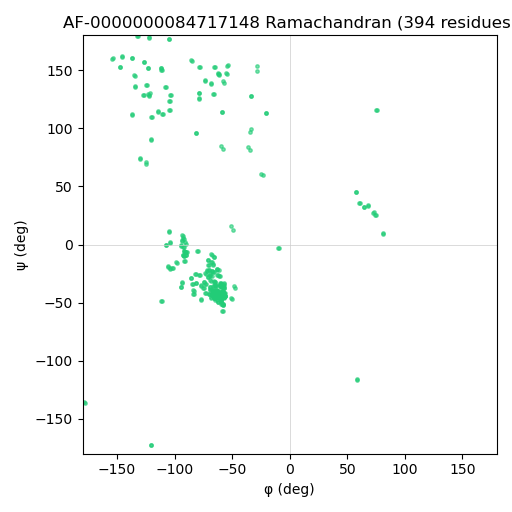 3148 O O . VAL B 1 197 ? -12.68 10.117 -19.672 1 93.75 197 VAL B O 1
ATOM 3151 N N . SER B 1 198 ? -12.281 8.648 -21.234 1 82.25 198 SER B N 1
ATOM 3152 C CA . SER B 1 198 ? -13.211 9.164 -22.234 1 82.25 198 SER B CA 1
ATOM 3153 C C . SER B 1 198 ? -14.648 8.773 -21.891 1 82.25 198 SER B C 1
ATOM 3155 O O . SER B 1 198 ? -15.594 9.438 -22.328 1 82.25 198 SER B O 1
ATOM 3157 N N . GLY B 1 199 ? -14.992 7.816 -21.047 1 59.59 199 GLY B N 1
ATOM 3158 C CA . GLY B 1 199 ? -16.375 7.402 -20.875 1 59.59 199 GLY B CA 1
ATOM 3159 C C . GLY B 1 199 ? -16.938 7.754 -19.516 1 59.59 199 GLY B C 1
ATOM 3160 O O . GLY B 1 199 ? -16.172 8.031 -18.578 1 59.59 199 GLY B O 1
#

Organism: Cystobacter fuscus (strain ATCC 25194 / DSM 2262 / NBRC 100088 / M29) (NCBI:txid1242864)

Foldseek 3Di:
DEKEDEAPDLSLLLQLLCLLVVDDYYYDYQDVVVPSLVDPVNCVQPVVSDDIWDDDPVDIDGDSLVSQVVVCVVCVVSVQADDPPDPLNVQLVVLSVCLVPQQQVVLVVLVVLVVDDPVPSPPVPCPPCPRNVVSLVVQLVQCVVHLDNRDPDHHSSLSSNLVRLVSCVVSVNCVVPVSNVVSNVVVCPDVSSVVSNVD/DEKEDEAPDLSLLLQLLCLLVVDDYYYDYQDVVVPSLVDPVNCVQPVVSDDIWDDDPVDIDGDSLVSQVVVCVVCVVSVQADDPPDPLNVQLVVLSVCLVPQQQVVLVVLVVLVVDDPVPSPPVPCPPCPRNVVSLVVQLVQCVVHLDNRDPDHHSSLSSNLVRLVSCVVSVNCVVPVSNVVSNVVVCPDVSSVVSNVD

InterPro domains:
  IPR004045 Glutathione S-transferase, N-terminal [PF02798] (2-72)
  IPR004045 Glutathione S-transferase, N-terminal [PS50404] (1-79)
  IPR004046 Glutathione S-transferase, C-terminal [PF14497] (118-194)
  IPR010987 Glutathione S-transferase, C-terminal-like [PS50405] (85-199)
  IPR036249 Thioredoxin-like superfamily [SSF52833] (1-82)
  IPR036282 Glutathione S-transferase, C-terminal domain superfamily [SSF47616] (79-197)
  IPR040079 Glutathione transferase family [SFLDS00019] (1-197)

Radius of gyration: 20.32 Å; Cα contacts (8 Å, |Δi|>4): 613; chains: 2; bounding box: 53×56×49 Å

Solvent-accessible surface area (backbone atoms only — not comparable to full-atom values): 21288 Å² total; per-residue (Å²): 78,37,38,35,27,40,85,96,44,58,18,46,55,37,42,22,49,42,43,67,64,70,57,82,65,45,81,43,80,45,51,59,90,77,44,44,24,69,34,71,73,40,32,75,73,24,73,84,28,66,58,23,35,41,36,51,86,92,30,60,34,34,51,37,66,28,46,35,55,46,52,23,63,72,42,56,90,70,46,28,38,63,54,84,87,40,70,38,27,42,35,30,37,18,47,39,43,42,35,53,63,57,46,41,56,53,49,49,52,51,52,52,50,71,69,39,56,78,89,62,30,54,64,77,60,70,63,50,82,54,52,57,51,51,52,53,48,42,53,48,60,62,35,61,96,38,95,30,73,38,48,93,52,68,29,50,33,42,52,55,36,35,54,52,50,42,54,34,44,76,70,62,67,38,78,92,34,64,69,53,49,49,51,24,55,60,59,65,62,35,67,31,42,50,61,43,68,74,109,78,38,37,36,26,40,86,98,42,59,20,46,56,37,41,22,49,44,43,66,64,68,59,84,64,46,82,42,79,44,50,61,91,77,45,46,25,69,34,72,73,40,32,74,73,24,73,83,28,66,58,23,35,40,38,52,87,92,30,61,34,34,50,37,65,28,46,36,55,47,52,24,62,72,41,56,88,70,47,28,38,62,54,84,88,40,72,37,27,43,36,29,37,20,48,38,44,40,35,54,64,55,46,40,57,51,49,48,51,52,53,52,49,71,69,39,56,77,88,61,30,53,64,80,58,70,62,49,80,53,52,59,53,50,50,52,48,42,51,47,59,61,36,62,96,40,95,26,75,40,46,95,51,70,31,49,33,43,52,54,36,34,54,52,47,42,54,35,43,77,70,61,68,38,78,91,33,64,68,53,50,49,51,26,54,60,59,65,62,35,67,32,42,49,60,44,67,73,109

Sequence (398 aa):
MKLYFAPRTRATRARWLLEELEVPYTLVQVDLAKQEGRTPAHLALHPLGEVPVLVDGDVTLFESSAICLYLADLFPEKHLAPPLASAERGPYLQWMLFAEVTLEPVVLEHLRQTQLPDEQKKAEPAARPGRLDDVLTAIDKRLHGREFVAGGTFTAADLVLASLLHLANTLKLLERYPRLVEYVVRHTRRPALKRAVSGMKLYFAPRTRATRARWLLEELEVPYTLVQVDLAKQEGRTPAHLALHPLGEVPVLVDGDVTLFESSAICLYLADLFPEKHLAPPLASAERGPYLQWMLFAEVTLEPVVLEHLRQTQLPDEQKKAEPAARPGRLDDVLTAIDKRLHGREFVAGGTFTAADLVLASLLHLANTLKLLERYPRLVEYVVRHTRRPALKRAVSG